Protein AF-D2V2H0-F1 (afdb_monomer)

Radius of gyration: 68.88 Å; Cα contacts (8 Å, |Δi|>4): 56; chains: 1; bounding box: 144×102×187 Å

Sequence (396 aa):
MQLMLTNYRYDPNVDIVEGTDTVEERLTFLKSICEVVYYKARVKLNIKRLYQADGYAVKELLKLAKLLNDATILAKSVEESDDYETASLQQLNSSKFQLNVKQIRSIATELTELGAELHELLGKELELKQERLEAISFPHNIETIKEHIEKKNIEAIDMISELQKSINDLKKDEDSLKDKKKRKETELERAKKRLSRVSNFRPAFMDEYEQKETDLQELYRKYVEKYRNIEYLEHELEKHRKAEAEIIEENKRRLKLLRKKLRADEIKYLSGENQATYGDGEDDDDDDDDDEDDEEGDGEDDDDESSEEEQDEREVKSSARPRAASGRRPEGRTTTTATASKPNLNVAPSNQKPQIASRETPDGYDSDEYGESEEESSNEDNEEEMVMDSENDDSF

Secondary structure (DSSP, 8-state):
---------S-TT-------SSHHHHHHHHHHHHHHHHHHH-----HHHHHH-SHHHHHHHHHHHHHHHHHHHHHHHHHH-S-HHHHHHHHHT-HHHHHHHHHHHHHHHHHHHHHHHHHHHHHHHHHHHHHHHHHHHS---HHHHHHHHHHHHHHHHHHHHHHHHHHHHHHHHHHHHHHHHHHHHHHHHHHHHHHHHHHT---THHHHHHHHHHHHHHHHHHHHHHHHHHHHHHHHHHHHHHHHHHHHHHHHHHHHHHHHHHHHHHHHHHT--------------------------------------------------------------------------------------------------PPP------------------------

Structure (mmCIF, N/CA/C/O backbone):
data_AF-D2V2H0-F1
#
_entry.id   AF-D2V2H0-F1
#
loop_
_atom_site.group_PDB
_atom_site.id
_atom_site.type_symbol
_atom_site.label_atom_id
_atom_site.label_alt_id
_atom_site.label_comp_id
_atom_site.label_asym_id
_atom_site.label_entity_id
_atom_site.label_seq_id
_atom_site.pdbx_PDB_ins_code
_atom_site.Cartn_x
_atom_site.Cartn_y
_atom_site.Cartn_z
_atom_site.occupancy
_atom_site.B_iso_or_equiv
_atom_site.auth_seq_id
_atom_site.auth_comp_id
_atom_site.auth_asym_id
_atom_site.auth_atom_id
_atom_site.pdbx_PDB_model_num
ATOM 1 N N . MET A 1 1 ? -86.602 45.237 22.053 1.00 43.19 1 MET A N 1
ATOM 2 C CA . MET A 1 1 ? -85.365 44.533 21.660 1.00 43.19 1 MET A CA 1
ATOM 3 C C . MET A 1 1 ? -84.618 44.156 22.921 1.00 43.19 1 MET A C 1
ATOM 5 O O . MET A 1 1 ? -84.111 45.046 23.586 1.00 43.19 1 MET A O 1
ATOM 9 N N . GLN A 1 2 ? -84.566 42.872 23.257 1.00 32.56 2 GLN A N 1
ATOM 10 C CA . GLN A 1 2 ? -83.599 42.363 24.224 1.00 32.56 2 GLN A CA 1
ATOM 11 C C . GLN A 1 2 ? -83.168 40.997 23.701 1.00 32.56 2 GLN A C 1
ATOM 13 O O . GLN A 1 2 ? -83.937 40.041 23.731 1.00 32.56 2 GLN A O 1
ATOM 18 N N . LEU A 1 3 ? -81.996 40.975 23.064 1.00 36.59 3 LEU A N 1
ATOM 19 C CA . LEU A 1 3 ? -81.363 39.769 22.546 1.00 36.59 3 LEU A CA 1
ATOM 20 C C . LEU A 1 3 ? -81.159 38.807 23.721 1.00 36.59 3 LEU A C 1
ATOM 22 O O . LEU A 1 3 ? -80.315 39.043 24.583 1.00 36.59 3 LEU A O 1
ATOM 26 N N . MET A 1 4 ? -81.964 37.747 23.763 1.00 37.62 4 MET A N 1
ATOM 27 C CA . MET A 1 4 ? -81.683 36.548 24.545 1.00 37.62 4 MET A CA 1
ATOM 28 C C . MET A 1 4 ? -80.379 35.955 23.997 1.00 37.62 4 MET A C 1
ATOM 30 O O . MET A 1 4 ? -80.393 35.253 22.990 1.00 37.62 4 MET A O 1
ATOM 34 N N . LEU A 1 5 ? -79.241 36.281 24.616 1.00 41.91 5 LEU A N 1
ATOM 35 C CA . LEU A 1 5 ? -77.993 35.547 24.415 1.00 41.91 5 LEU A CA 1
ATOM 36 C C . LEU A 1 5 ? -78.211 34.123 24.936 1.00 41.91 5 LEU A C 1
ATOM 38 O O . LEU A 1 5 ? -78.090 33.853 26.129 1.00 41.91 5 LEU A O 1
ATOM 42 N N . THR A 1 6 ? -78.568 33.205 24.043 1.00 49.12 6 THR A N 1
ATOM 43 C CA . THR A 1 6 ? -78.495 31.771 24.315 1.00 49.12 6 THR A CA 1
ATOM 44 C C . THR A 1 6 ? -77.019 31.416 24.495 1.00 49.12 6 THR A C 1
ATOM 46 O O . THR A 1 6 ? -76.274 31.334 23.519 1.00 49.12 6 THR A O 1
ATOM 49 N N . ASN A 1 7 ? -76.576 31.277 25.746 1.00 55.44 7 ASN A N 1
ATOM 50 C CA . ASN A 1 7 ? -75.225 30.838 26.094 1.00 55.44 7 ASN A CA 1
ATOM 51 C C . ASN A 1 7 ? -75.034 29.375 25.665 1.00 55.44 7 ASN A C 1
ATOM 53 O O . ASN A 1 7 ? -75.321 28.453 26.427 1.00 55.44 7 ASN A O 1
ATOM 57 N N . TYR A 1 8 ? -74.547 29.156 24.445 1.00 64.56 8 TYR A N 1
ATOM 58 C CA . TYR A 1 8 ? -74.026 27.853 24.044 1.00 64.56 8 TYR A CA 1
ATOM 59 C C . TYR A 1 8 ? -72.707 27.615 24.784 1.00 64.56 8 TYR A C 1
ATOM 61 O O . TYR A 1 8 ? -71.737 28.352 24.609 1.00 64.56 8 TYR A O 1
ATOM 69 N N . ARG A 1 9 ? -72.682 26.606 25.660 1.00 68.50 9 ARG A N 1
ATOM 70 C CA . ARG A 1 9 ? -71.453 26.168 26.332 1.00 68.50 9 ARG A CA 1
ATOM 71 C C . ARG A 1 9 ? -70.539 25.484 25.312 1.00 68.50 9 ARG A C 1
ATOM 73 O O . ARG A 1 9 ? -71.023 24.728 24.476 1.00 68.50 9 ARG A O 1
ATOM 80 N N . TYR A 1 10 ? -69.228 25.714 25.419 1.00 71.81 10 TYR A N 1
ATOM 81 C CA . TYR A 1 10 ? -68.221 25.039 24.586 1.00 71.81 10 TYR A CA 1
ATOM 82 C C . TYR A 1 10 ? -68.295 23.506 24.711 1.00 71.81 10 TYR A C 1
ATOM 84 O O . TYR A 1 10 ? -68.146 22.798 23.722 1.00 71.81 10 TYR A O 1
ATOM 92 N N . ASP A 1 11 ? -68.568 23.000 25.917 1.00 75.31 11 ASP A N 1
ATOM 93 C CA . ASP A 1 11 ? -68.889 21.594 26.169 1.00 75.31 11 ASP A CA 1
ATOM 94 C C . ASP A 1 11 ? -70.084 21.525 27.143 1.00 75.31 11 ASP A C 1
ATOM 96 O O . ASP A 1 11 ? -69.975 22.022 28.269 1.00 75.31 11 ASP A O 1
ATOM 100 N N . PRO A 1 12 ? -71.233 20.954 26.735 1.00 76.25 12 PRO A N 1
ATOM 101 C CA . PRO A 1 12 ? -72.411 20.819 27.593 1.00 76.25 12 PRO A CA 1
ATOM 102 C C . PRO A 1 12 ? -72.203 19.920 28.818 1.00 76.25 12 PRO A C 1
ATOM 104 O O . PRO A 1 12 ? -72.950 20.049 29.784 1.00 76.25 12 PRO A O 1
ATOM 107 N N . ASN A 1 13 ? -71.214 19.020 28.784 1.00 76.00 13 ASN A N 1
ATOM 108 C CA . ASN A 1 13 ? -71.016 17.984 29.803 1.00 76.00 13 ASN A CA 1
ATOM 109 C C . ASN A 1 13 ? -69.964 18.347 30.857 1.00 76.00 13 ASN A C 1
ATOM 111 O O . ASN A 1 13 ? -69.702 17.553 31.759 1.00 76.00 13 ASN A O 1
ATOM 115 N N . VAL A 1 14 ? -69.316 19.504 30.726 1.00 79.88 14 VAL A N 1
ATOM 116 C CA . VAL A 1 14 ? -68.307 19.937 31.692 1.00 79.88 14 VAL A CA 1
ATOM 117 C C . VAL A 1 14 ? -68.995 20.663 32.839 1.00 79.88 14 VAL A C 1
ATOM 119 O O . VAL A 1 14 ? -69.655 21.684 32.635 1.00 79.88 14 VAL A O 1
ATOM 122 N N . ASP A 1 15 ? -68.787 20.139 34.042 1.00 76.31 15 ASP A N 1
ATOM 123 C CA . ASP A 1 15 ? -69.165 20.787 35.290 1.00 76.31 15 ASP A CA 1
ATOM 124 C C . ASP A 1 15 ? -67.935 21.467 35.901 1.00 76.31 15 ASP A C 1
ATOM 126 O O . ASP A 1 15 ? -66.883 20.844 36.070 1.00 76.31 15 ASP A O 1
ATOM 130 N N . ILE A 1 16 ? -68.039 22.768 36.162 1.00 78.94 16 ILE A N 1
ATOM 131 C CA . ILE A 1 16 ? -66.941 23.595 36.668 1.00 78.94 16 ILE A CA 1
ATOM 132 C C . ILE A 1 16 ? -67.369 24.108 38.035 1.00 78.94 16 ILE A C 1
ATOM 134 O O . ILE A 1 16 ? -68.416 24.729 38.162 1.00 78.94 16 ILE A O 1
ATOM 138 N N . VAL A 1 17 ? -66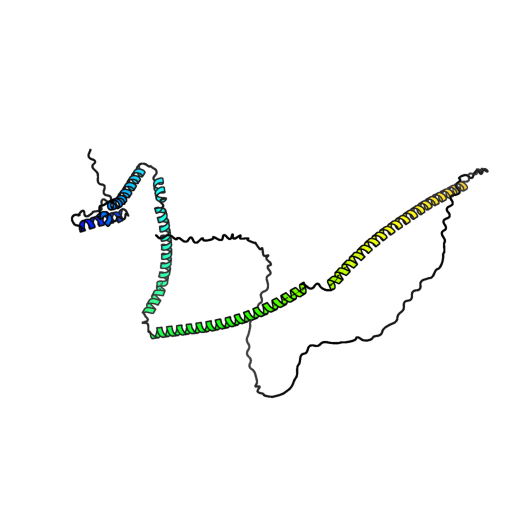.550 23.871 39.058 1.00 75.56 17 VAL A N 1
ATOM 139 C CA . VAL A 1 17 ? -66.833 24.331 40.424 1.00 75.56 17 VAL A CA 1
ATOM 140 C C . VAL A 1 17 ? -66.723 25.858 40.481 1.00 75.56 17 VAL A C 1
ATOM 142 O O . VAL A 1 17 ? -65.622 26.393 40.419 1.00 75.56 17 VAL A O 1
ATOM 145 N N . GLU A 1 18 ? -67.850 26.561 40.605 1.00 71.75 18 GLU A N 1
ATOM 146 C CA . GLU A 1 18 ? -67.947 28.031 40.472 1.00 71.75 18 GLU A CA 1
ATOM 147 C C . GLU A 1 18 ? -67.528 28.835 41.726 1.00 71.75 18 GLU A C 1
ATOM 149 O O . GLU A 1 18 ? -67.666 30.057 41.750 1.00 71.75 18 GLU A O 1
ATOM 154 N N . GLY A 1 19 ? -67.011 28.190 42.777 1.00 73.06 19 GLY A N 1
ATOM 155 C CA . GLY A 1 19 ? -66.587 28.875 44.007 1.00 73.06 19 GLY A CA 1
ATOM 156 C C . GLY A 1 19 ? -65.385 29.802 43.778 1.00 73.06 19 GLY A C 1
ATOM 157 O O . GLY A 1 19 ? -64.368 29.378 43.226 1.00 73.06 19 GLY A O 1
ATOM 158 N N . THR A 1 20 ? -65.479 31.068 44.208 1.00 77.19 20 THR A N 1
ATOM 159 C CA . THR A 1 20 ? -64.398 32.070 44.058 1.00 77.19 20 THR A CA 1
ATOM 160 C C . THR A 1 20 ? -64.097 32.878 45.323 1.00 77.19 20 THR A C 1
ATOM 162 O O . THR A 1 20 ? -63.335 33.852 45.265 1.00 77.19 20 THR A O 1
ATOM 165 N N . ASP A 1 21 ? -64.668 32.502 46.464 1.00 83.94 21 ASP A N 1
ATOM 166 C CA . ASP A 1 21 ? -64.614 33.324 47.674 1.00 83.94 21 ASP A CA 1
ATOM 167 C C . ASP A 1 21 ? -63.234 33.218 48.332 1.00 83.94 21 ASP A C 1
ATOM 169 O O . ASP A 1 21 ? -62.592 34.231 48.647 1.00 83.94 21 ASP A O 1
ATOM 173 N N . THR A 1 22 ? -62.696 32.001 48.434 1.00 89.56 22 THR A N 1
ATOM 174 C CA . THR A 1 22 ? -61.342 31.777 48.957 1.00 89.56 22 THR A CA 1
ATOM 175 C C . THR A 1 22 ? -60.270 31.818 47.861 1.00 89.56 22 THR A C 1
ATOM 177 O O . THR A 1 22 ? -60.521 31.627 46.669 1.00 89.56 22 THR A O 1
ATOM 180 N N . VAL A 1 23 ? -59.019 32.096 48.254 1.00 84.69 23 VAL A N 1
ATOM 181 C CA . VAL A 1 23 ? -57.866 32.078 47.329 1.00 84.69 23 VAL A CA 1
ATOM 182 C C . VAL A 1 23 ? -57.688 30.687 46.706 1.00 84.69 23 VAL A C 1
ATOM 184 O O . VAL A 1 23 ? -57.376 30.572 45.520 1.00 84.69 23 VAL A O 1
ATOM 187 N N . GLU A 1 24 ? -57.905 29.639 47.500 1.00 86.38 24 GLU A N 1
ATOM 188 C CA . GLU A 1 24 ? -57.777 28.241 47.083 1.00 86.38 24 GLU A CA 1
ATOM 189 C C . GLU A 1 24 ? -58.872 27.840 46.090 1.00 86.38 24 GLU A C 1
ATOM 191 O O . GLU A 1 24 ? -58.579 27.205 45.073 1.00 86.38 24 GLU A O 1
ATOM 196 N N . GLU A 1 25 ? -60.109 28.282 46.322 1.00 87.88 25 GLU A N 1
ATOM 197 C CA . GLU A 1 25 ? -61.233 28.088 45.404 1.00 87.88 25 GLU A CA 1
ATOM 198 C C . GLU A 1 25 ? -60.978 28.747 44.046 1.00 87.88 25 GLU A C 1
ATOM 200 O O . GLU A 1 25 ? -61.058 28.073 43.019 1.00 87.88 25 GLU A O 1
ATOM 205 N N . ARG A 1 26 ? -60.532 30.013 44.014 1.00 88.38 26 ARG A N 1
ATOM 206 C CA . ARG A 1 26 ? -60.195 30.698 42.748 1.00 88.38 26 ARG A CA 1
ATOM 207 C C . ARG A 1 26 ? -59.108 29.979 41.956 1.00 88.38 26 ARG A C 1
ATOM 209 O O . ARG A 1 26 ? -59.166 29.900 40.728 1.00 88.38 26 ARG A O 1
ATOM 216 N N . LEU A 1 27 ? -58.092 29.471 42.647 1.00 88.06 27 LEU A N 1
ATOM 217 C CA . LEU A 1 27 ? -56.995 28.750 42.009 1.00 88.06 27 LEU A CA 1
ATOM 218 C C . LEU A 1 27 ? -57.453 27.384 41.474 1.00 88.06 27 LEU A C 1
ATOM 220 O O . LEU A 1 27 ? -57.006 26.967 40.404 1.00 88.06 27 LEU A O 1
ATOM 224 N N . THR A 1 28 ? -58.360 26.714 42.183 1.00 88.19 28 THR A N 1
ATOM 225 C CA . THR A 1 28 ? -58.982 25.450 41.759 1.00 88.19 28 THR A CA 1
ATOM 226 C C . THR A 1 28 ? -59.885 25.659 40.545 1.00 88.19 28 THR A C 1
ATOM 228 O O . THR A 1 28 ? -59.757 24.933 39.558 1.00 88.19 28 THR A O 1
ATOM 231 N N . PHE A 1 29 ? -60.697 26.717 40.551 1.00 89.56 29 PHE A N 1
ATOM 232 C CA . PHE A 1 29 ? -61.513 27.139 39.416 1.00 89.56 29 PHE A CA 1
ATOM 233 C C . PHE A 1 29 ? -60.664 27.365 38.157 1.00 89.56 29 PHE A C 1
ATOM 235 O O . PHE A 1 29 ? -60.886 26.724 37.129 1.00 89.56 29 PHE A O 1
ATOM 242 N N . LEU A 1 30 ? -59.611 28.188 38.234 1.00 90.94 30 LEU A N 1
ATOM 243 C CA . LEU A 1 30 ? -58.748 28.447 37.075 1.00 90.94 30 LEU A CA 1
ATOM 244 C C . LEU A 1 30 ? -57.999 27.205 36.581 1.00 90.94 30 LEU A C 1
ATOM 246 O O . LEU A 1 30 ? -57.807 27.051 35.373 1.00 90.94 30 LEU A O 1
ATOM 250 N N . LYS A 1 31 ? -57.569 26.323 37.492 1.00 90.12 31 LYS A N 1
ATOM 251 C CA . LYS A 1 31 ? -56.958 25.039 37.127 1.00 90.12 31 LYS A CA 1
ATOM 252 C C . LYS A 1 31 ? -57.934 24.173 36.342 1.00 90.12 31 LYS A C 1
ATOM 254 O O . LYS A 1 31 ? -57.568 23.721 35.262 1.00 90.12 31 LYS A O 1
ATOM 259 N N . SER A 1 32 ? -59.159 24.021 36.843 1.00 88.94 32 SER A N 1
ATOM 260 C CA . SER A 1 32 ? -60.195 23.215 36.192 1.00 88.94 32 SER A CA 1
ATOM 261 C C . SER A 1 32 ? -60.508 23.725 34.779 1.00 88.94 32 SER A C 1
ATOM 263 O O . SER A 1 32 ? -60.528 22.944 33.831 1.00 88.94 32 SER A O 1
ATOM 265 N N . ILE A 1 33 ? -60.612 25.047 34.590 1.00 88.50 33 ILE A N 1
ATOM 266 C CA . ILE A 1 33 ? -60.815 25.651 33.266 1.00 88.50 33 ILE A CA 1
ATOM 267 C C . ILE A 1 33 ? -59.630 25.372 32.344 1.00 88.50 33 ILE A C 1
ATOM 269 O O . ILE A 1 33 ? -59.820 24.955 31.202 1.00 88.50 33 ILE A O 1
ATOM 273 N N . CYS A 1 34 ? -58.400 25.604 32.811 1.00 90.31 34 CYS A N 1
ATOM 274 C CA . CYS A 1 34 ? -57.215 25.388 31.980 1.00 90.31 34 CYS A CA 1
ATOM 275 C C . CYS A 1 34 ? -57.061 23.917 31.583 1.00 90.31 34 CYS A C 1
ATOM 277 O O . CYS A 1 34 ? -56.634 23.633 30.468 1.00 90.31 34 CYS A O 1
ATOM 279 N N . GLU A 1 35 ? -57.425 22.997 32.472 1.00 88.81 35 GLU A N 1
ATOM 280 C CA . GLU A 1 35 ? -57.415 21.561 32.225 1.00 88.81 35 GLU A CA 1
ATOM 281 C C . GLU A 1 35 ? -58.453 21.164 31.169 1.00 88.81 35 GLU A C 1
ATOM 283 O O . GLU A 1 35 ? -58.107 20.525 30.175 1.00 88.81 35 GLU A O 1
ATOM 288 N N . VAL A 1 36 ? -59.698 21.627 31.310 1.00 87.88 36 VAL A N 1
ATOM 289 C CA . VAL A 1 36 ? -60.763 21.391 30.323 1.00 87.88 36 VAL A CA 1
ATOM 290 C C . VAL A 1 36 ? -60.365 21.936 28.953 1.00 87.88 36 VAL A C 1
ATOM 292 O O . VAL A 1 36 ? -60.450 21.223 27.952 1.00 87.88 36 VAL A O 1
ATOM 295 N N . VAL A 1 37 ? -59.889 23.182 28.893 1.00 87.88 37 VAL A N 1
ATOM 296 C CA . VAL A 1 37 ? -59.461 23.820 27.640 1.00 87.88 37 VAL A CA 1
ATOM 297 C C . VAL A 1 37 ? -58.269 23.078 27.026 1.00 87.88 37 VAL A C 1
ATOM 299 O O . VAL A 1 37 ? -58.214 22.898 25.808 1.00 87.88 37 VAL A O 1
ATOM 302 N N . TYR A 1 38 ? -57.341 22.578 27.840 1.00 88.94 38 TYR A N 1
ATOM 303 C CA . TYR A 1 38 ? -56.216 21.789 27.349 1.00 88.94 38 TYR A CA 1
ATOM 304 C C . TYR A 1 38 ? -56.661 20.441 26.772 1.00 88.94 38 TYR A C 1
ATOM 306 O O . TYR A 1 38 ? -56.272 20.102 25.657 1.00 88.94 38 TYR A O 1
ATOM 314 N N . TYR A 1 39 ? -57.512 19.686 27.468 1.00 86.06 39 TYR A N 1
ATOM 315 C CA . TYR A 1 39 ? -57.955 18.379 26.977 1.00 86.06 39 TYR A CA 1
ATOM 316 C C . TYR A 1 39 ? -58.892 18.479 25.773 1.00 86.06 39 TYR A C 1
ATOM 318 O O . TYR A 1 39 ? -58.777 17.685 24.840 1.00 86.06 39 TYR A O 1
ATOM 326 N N . LYS A 1 40 ? -59.816 19.447 25.780 1.00 83.62 40 LYS A N 1
ATOM 327 C CA . LYS A 1 40 ? -60.895 19.537 24.785 1.00 83.62 40 LYS A CA 1
ATOM 328 C C . LYS A 1 40 ? -60.557 20.432 23.601 1.00 83.62 40 LYS A C 1
ATOM 330 O O . LYS A 1 40 ? -60.947 20.119 22.484 1.00 83.62 40 LYS A O 1
ATOM 335 N N . ALA A 1 41 ? -59.846 21.534 23.824 1.00 82.00 41 ALA A N 1
ATOM 336 C CA . ALA A 1 41 ? -59.466 22.471 22.765 1.00 82.00 41 ALA A CA 1
ATOM 337 C C . ALA A 1 41 ? -57.990 22.345 22.354 1.00 82.00 41 ALA A C 1
ATOM 339 O O . ALA A 1 41 ? -57.574 22.972 21.384 1.00 82.00 41 ALA A O 1
ATOM 340 N N . ARG A 1 42 ? -57.179 21.560 23.085 1.00 85.81 42 ARG A N 1
ATOM 341 C CA . ARG A 1 42 ? -55.716 21.467 22.899 1.00 85.81 42 ARG A CA 1
ATOM 342 C C . ARG A 1 42 ? -55.010 22.823 22.970 1.00 85.81 42 ARG A C 1
ATOM 344 O O . ARG A 1 42 ? -53.941 23.013 22.391 1.00 85.81 42 ARG A O 1
ATOM 351 N N . VAL A 1 43 ? -55.581 23.765 23.724 1.00 87.62 43 VAL A N 1
ATOM 352 C CA . VAL A 1 43 ? -55.000 25.092 23.957 1.00 87.62 43 VAL A CA 1
ATOM 353 C C . VAL A 1 43 ? -54.419 25.154 25.363 1.00 87.62 43 VAL A C 1
ATOM 355 O O . VAL A 1 43 ? -55.112 24.953 26.355 1.00 87.62 43 VAL A O 1
ATOM 358 N N . LYS A 1 44 ? -53.128 25.475 25.465 1.00 91.56 44 LYS A N 1
ATOM 359 C CA . LYS A 1 44 ? -52.452 25.668 26.751 1.00 91.56 44 LYS A CA 1
ATOM 360 C C . LYS A 1 44 ? -52.588 27.121 27.215 1.00 91.56 44 LYS A C 1
ATOM 362 O O . LYS A 1 44 ? -51.983 28.024 26.629 1.00 91.56 44 LYS A O 1
ATOM 367 N N . LEU A 1 45 ? -53.355 27.328 28.283 1.00 91.19 45 LEU A N 1
ATOM 368 C CA . LEU A 1 45 ? -53.519 28.623 28.949 1.00 91.19 45 LEU A CA 1
ATOM 369 C C . LEU A 1 45 ? -52.579 28.751 30.153 1.00 91.19 45 LEU A C 1
ATOM 371 O O . LEU A 1 45 ? -52.295 27.777 30.852 1.00 91.19 45 LEU A O 1
ATOM 375 N N . ASN A 1 46 ? -52.078 29.961 30.402 1.00 91.81 46 ASN A N 1
ATOM 376 C CA . ASN A 1 46 ? -51.245 30.234 31.571 1.00 91.81 46 ASN A CA 1
ATOM 377 C C . ASN A 1 46 ? -52.095 30.673 32.776 1.00 91.81 46 ASN A C 1
ATOM 379 O O . ASN A 1 46 ? -52.539 31.819 32.843 1.00 91.81 46 ASN A O 1
ATOM 383 N N . ILE A 1 47 ? -52.235 29.780 33.761 1.00 91.44 47 ILE A N 1
ATOM 384 C CA . ILE A 1 47 ? -53.008 30.010 34.995 1.00 91.44 47 ILE A CA 1
ATOM 385 C C . ILE A 1 47 ? -52.521 31.251 35.757 1.00 91.44 47 ILE A C 1
ATOM 387 O O . ILE A 1 47 ? -53.340 32.017 36.253 1.00 91.44 47 ILE A O 1
ATOM 391 N N . LYS A 1 48 ? -51.202 31.494 35.832 1.00 91.31 48 LYS A N 1
ATOM 392 C CA . LYS A 1 48 ? -50.653 32.647 36.570 1.00 91.31 48 LYS A CA 1
ATOM 393 C C . LYS A 1 48 ? -51.074 33.968 35.932 1.00 91.31 48 LYS A C 1
ATOM 395 O O . LYS A 1 48 ? -51.471 34.883 36.641 1.00 91.31 48 LYS A O 1
ATOM 400 N N . ARG A 1 49 ? -51.020 34.048 34.599 1.00 92.00 49 ARG A N 1
ATOM 401 C CA . ARG A 1 49 ? -51.456 35.235 33.846 1.00 92.00 49 ARG A CA 1
ATOM 402 C C . ARG A 1 49 ? -52.963 35.431 33.924 1.00 92.00 49 ARG A C 1
ATOM 404 O O . ARG A 1 49 ? -53.418 36.559 34.018 1.00 92.00 49 ARG A O 1
ATOM 411 N N . LEU A 1 50 ? -53.724 34.339 33.923 1.00 90.75 50 LEU A N 1
ATOM 412 C CA . LEU A 1 50 ? -55.174 34.396 34.066 1.00 90.75 50 LEU A CA 1
ATOM 413 C C . LEU A 1 50 ? -55.585 34.876 35.470 1.00 90.75 50 LEU A C 1
ATOM 415 O O . LEU A 1 50 ? -56.498 35.683 35.591 1.00 90.75 50 LEU A O 1
ATOM 419 N N . TYR A 1 51 ? -54.854 34.461 36.512 1.00 92.44 51 TYR A N 1
ATOM 420 C CA . TYR A 1 51 ? -55.073 34.903 37.895 1.00 92.44 51 TYR A CA 1
ATOM 421 C C . TYR A 1 51 ? -54.667 36.367 38.145 1.00 92.44 51 TYR A C 1
ATOM 423 O O . TYR A 1 51 ? -55.247 37.016 39.009 1.00 92.44 51 TYR A O 1
ATOM 431 N N . GLN A 1 52 ? -53.698 36.906 37.391 1.00 90.19 52 GLN A N 1
ATOM 432 C CA . GLN A 1 52 ? -53.282 38.318 37.480 1.00 90.19 52 GLN A CA 1
ATOM 433 C C . GLN A 1 52 ? -54.374 39.304 37.033 1.00 90.19 52 GLN A C 1
ATOM 435 O O . GLN A 1 52 ? -54.335 40.458 37.449 1.00 90.19 52 GLN A O 1
ATOM 440 N N . ALA A 1 53 ? -55.341 38.851 36.222 1.00 87.06 53 ALA A N 1
ATOM 441 C CA . ALA A 1 53 ? -56.508 39.620 35.774 1.00 87.06 53 ALA A CA 1
ATOM 442 C C . ALA A 1 53 ? -56.192 40.985 35.116 1.00 87.06 53 ALA A C 1
ATOM 444 O O . ALA A 1 53 ? -57.021 41.892 35.118 1.00 87.06 53 ALA A O 1
ATOM 445 N N . ASP A 1 54 ? -55.006 41.130 34.523 1.00 89.44 54 ASP A N 1
ATOM 446 C CA . ASP A 1 54 ? -54.547 42.343 33.845 1.00 89.44 54 ASP A CA 1
ATOM 447 C C . ASP A 1 54 ? -54.461 42.144 32.314 1.00 89.44 54 ASP A C 1
ATOM 449 O O . ASP A 1 54 ? -55.021 41.203 31.741 1.00 89.44 54 ASP A O 1
ATOM 453 N N . GLY A 1 55 ? -53.729 43.016 31.612 1.00 90.31 55 GLY A N 1
ATOM 454 C CA . GLY A 1 55 ? -53.512 42.888 30.168 1.00 90.31 55 GLY A CA 1
ATOM 455 C C . GLY A 1 55 ? -52.873 41.557 29.732 1.00 90.31 55 GLY A C 1
ATOM 456 O O . GLY A 1 55 ? -53.038 41.152 28.577 1.00 90.31 55 GLY A O 1
ATOM 457 N N . TYR A 1 56 ? -52.178 40.834 30.619 1.00 89.19 56 TYR A N 1
ATOM 458 C CA . TYR A 1 56 ? -51.661 39.496 30.324 1.00 89.19 56 TYR A CA 1
ATOM 459 C C . TYR A 1 56 ? -52.759 38.429 30.351 1.00 89.19 56 TYR A C 1
ATOM 461 O O . TYR A 1 56 ? -52.691 37.501 29.542 1.00 89.19 56 TYR A O 1
ATOM 469 N N . ALA A 1 57 ? -53.788 38.570 31.193 1.00 93.06 57 ALA A N 1
ATOM 470 C CA . ALA A 1 57 ? -54.957 37.687 31.177 1.00 93.06 57 ALA A CA 1
ATOM 471 C C . ALA A 1 57 ? -55.700 37.785 29.835 1.00 93.06 57 ALA A C 1
ATOM 473 O O . ALA A 1 57 ? -56.054 36.768 29.237 1.00 93.06 57 ALA A O 1
ATOM 474 N N . VAL A 1 58 ? -55.838 39.004 29.300 1.00 91.81 58 VAL A N 1
ATOM 475 C CA . VAL A 1 58 ? -56.466 39.254 27.991 1.00 91.81 58 VAL A CA 1
ATOM 476 C C . VAL A 1 58 ? -55.728 38.523 26.868 1.00 91.81 58 VAL A C 1
ATOM 478 O O . VAL A 1 58 ? -56.365 37.921 26.008 1.00 91.81 58 VAL A O 1
ATOM 481 N N . LYS A 1 59 ? -54.387 38.501 26.885 1.00 90.94 59 LYS A N 1
ATOM 482 C CA . LYS A 1 59 ? -53.588 37.763 25.886 1.00 90.94 59 LYS A CA 1
ATOM 483 C C . LYS A 1 59 ? -53.842 36.257 25.923 1.00 90.94 59 LYS A C 1
ATOM 485 O O . LYS A 1 59 ? -53.803 35.613 24.877 1.00 90.94 59 LYS A O 1
ATOM 490 N N . GLU A 1 60 ? -54.077 35.690 27.104 1.00 92.06 60 GLU A N 1
ATOM 491 C CA . GLU A 1 60 ? -54.395 34.268 27.251 1.00 92.06 60 GLU A CA 1
ATOM 492 C C . GLU A 1 60 ? -55.830 33.970 26.791 1.00 92.06 60 GLU A C 1
ATOM 494 O O . GLU A 1 60 ? -56.029 33.046 26.006 1.00 92.06 60 GLU A O 1
ATOM 499 N N . LEU A 1 61 ? -56.808 34.799 27.173 1.00 90.12 61 LEU A N 1
ATOM 500 C CA . LEU A 1 61 ? -58.198 34.673 26.715 1.00 90.12 61 LEU A CA 1
ATOM 501 C C . LEU A 1 61 ? -58.337 34.869 25.198 1.00 90.12 61 LEU A C 1
ATOM 503 O O . LEU A 1 61 ? -59.123 34.177 24.553 1.00 90.12 61 LEU A O 1
ATOM 507 N N . LEU A 1 62 ? -57.517 35.740 24.599 1.00 90.56 62 LEU A N 1
ATOM 508 C CA . LEU A 1 62 ? -57.492 35.968 23.154 1.00 90.56 62 LEU A CA 1
ATOM 509 C C . LEU A 1 62 ? -57.133 34.700 22.366 1.00 90.56 62 LEU A C 1
ATOM 511 O O . LEU A 1 62 ? -57.579 34.556 21.233 1.00 90.56 62 LEU A O 1
ATOM 515 N N . LYS A 1 63 ? -56.363 33.764 22.938 1.00 89.12 63 LYS A N 1
ATOM 516 C CA . LYS A 1 63 ? -56.066 32.476 22.284 1.00 89.12 63 LYS A CA 1
ATOM 517 C C . LYS A 1 63 ? -57.339 31.660 22.067 1.00 89.12 63 LYS A C 1
ATOM 519 O O . LYS A 1 63 ? -57.541 31.126 20.982 1.00 89.12 63 LYS A O 1
ATOM 524 N N . LEU A 1 64 ? -58.190 31.598 23.092 1.00 87.19 64 LEU A N 1
ATOM 525 C CA . LEU A 1 64 ? -59.470 30.898 23.033 1.00 87.19 64 LEU A CA 1
ATOM 526 C C . LEU A 1 64 ? -60.449 31.640 22.117 1.00 87.19 64 LEU A C 1
ATOM 528 O O . LEU A 1 64 ? -61.077 31.026 21.265 1.00 87.19 64 LEU A O 1
ATOM 532 N N . ALA A 1 65 ? -60.522 32.968 22.242 1.00 87.56 65 ALA A N 1
ATOM 533 C CA . ALA A 1 65 ? -61.395 33.793 21.414 1.00 87.56 65 ALA A CA 1
ATOM 534 C C . ALA A 1 65 ? -61.039 33.700 19.922 1.00 87.56 65 ALA A C 1
ATOM 536 O O . ALA A 1 65 ? -61.939 33.586 19.101 1.00 87.56 65 ALA A O 1
ATOM 537 N N . LYS A 1 66 ? -59.745 33.701 19.565 1.00 86.38 66 LYS A N 1
ATOM 538 C CA . LYS A 1 66 ? -59.297 33.487 18.180 1.00 86.38 66 LYS A CA 1
ATOM 539 C C . LYS A 1 66 ? -59.693 32.110 17.671 1.00 86.38 66 LYS A C 1
ATOM 541 O O . LYS A 1 66 ? -60.302 32.039 16.621 1.00 86.38 66 LYS A O 1
ATOM 546 N N . LEU A 1 67 ? -59.434 31.050 18.440 1.00 85.19 67 LEU A N 1
ATOM 547 C CA . LEU A 1 67 ? -59.822 29.689 18.057 1.00 85.19 67 LEU A CA 1
ATOM 548 C C . LEU A 1 67 ? -61.328 29.581 17.776 1.00 85.19 67 LEU A C 1
ATOM 550 O O . LEU A 1 67 ? -61.727 29.007 16.768 1.00 85.19 67 LEU A O 1
ATOM 554 N N . LEU A 1 68 ? -62.156 30.136 18.664 1.00 83.50 68 LEU A N 1
ATOM 555 C CA . LEU A 1 68 ? -63.608 30.125 18.498 1.00 83.50 68 LEU A CA 1
ATOM 556 C C . LEU A 1 68 ? -64.044 30.995 17.320 1.00 83.50 68 LEU A C 1
ATOM 558 O O . LEU A 1 68 ? -64.895 30.568 16.551 1.00 83.50 68 LEU A O 1
ATOM 562 N N . ASN A 1 69 ? -63.442 32.173 17.143 1.00 84.12 69 ASN A N 1
ATOM 563 C CA . ASN A 1 69 ? -63.734 33.050 16.015 1.00 84.12 69 ASN A CA 1
ATOM 564 C C . ASN A 1 69 ? -63.370 32.382 14.682 1.00 84.12 69 ASN A C 1
ATOM 566 O O . ASN A 1 69 ? -64.200 32.320 13.784 1.00 84.12 69 ASN A O 1
ATOM 570 N N . ASP A 1 70 ? -62.176 31.802 14.582 1.00 81.56 70 ASP A N 1
ATOM 571 C CA . ASP A 1 70 ? -61.720 31.062 13.407 1.00 81.56 70 ASP A CA 1
ATOM 572 C C . ASP A 1 70 ? -62.665 29.888 13.110 1.00 81.56 70 ASP A C 1
ATOM 574 O O . ASP A 1 70 ? -63.060 29.696 11.964 1.00 81.56 70 ASP A O 1
ATOM 578 N N . ALA A 1 71 ? -63.107 29.153 14.138 1.00 78.44 71 ALA A N 1
ATOM 579 C CA . ALA A 1 71 ? -64.097 28.087 13.987 1.00 78.44 71 ALA A CA 1
ATOM 580 C C . ALA A 1 71 ? -65.467 28.612 13.524 1.00 78.44 71 ALA A C 1
ATOM 582 O O . ALA A 1 71 ? -66.104 27.979 12.688 1.00 78.44 71 ALA A O 1
ATOM 583 N N . THR A 1 72 ? -65.920 29.767 14.021 1.00 79.56 72 THR A N 1
ATOM 584 C CA . THR A 1 72 ? -67.184 30.381 13.579 1.00 79.56 72 THR A CA 1
ATOM 585 C C . THR A 1 72 ? -67.102 30.934 12.159 1.00 79.56 72 THR A C 1
ATOM 587 O O . THR A 1 72 ? -68.051 30.779 11.398 1.00 79.56 72 THR A O 1
ATOM 590 N N . ILE A 1 73 ? -65.967 31.527 11.772 1.00 79.44 73 ILE A N 1
ATOM 591 C CA . ILE A 1 73 ? -65.703 31.978 10.401 1.00 79.44 73 ILE A CA 1
ATOM 592 C C . ILE A 1 73 ? -65.667 30.765 9.472 1.00 79.44 73 ILE A C 1
ATOM 594 O O . ILE A 1 73 ? -66.293 30.799 8.418 1.00 79.44 73 ILE A O 1
ATOM 598 N N . LEU A 1 74 ? -65.001 29.680 9.881 1.00 74.06 74 LEU A N 1
ATOM 599 C CA . LEU A 1 74 ? -64.963 28.430 9.130 1.00 74.06 74 LEU A CA 1
ATOM 600 C C . LEU A 1 74 ? -66.371 27.844 8.966 1.00 74.06 74 LEU A C 1
ATOM 602 O O . LEU A 1 74 ? -66.784 27.576 7.846 1.00 74.06 74 LEU A O 1
ATOM 606 N N . ALA A 1 75 ? -67.136 27.715 10.050 1.00 71.81 75 ALA A N 1
ATOM 607 C CA . ALA A 1 75 ? -68.512 27.225 9.998 1.00 71.81 75 ALA A CA 1
ATOM 608 C C . ALA A 1 75 ? -69.389 28.071 9.059 1.00 71.81 75 ALA A C 1
ATOM 610 O O . ALA A 1 75 ? -70.133 27.519 8.257 1.00 71.81 75 ALA A O 1
ATOM 611 N N . LYS A 1 76 ? -69.241 29.401 9.095 1.00 72.38 76 LYS A N 1
ATOM 612 C CA . LYS A 1 76 ? -69.968 30.306 8.201 1.00 72.38 76 LYS A CA 1
ATOM 613 C C . LYS A 1 76 ? -69.508 30.200 6.742 1.00 72.38 76 LYS A C 1
ATOM 615 O O . LYS A 1 76 ? -70.337 30.224 5.842 1.00 72.38 76 LYS A O 1
ATOM 620 N N . SER A 1 77 ? -68.207 30.035 6.497 1.00 62.81 77 SER A N 1
ATOM 621 C CA . SER A 1 77 ? -67.683 29.796 5.145 1.00 62.81 77 SER A CA 1
ATOM 622 C C . SER A 1 77 ? -68.186 28.478 4.555 1.00 62.81 77 SER A C 1
ATOM 624 O O . SER A 1 77 ? -68.470 28.426 3.366 1.00 62.81 77 SER A O 1
ATOM 626 N N . VAL A 1 78 ? -68.376 27.446 5.384 1.00 60.66 78 VAL A N 1
ATOM 627 C CA . VAL A 1 78 ? -68.963 26.158 4.983 1.00 60.66 78 VAL A CA 1
ATOM 628 C C . VAL A 1 78 ? -70.459 26.289 4.658 1.00 60.66 78 VAL A C 1
ATOM 630 O O . VAL A 1 78 ? -70.954 25.544 3.824 1.00 60.66 78 VAL A O 1
ATOM 633 N N . GLU A 1 79 ? -71.180 27.238 5.265 1.00 62.84 79 GLU A N 1
ATOM 634 C CA . GLU A 1 79 ? -72.573 27.549 4.894 1.00 62.84 79 GLU A CA 1
ATOM 635 C C . GLU A 1 79 ? -72.690 28.409 3.618 1.00 62.84 79 GLU A C 1
ATOM 637 O O . GLU A 1 79 ? -73.692 28.309 2.915 1.00 62.84 79 GLU A O 1
ATOM 642 N N . GLU A 1 80 ? -71.701 29.260 3.313 1.00 58.41 80 GLU A N 1
ATOM 643 C CA . GLU A 1 80 ? -71.715 30.173 2.151 1.00 58.41 80 GLU A CA 1
ATOM 644 C C . GLU A 1 80 ? -71.024 29.610 0.891 1.00 58.41 80 GLU A C 1
ATOM 646 O O . GLU A 1 80 ? -71.180 30.179 -0.190 1.00 58.41 80 GLU A O 1
ATOM 651 N N . SER A 1 81 ? -70.272 28.508 0.994 1.00 51.75 81 SER A N 1
ATOM 652 C CA . SER A 1 81 ? -69.589 27.878 -0.143 1.00 51.75 81 SER A CA 1
ATOM 653 C C . SER A 1 81 ? -69.999 26.413 -0.309 1.00 51.75 81 SER A C 1
ATOM 655 O O . SER A 1 81 ? -69.677 25.568 0.518 1.00 51.75 81 SER A O 1
ATOM 657 N N . ASP A 1 82 ? -70.660 26.097 -1.425 1.00 55.00 82 ASP A N 1
ATOM 658 C CA . ASP A 1 82 ? -71.059 24.732 -1.818 1.00 55.00 82 ASP A CA 1
ATOM 659 C C . ASP A 1 82 ? -69.863 23.816 -2.184 1.00 55.00 82 ASP A C 1
ATOM 661 O O . ASP A 1 82 ? -70.056 22.727 -2.722 1.00 55.00 82 ASP A O 1
ATOM 665 N N . ASP A 1 83 ? -68.619 24.226 -1.907 1.00 56.59 83 ASP A N 1
ATOM 666 C CA . ASP A 1 83 ? -67.412 23.560 -2.405 1.00 56.59 83 ASP A CA 1
ATOM 667 C C . ASP A 1 83 ? -66.463 23.128 -1.271 1.00 56.59 83 ASP A C 1
ATOM 669 O O . ASP A 1 83 ? -65.364 23.658 -1.075 1.00 56.59 83 ASP A O 1
ATOM 673 N N . TYR A 1 84 ? -66.912 22.123 -0.508 1.00 58.06 84 TYR A N 1
ATOM 674 C CA . TYR A 1 84 ? -66.203 21.460 0.604 1.00 58.06 84 TYR A CA 1
ATOM 675 C C . TYR A 1 84 ? -64.767 21.001 0.271 1.00 58.06 84 TYR A C 1
ATOM 677 O O . TYR A 1 84 ? -63.936 20.809 1.171 1.00 58.06 84 TYR A O 1
ATOM 685 N N . GLU A 1 85 ? -64.469 20.805 -1.013 1.00 58.12 85 GLU A N 1
ATOM 686 C CA . GLU A 1 85 ? -63.193 20.292 -1.504 1.00 58.12 85 GLU A CA 1
ATOM 687 C C . GLU A 1 85 ? -62.072 21.337 -1.391 1.00 58.12 85 GLU A C 1
ATOM 689 O O . GLU A 1 85 ? -60.949 21.017 -0.990 1.00 58.12 85 GLU A O 1
ATOM 694 N N . THR A 1 86 ? -62.382 22.617 -1.613 1.00 57.25 86 THR A N 1
ATOM 695 C CA . THR A 1 86 ? -61.387 23.702 -1.558 1.00 57.25 86 THR A CA 1
ATOM 696 C C . THR A 1 86 ? -60.939 24.033 -0.129 1.00 57.25 86 THR A C 1
ATOM 698 O O . THR A 1 86 ? -59.739 24.205 0.116 1.00 57.25 86 THR A O 1
ATOM 701 N N . ALA A 1 87 ? -61.860 24.025 0.840 1.00 57.34 87 ALA A N 1
ATOM 702 C CA . ALA A 1 87 ? -61.545 24.228 2.257 1.00 57.34 87 ALA A CA 1
ATOM 703 C C . ALA A 1 87 ? -60.706 23.071 2.838 1.00 57.34 87 ALA A C 1
ATOM 705 O O . ALA A 1 87 ? -59.730 23.299 3.561 1.00 57.34 87 ALA A O 1
ATOM 706 N N . SER A 1 88 ? -61.023 21.827 2.458 1.00 60.53 88 SER A N 1
ATOM 707 C CA . SER A 1 88 ? -60.250 20.643 2.859 1.00 60.53 88 SER A CA 1
ATOM 708 C C . SER A 1 88 ? -58.840 20.655 2.263 1.00 60.53 88 SER A C 1
ATOM 710 O O . SER A 1 88 ? -57.867 20.388 2.971 1.00 60.53 88 SER A O 1
ATOM 712 N N . LEU A 1 89 ? -58.690 21.042 0.992 1.00 59.16 89 LEU A N 1
ATOM 713 C CA . LEU A 1 89 ? -57.382 21.172 0.342 1.00 59.16 89 LEU A CA 1
ATOM 714 C C . LEU A 1 89 ? -56.511 22.265 0.979 1.00 59.16 89 LEU A C 1
ATOM 716 O O . LEU A 1 89 ? -55.305 22.070 1.130 1.00 59.16 89 LEU A O 1
ATOM 720 N N . GLN A 1 90 ? -57.086 23.387 1.422 1.00 62.97 90 GLN A N 1
ATOM 721 C CA . GLN A 1 90 ? -56.341 24.408 2.172 1.00 62.97 90 GLN A CA 1
ATOM 722 C C . GLN A 1 90 ? -55.884 23.917 3.553 1.00 62.97 90 GLN A C 1
ATOM 724 O O . GLN A 1 90 ? -54.772 24.236 3.981 1.00 62.97 90 GLN A O 1
ATOM 729 N N . GLN A 1 91 ? -56.691 23.104 4.237 1.00 62.16 91 GLN A N 1
ATOM 730 C CA . GLN A 1 91 ? -56.331 22.530 5.536 1.00 62.16 91 GLN A CA 1
ATOM 731 C C . GLN A 1 91 ? -55.233 21.458 5.416 1.00 62.16 91 GLN A C 1
ATOM 733 O O . GLN A 1 91 ? -54.323 21.415 6.248 1.00 62.16 91 GLN A O 1
ATOM 738 N N . LEU A 1 92 ? -55.261 20.653 4.347 1.00 58.97 92 LEU A N 1
ATOM 739 C CA . LEU A 1 92 ? -54.224 19.668 4.009 1.00 58.97 92 LEU A CA 1
ATOM 740 C C . LEU A 1 92 ? -52.913 20.326 3.544 1.00 58.97 92 LEU A C 1
ATOM 742 O O . LEU A 1 92 ? -51.825 19.825 3.832 1.00 58.97 92 LEU A O 1
ATOM 746 N N . ASN A 1 93 ? -53.000 21.484 2.885 1.00 60.38 93 ASN A N 1
ATOM 747 C CA . ASN A 1 93 ? -51.844 22.296 2.494 1.00 60.38 93 ASN A CA 1
ATOM 748 C C . ASN A 1 93 ? -51.309 23.189 3.623 1.00 60.38 93 ASN A C 1
ATOM 750 O O . ASN A 1 93 ? -50.322 23.903 3.434 1.00 60.38 93 ASN A O 1
ATOM 754 N N . SER A 1 94 ? -51.912 23.144 4.816 1.00 67.69 94 SER A N 1
ATOM 755 C CA . SER A 1 94 ? -51.373 23.842 5.976 1.00 67.69 94 SER A CA 1
ATOM 756 C C . SER A 1 94 ? -49.981 23.304 6.306 1.00 67.69 94 SER A C 1
ATOM 758 O O . SER A 1 94 ? -49.785 22.105 6.519 1.00 67.69 94 SER A O 1
ATOM 760 N N . SER A 1 95 ? -49.010 24.208 6.430 1.00 61.59 95 SER A N 1
ATOM 761 C CA . SER A 1 95 ? -47.628 23.885 6.803 1.00 61.59 95 SER A CA 1
ATOM 762 C C . SER A 1 95 ? -47.540 23.055 8.090 1.00 61.59 95 SER A C 1
ATOM 764 O O . SER A 1 95 ? -46.695 22.171 8.203 1.00 61.59 95 SER A O 1
ATOM 766 N N . LYS A 1 96 ? -48.465 23.259 9.039 1.00 67.00 96 LYS A N 1
ATOM 767 C CA . LYS A 1 96 ? -48.561 22.461 10.272 1.00 67.00 96 LYS A CA 1
ATOM 768 C C . LYS A 1 96 ? -48.968 21.010 10.007 1.00 67.00 96 LYS A C 1
ATOM 770 O O . LYS A 1 96 ? -48.419 20.109 10.632 1.00 67.00 96 LYS A O 1
ATOM 775 N N . PHE A 1 97 ? -49.896 20.773 9.079 1.00 70.31 97 PHE A N 1
ATOM 776 C CA . PHE A 1 97 ? -50.307 19.420 8.703 1.00 70.31 97 PHE A CA 1
ATOM 777 C C . PHE A 1 97 ? -49.170 18.684 7.986 1.00 70.31 97 PHE A C 1
ATOM 779 O O . PHE A 1 97 ? -48.843 17.557 8.347 1.00 70.31 97 PHE A O 1
ATOM 786 N N . GLN A 1 98 ? -48.484 19.347 7.052 1.00 69.31 98 GLN A N 1
ATOM 787 C CA . GLN A 1 98 ? -47.341 18.759 6.345 1.00 69.31 98 GLN A CA 1
ATOM 788 C C . GLN A 1 98 ? -46.165 18.420 7.279 1.00 69.31 98 GLN A C 1
ATOM 790 O O . GLN A 1 98 ? -45.533 17.373 7.113 1.00 69.31 98 GLN A O 1
ATOM 795 N N . LEU A 1 99 ? -45.886 19.261 8.283 1.00 70.81 99 LEU A N 1
ATOM 796 C CA . LEU A 1 99 ? -44.889 18.968 9.321 1.00 70.81 99 LEU A CA 1
ATOM 797 C C . LEU A 1 99 ? -45.288 17.743 10.156 1.00 70.81 99 LEU A C 1
ATOM 799 O O . LEU A 1 99 ? -44.461 16.855 10.356 1.00 70.81 99 LEU A O 1
ATOM 803 N N . ASN A 1 100 ? -46.561 17.636 10.549 1.00 78.00 100 ASN A N 1
ATOM 804 C CA . ASN A 1 100 ? -47.069 16.465 11.265 1.00 78.00 100 ASN A CA 1
ATOM 805 C C . ASN A 1 100 ? -46.965 15.188 10.418 1.00 78.00 100 ASN A C 1
ATOM 807 O O . ASN A 1 100 ? -46.576 14.149 10.933 1.00 78.00 100 ASN A O 1
ATOM 811 N N . VAL A 1 101 ? -47.236 15.243 9.110 1.00 82.75 101 VAL A N 1
ATOM 812 C CA . VAL A 1 101 ? -47.111 14.074 8.215 1.00 82.75 101 VAL A CA 1
ATOM 813 C C . VAL A 1 101 ? -45.656 13.614 8.072 1.00 82.75 101 VAL A C 1
ATOM 815 O O . VAL A 1 101 ? -45.392 12.415 7.973 1.00 82.75 101 VAL A O 1
ATOM 818 N N . LYS A 1 102 ? -44.687 14.539 8.065 1.00 83.44 102 LYS A N 1
ATOM 819 C CA . LYS A 1 102 ? -43.259 14.180 8.088 1.00 83.44 102 LYS A CA 1
ATOM 820 C C . LYS A 1 102 ? -42.873 13.513 9.411 1.00 83.44 102 LYS A C 1
ATOM 822 O O . LYS A 1 102 ? -42.229 12.471 9.386 1.00 83.44 102 LYS A O 1
ATOM 827 N N . GLN A 1 103 ? -43.327 14.060 10.538 1.00 87.00 103 GLN A N 1
ATOM 828 C CA . GLN A 1 103 ? -43.101 13.469 11.862 1.00 87.00 103 GLN A CA 1
ATOM 829 C C . GLN A 1 103 ? -43.745 12.085 11.994 1.00 87.00 103 GLN A C 1
ATOM 831 O O . GLN A 1 103 ? -43.099 11.160 12.466 1.00 87.00 103 GLN A O 1
ATOM 836 N N . ILE A 1 104 ? -44.978 11.906 11.513 1.00 88.25 104 ILE A N 1
ATOM 837 C CA . ILE A 1 104 ? -45.672 10.610 11.518 1.00 88.25 104 ILE A CA 1
ATOM 838 C C . ILE A 1 104 ? -44.901 9.574 10.694 1.00 88.25 104 ILE A C 1
ATOM 840 O O . ILE A 1 104 ? -44.789 8.430 11.122 1.00 88.25 104 ILE A O 1
ATOM 844 N N . ARG A 1 105 ? -44.332 9.961 9.543 1.00 90.31 105 ARG A N 1
ATOM 845 C CA . ARG A 1 105 ? -43.481 9.061 8.751 1.00 90.31 105 ARG A CA 1
ATOM 846 C C . ARG A 1 105 ? -42.193 8.676 9.481 1.00 90.31 105 ARG A C 1
ATOM 848 O O . ARG A 1 105 ? -41.871 7.498 9.470 1.00 90.31 105 ARG A O 1
ATOM 855 N N . SER A 1 106 ? -41.525 9.622 10.148 1.00 91.81 106 SER A N 1
ATOM 856 C CA . SER A 1 106 ? -40.343 9.342 10.989 1.00 91.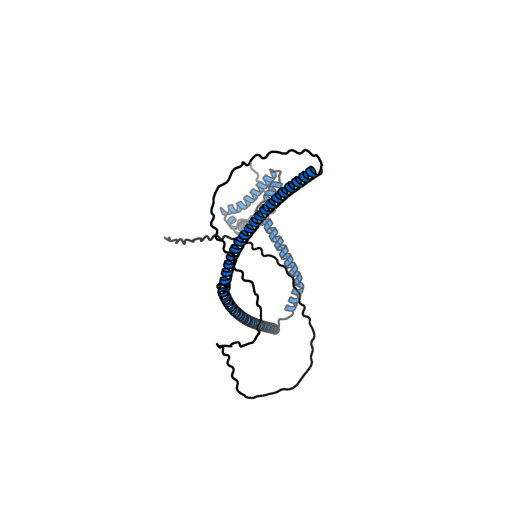81 106 SER A CA 1
ATOM 857 C C . SER A 1 106 ? -40.671 8.369 12.121 1.00 91.81 106 SER A C 1
ATOM 859 O O . SER A 1 106 ? -39.995 7.367 12.316 1.00 91.81 106 SER A O 1
ATOM 861 N N . ILE A 1 107 ? -41.773 8.611 12.831 1.00 92.50 107 ILE A N 1
ATOM 862 C CA . ILE A 1 107 ? -42.197 7.743 13.933 1.00 92.50 107 ILE A CA 1
ATOM 863 C C . ILE A 1 107 ? -42.573 6.351 13.409 1.00 92.50 107 ILE A C 1
ATOM 865 O O . ILE A 1 107 ? -42.305 5.355 14.069 1.00 92.50 107 ILE A O 1
ATOM 869 N N . ALA A 1 108 ? -43.176 6.248 12.222 1.00 95.12 108 ALA A N 1
ATOM 870 C CA . ALA A 1 108 ? -43.498 4.957 11.617 1.00 95.12 108 ALA A CA 1
ATOM 871 C C . ALA A 1 108 ? -42.243 4.164 11.209 1.00 95.12 108 ALA A C 1
ATOM 873 O O . ALA A 1 108 ? -42.224 2.941 11.369 1.00 95.12 108 ALA A O 1
ATOM 874 N N . THR A 1 109 ? -41.195 4.834 10.714 1.00 94.88 109 THR A N 1
ATOM 875 C CA . THR A 1 109 ? -39.907 4.181 10.428 1.00 94.88 109 THR A CA 1
ATOM 876 C C . THR A 1 109 ? -39.224 3.736 11.716 1.00 94.88 109 THR A C 1
ATOM 878 O O . THR A 1 109 ? -38.885 2.562 11.827 1.00 94.88 109 THR A O 1
ATOM 881 N N . GLU A 1 110 ? -39.156 4.604 12.729 1.00 95.75 110 GLU A N 1
ATOM 882 C CA . GLU A 1 110 ? -38.603 4.271 14.051 1.00 95.75 110 GLU A CA 1
ATOM 883 C C . GLU A 1 110 ? -39.359 3.107 14.706 1.00 95.75 110 GLU A C 1
ATOM 885 O O . GLU A 1 110 ? -38.750 2.196 15.253 1.00 95.75 110 GLU A O 1
ATOM 890 N N . LEU A 1 111 ? -40.692 3.081 14.613 1.00 96.00 111 LEU A N 1
ATOM 891 C CA . LEU A 1 111 ? -41.508 1.984 15.138 1.00 96.00 111 LEU A CA 1
ATOM 892 C C . LEU A 1 111 ? -41.198 0.654 14.441 1.00 96.00 111 LEU A C 1
ATOM 894 O O . LEU A 1 111 ? -41.226 -0.398 15.077 1.00 96.00 111 LEU A O 1
ATOM 898 N N . THR A 1 112 ? -40.916 0.697 13.139 1.00 95.94 112 THR A N 1
ATOM 899 C CA . THR A 1 112 ? -40.550 -0.497 12.369 1.00 95.94 112 THR A CA 1
ATOM 900 C C . THR A 1 112 ? -39.157 -0.988 12.763 1.00 95.94 112 THR A C 1
ATOM 902 O O . THR A 1 112 ? -38.971 -2.188 12.952 1.00 95.94 112 THR A O 1
ATOM 905 N N . GLU A 1 113 ? -38.205 -0.073 12.958 1.00 95.94 113 GLU A N 1
ATOM 906 C CA . GLU A 1 113 ? -36.853 -0.376 13.445 1.00 95.94 113 GLU A CA 1
ATOM 907 C C . GLU A 1 113 ? -36.880 -0.964 14.862 1.00 95.94 113 GLU A C 1
ATOM 909 O O . GLU A 1 113 ? -36.361 -2.055 15.078 1.00 95.94 113 GLU A O 1
ATOM 914 N N . LEU A 1 114 ? -37.584 -0.319 15.799 1.00 96.12 114 LEU A N 1
ATOM 915 C CA . LEU A 1 114 ? -37.799 -0.818 17.163 1.00 96.12 114 LEU A CA 1
ATOM 916 C C . LEU A 1 114 ? -38.506 -2.176 17.174 1.00 96.12 114 LEU A C 1
ATOM 918 O O . LEU A 1 114 ? -38.197 -3.031 18.000 1.00 96.12 114 LEU A O 1
ATOM 922 N N . GLY A 1 115 ? -39.458 -2.394 16.264 1.00 96.31 115 GLY A N 1
ATOM 923 C CA . GLY A 1 115 ? -40.128 -3.682 16.106 1.00 96.31 115 GLY A CA 1
ATOM 924 C C . GLY A 1 115 ? -39.175 -4.787 15.645 1.00 96.31 115 GLY A C 1
ATOM 925 O O . GLY A 1 115 ? -39.236 -5.901 16.168 1.00 96.31 115 GLY A O 1
ATOM 926 N N . ALA A 1 116 ? -38.279 -4.481 14.703 1.00 95.81 116 ALA A N 1
ATOM 927 C CA . ALA A 1 116 ? -37.258 -5.411 14.228 1.00 95.81 116 ALA A CA 1
ATOM 928 C C . ALA A 1 116 ? -36.216 -5.717 15.315 1.00 95.81 116 ALA A C 1
ATOM 930 O O . ALA A 1 116 ? -35.921 -6.887 15.564 1.00 95.81 116 ALA A O 1
ATOM 931 N N . GLU A 1 117 ? -35.730 -4.689 16.012 1.00 95.62 117 GLU A N 1
ATOM 932 C CA . GLU A 1 117 ? -34.791 -4.828 17.128 1.00 95.62 117 GLU A CA 1
ATOM 933 C C . GLU A 1 117 ? -35.403 -5.658 18.264 1.00 95.62 117 GLU A C 1
ATOM 935 O O . GLU A 1 117 ? -34.794 -6.613 18.745 1.00 95.62 117 GLU A O 1
ATOM 940 N N . LEU A 1 118 ? -36.653 -5.374 18.646 1.00 95.06 118 LEU A N 1
ATOM 941 C CA . LEU A 1 118 ? -37.367 -6.144 19.661 1.00 95.06 118 LEU A CA 1
ATOM 942 C C . LEU A 1 118 ? -37.548 -7.609 19.246 1.00 95.06 118 LEU A C 1
ATOM 944 O O . LEU A 1 118 ? -37.392 -8.498 20.081 1.00 95.06 118 LEU A O 1
ATOM 948 N N . HIS A 1 119 ? -37.876 -7.875 17.981 1.00 94.88 119 HIS A N 1
ATOM 949 C CA . HIS A 1 119 ? -38.007 -9.239 17.474 1.00 94.88 119 HIS A CA 1
ATOM 950 C C . HIS A 1 119 ? -36.675 -10.000 17.551 1.00 94.88 119 HIS A C 1
ATOM 952 O O . HIS A 1 119 ? -36.651 -11.151 17.988 1.00 94.88 119 HIS A O 1
ATOM 958 N N . GLU A 1 120 ? -35.564 -9.365 17.175 1.00 93.62 120 GLU A N 1
ATOM 959 C CA . GLU A 1 120 ? -34.232 -9.964 17.285 1.00 93.62 120 GLU A CA 1
ATOM 960 C C . GLU A 1 120 ? -33.845 -10.232 18.750 1.00 93.62 120 GLU A C 1
ATOM 962 O O . GLU A 1 120 ? -33.388 -11.329 19.080 1.00 93.62 120 GLU A O 1
ATOM 967 N N . LEU A 1 121 ? -34.081 -9.266 19.644 1.00 92.06 121 LEU A N 1
ATOM 968 C CA . LEU A 1 121 ? -33.808 -9.403 21.077 1.00 92.06 121 LEU A CA 1
ATOM 969 C C . LEU A 1 121 ? -34.662 -10.500 21.726 1.00 92.06 121 LEU A C 1
ATOM 971 O O . LEU A 1 121 ? -34.140 -11.319 22.480 1.00 92.06 121 LEU A O 1
ATOM 975 N N . LEU A 1 122 ? -35.957 -10.571 21.402 1.00 92.62 122 LEU A N 1
ATOM 976 C CA . LEU A 1 122 ? -36.847 -11.636 21.876 1.00 92.62 122 LEU A CA 1
ATOM 977 C C . LEU A 1 122 ? -36.443 -13.009 21.329 1.00 92.62 122 LEU A C 1
ATOM 979 O O . LEU A 1 122 ? -36.567 -14.001 22.045 1.00 92.62 122 LEU A O 1
ATOM 983 N N . GLY A 1 123 ? -35.930 -13.076 20.097 1.00 91.56 123 GLY A N 1
ATOM 984 C CA . GLY A 1 123 ? -35.373 -14.305 19.529 1.00 91.56 123 GLY A CA 1
ATOM 985 C C . GLY A 1 123 ? -34.186 -14.838 20.337 1.00 91.56 123 GLY A C 1
ATOM 986 O O . GLY A 1 123 ? -34.092 -16.042 20.566 1.00 91.56 123 GLY A O 1
ATOM 987 N N . LYS A 1 124 ? -33.331 -13.937 20.837 1.00 92.81 124 LYS A N 1
ATOM 988 C CA . LYS A 1 124 ? -32.164 -14.266 21.675 1.00 92.81 124 LYS A CA 1
ATOM 989 C C . LYS A 1 124 ? -32.509 -14.509 23.150 1.00 92.81 124 LYS A C 1
ATOM 991 O O . LYS A 1 124 ? -31.694 -15.068 23.878 1.00 92.81 124 LYS A O 1
ATOM 996 N N . GLU A 1 125 ? -33.702 -14.133 23.617 1.00 91.00 125 GLU A N 1
ATOM 997 C CA . GLU A 1 125 ? -34.066 -14.218 25.043 1.00 91.00 125 GLU A CA 1
ATOM 998 C C . GLU A 1 125 ? -34.029 -15.652 25.588 1.00 91.00 125 GLU A C 1
ATOM 1000 O O . GLU A 1 125 ? -33.715 -15.837 26.758 1.00 91.00 125 GLU A O 1
ATOM 1005 N N . LEU A 1 126 ? -34.321 -16.684 24.787 1.00 86.25 126 LEU A N 1
ATOM 1006 C CA . LEU A 1 126 ? -34.239 -18.074 25.261 1.00 86.25 126 LEU A CA 1
ATOM 1007 C C . LEU A 1 126 ? -32.800 -18.480 25.613 1.00 86.25 126 LEU A C 1
ATOM 1009 O O . LEU A 1 126 ? -32.583 -19.067 26.674 1.00 86.25 126 LEU A O 1
ATOM 1013 N N . GLU A 1 127 ? -31.837 -18.117 24.764 1.00 88.56 127 GLU A N 1
ATOM 1014 C CA . GLU A 1 127 ? -30.406 -18.364 24.976 1.00 88.56 127 GLU A CA 1
ATOM 1015 C C . GLU A 1 127 ? -29.882 -17.506 26.132 1.00 88.56 127 GLU A C 1
ATOM 1017 O O . GLU A 1 127 ? -29.354 -18.030 27.112 1.00 88.56 127 GLU A O 1
ATOM 1022 N N . LEU A 1 128 ? -30.155 -16.198 26.099 1.00 89.56 128 LEU A N 1
ATOM 1023 C CA . LEU A 1 128 ? -29.750 -15.257 27.146 1.00 89.56 128 LEU A CA 1
ATOM 1024 C C . LEU A 1 128 ? -30.353 -15.606 28.508 1.00 89.56 128 LEU A C 1
ATOM 1026 O O . LEU A 1 128 ? -29.717 -15.426 29.545 1.00 89.56 128 LEU A O 1
ATOM 1030 N N . LYS A 1 129 ? -31.585 -16.120 28.549 1.00 90.00 129 LYS A N 1
ATOM 1031 C CA . LYS A 1 129 ? -32.212 -16.585 29.788 1.00 90.00 129 LYS A CA 1
ATOM 1032 C C . LYS A 1 129 ? -31.512 -17.818 30.333 1.00 90.00 129 LYS A C 1
ATOM 1034 O O . LYS A 1 129 ? -31.374 -17.906 31.553 1.00 90.00 129 LYS A O 1
ATOM 1039 N N . GLN A 1 130 ? -31.112 -18.751 29.473 1.00 88.38 130 GLN A N 1
ATOM 1040 C CA . GLN A 1 130 ? -30.361 -19.928 29.886 1.00 88.38 130 GLN A CA 1
ATOM 1041 C C . GLN A 1 130 ? -28.995 -19.520 30.443 1.00 88.38 130 GLN A C 1
ATOM 1043 O O . GLN A 1 130 ? -28.704 -19.870 31.583 1.00 88.38 130 GLN A O 1
ATOM 1048 N N . GLU A 1 131 ? -28.236 -18.690 29.726 1.00 87.06 131 GLU A N 1
ATOM 1049 C CA . GLU A 1 131 ? -26.945 -18.159 30.188 1.00 87.06 131 GLU A CA 1
ATOM 1050 C C . GLU A 1 131 ? -27.079 -17.349 31.482 1.00 87.06 131 GLU A C 1
ATOM 1052 O O . GLU A 1 131 ? -26.291 -17.506 32.410 1.00 87.06 131 GLU A O 1
ATOM 1057 N N . ARG A 1 132 ? -28.115 -16.510 31.599 1.00 88.38 132 ARG A N 1
ATOM 1058 C CA . ARG A 1 132 ? -28.396 -15.736 32.816 1.00 88.38 132 ARG A CA 1
ATOM 1059 C C . ARG A 1 132 ? -28.713 -16.647 33.995 1.00 88.38 132 ARG A C 1
ATOM 1061 O O . ARG A 1 132 ? -28.228 -16.403 35.095 1.00 88.38 132 ARG A O 1
ATOM 1068 N N . LEU A 1 133 ? -29.545 -17.671 33.802 1.00 87.31 133 LEU A N 1
ATOM 1069 C CA . LEU A 1 133 ? -29.853 -18.633 34.860 1.00 87.31 133 LEU A CA 1
ATOM 1070 C C . LEU A 1 133 ? -28.628 -19.465 35.223 1.00 87.31 133 LEU A C 1
ATOM 1072 O O . LEU A 1 133 ? -28.427 -19.717 36.402 1.00 87.31 133 LEU A O 1
ATOM 1076 N N . GLU A 1 134 ? -27.798 -19.836 34.254 1.00 83.69 134 GLU A N 1
ATOM 1077 C CA . GLU A 1 134 ? -26.537 -20.538 34.477 1.00 83.69 134 GLU A CA 1
ATOM 1078 C C . GLU A 1 134 ? -25.558 -19.672 35.286 1.00 83.69 134 GLU A C 1
ATOM 1080 O O . GLU A 1 134 ? -25.095 -20.097 36.346 1.00 83.69 134 GLU A O 1
ATOM 1085 N N . ALA A 1 135 ? -25.355 -18.415 34.884 1.00 78.19 135 ALA A N 1
ATOM 1086 C CA . ALA A 1 135 ? -24.524 -17.441 35.589 1.00 78.19 135 ALA A CA 1
ATOM 1087 C C . ALA A 1 135 ? -25.027 -17.140 37.012 1.00 78.19 135 ALA A C 1
ATOM 1089 O O . ALA A 1 135 ? -24.224 -16.979 37.927 1.00 78.19 135 ALA A O 1
ATOM 1090 N N . ILE A 1 136 ? -26.348 -17.087 37.227 1.00 79.81 136 ILE A N 1
ATOM 1091 C CA . ILE A 1 136 ? -26.945 -16.910 38.563 1.00 79.81 136 ILE A CA 1
ATOM 1092 C C . ILE A 1 136 ? -26.871 -18.208 39.382 1.00 79.81 136 ILE A C 1
ATOM 1094 O O . ILE A 1 136 ? -26.701 -18.156 40.600 1.00 79.81 136 ILE A O 1
ATOM 1098 N N . SER A 1 137 ? -27.008 -19.371 38.737 1.00 79.94 137 SER A N 1
ATOM 1099 C CA . SER A 1 137 ? -26.969 -20.679 39.404 1.00 79.94 137 SER A CA 1
ATOM 1100 C C . SER A 1 137 ? -25.594 -20.996 39.976 1.00 79.94 137 SER A C 1
ATOM 1102 O O . SER A 1 137 ? -25.501 -21.741 40.951 1.00 79.94 137 SER A O 1
ATOM 1104 N N . PHE A 1 138 ? -24.544 -20.404 39.402 1.00 69.81 138 PHE A N 1
ATOM 1105 C CA . PHE A 1 138 ? -23.194 -20.494 39.920 1.00 69.81 138 PHE A CA 1
ATOM 1106 C C . PHE A 1 138 ? -22.953 -19.354 40.928 1.00 69.81 138 PHE A C 1
ATOM 1108 O O . PHE A 1 138 ? -22.723 -18.205 40.530 1.00 69.81 138 PHE A O 1
ATOM 1115 N N . PRO A 1 139 ? -22.987 -19.610 42.252 1.00 67.50 139 PRO A N 1
ATOM 1116 C CA . PRO A 1 139 ? -22.483 -18.637 43.208 1.00 67.50 139 PRO A CA 1
ATOM 1117 C C . PRO A 1 139 ? -21.022 -18.391 42.848 1.00 67.50 139 PRO A C 1
ATOM 1119 O O . PRO A 1 139 ? -20.215 -19.319 42.813 1.00 67.50 139 PRO A O 1
ATOM 1122 N N . HIS A 1 140 ? -20.715 -17.148 42.493 1.00 66.00 140 HIS A N 1
ATOM 1123 C CA . HIS A 1 140 ? -19.432 -16.755 41.938 1.00 66.00 140 HIS A CA 1
ATOM 1124 C C . HIS A 1 140 ? -18.326 -17.092 42.939 1.00 66.00 140 HIS A C 1
ATOM 1126 O O . HIS A 1 140 ? -18.104 -16.366 43.909 1.00 66.00 140 HIS A O 1
ATOM 1132 N N . ASN A 1 141 ? -17.653 -18.224 42.730 1.00 75.75 141 ASN A N 1
ATOM 1133 C CA . ASN A 1 141 ? -16.507 -18.585 43.537 1.00 75.75 141 ASN A CA 1
ATOM 1134 C C . ASN A 1 141 ? -15.383 -17.629 43.139 1.00 75.75 141 ASN A C 1
ATOM 1136 O O . ASN A 1 141 ? -14.887 -17.677 42.011 1.00 75.75 141 ASN A O 1
ATOM 1140 N N . ILE A 1 142 ? -15.020 -16.735 44.054 1.00 80.75 142 ILE A N 1
ATOM 1141 C CA . ILE A 1 142 ? -13.991 -15.712 43.848 1.00 80.75 142 ILE A CA 1
ATOM 1142 C C . ILE A 1 142 ? -12.690 -16.352 43.334 1.00 80.75 142 ILE A C 1
ATOM 1144 O O . ILE A 1 142 ? -12.025 -15.762 42.485 1.00 80.75 142 ILE A O 1
ATOM 1148 N N . GLU A 1 143 ? -12.385 -17.585 43.752 1.00 84.00 143 GLU A N 1
ATOM 1149 C CA . GLU A 1 143 ? -11.252 -18.367 43.248 1.00 84.00 143 GLU A CA 1
ATOM 1150 C C . GLU A 1 143 ? -11.353 -18.627 41.734 1.00 84.00 143 GLU A C 1
ATOM 1152 O O . GLU A 1 143 ? -10.409 -18.357 41.001 1.00 84.00 143 GLU A O 1
ATOM 1157 N N . THR A 1 144 ? -12.515 -19.055 41.230 1.00 84.19 144 THR A N 1
ATOM 1158 C CA . THR A 1 144 ? -12.711 -19.350 39.794 1.00 84.19 144 THR A CA 1
ATOM 1159 C C . THR A 1 144 ? -12.647 -18.103 38.915 1.00 84.19 144 THR A C 1
ATOM 1161 O O . THR A 1 144 ? -12.153 -18.162 37.787 1.00 84.19 144 THR A O 1
ATOM 1164 N N . ILE A 1 145 ? -13.110 -16.958 39.430 1.00 85.50 145 ILE A N 1
ATOM 1165 C CA . ILE A 1 145 ? -12.982 -15.663 38.749 1.00 85.50 145 ILE A CA 1
ATOM 1166 C C . ILE A 1 145 ? -11.516 -15.258 38.699 1.00 85.50 145 ILE A C 1
ATOM 1168 O O . ILE A 1 145 ? -11.028 -14.841 37.652 1.00 85.50 145 ILE A O 1
ATOM 1172 N N . LYS A 1 146 ? -10.806 -15.398 39.821 1.00 88.38 146 LYS A N 1
ATOM 1173 C CA . LYS A 1 146 ? -9.383 -15.088 39.906 1.00 88.38 146 LYS A CA 1
ATOM 1174 C C . LYS A 1 146 ? -8.572 -15.952 38.938 1.00 88.38 146 LYS A C 1
ATOM 1176 O O . LYS A 1 146 ? -7.786 -15.395 38.183 1.00 88.38 146 LYS A O 1
ATOM 1181 N N . GLU A 1 147 ? -8.828 -17.257 38.876 1.00 91.31 147 GLU A N 1
ATOM 1182 C CA . GLU A 1 147 ? -8.202 -18.168 37.907 1.00 91.31 147 GLU A CA 1
ATOM 1183 C C . GLU A 1 147 ? -8.486 -17.757 36.453 1.00 91.31 147 GLU A C 1
ATOM 1185 O O . GLU A 1 147 ? -7.577 -17.743 35.622 1.00 91.31 147 GLU A O 1
ATOM 1190 N N . HIS A 1 148 ? -9.725 -17.367 36.128 1.00 89.25 148 HIS A N 1
ATOM 1191 C CA . HIS A 1 148 ? -10.067 -16.882 34.786 1.00 89.25 148 HIS A CA 1
ATOM 1192 C C . HIS A 1 148 ? -9.360 -15.571 34.440 1.00 89.25 148 HIS A C 1
ATOM 1194 O O . HIS A 1 148 ? -8.866 -15.423 33.322 1.00 89.25 148 HIS A O 1
ATOM 1200 N N . ILE A 1 149 ? -9.292 -14.628 35.382 1.00 93.31 149 ILE A N 1
ATOM 1201 C CA . ILE A 1 149 ? -8.580 -13.361 35.197 1.00 93.31 149 ILE A CA 1
ATOM 1202 C C . ILE A 1 149 ? -7.085 -13.620 35.021 1.00 93.31 149 ILE A C 1
ATOM 1204 O O . ILE A 1 149 ? -6.483 -13.062 34.109 1.00 93.31 149 ILE A O 1
ATOM 1208 N N . GLU A 1 150 ? -6.484 -14.484 35.841 1.00 95.19 150 GLU A N 1
ATOM 1209 C CA . GLU A 1 150 ? -5.074 -14.863 35.721 1.00 95.19 150 GLU A CA 1
ATOM 1210 C C . GLU A 1 150 ? -4.792 -15.508 34.363 1.00 95.19 150 GLU A C 1
ATOM 1212 O O . GLU A 1 150 ? -3.864 -15.090 33.671 1.00 95.19 150 GLU A O 1
ATOM 1217 N N . LYS A 1 151 ? -5.644 -16.439 33.921 1.00 96.06 151 LYS A N 1
ATOM 1218 C CA . LYS A 1 151 ? -5.536 -17.054 32.595 1.00 96.06 151 LYS A CA 1
ATOM 1219 C C . LYS A 1 151 ? -5.625 -16.015 31.477 1.00 96.06 151 LYS A C 1
ATOM 1221 O O . LYS A 1 151 ? -4.788 -16.017 30.579 1.00 96.06 151 LYS A O 1
ATOM 1226 N N . LYS A 1 152 ? -6.598 -15.101 31.536 1.00 95.94 152 LYS A N 1
ATOM 1227 C CA . LYS A 1 152 ? -6.747 -14.033 30.534 1.00 95.94 152 LYS A CA 1
ATOM 1228 C C . LYS A 1 152 ? -5.591 -13.042 30.547 1.00 95.94 152 LYS A C 1
ATOM 1230 O O . LYS A 1 152 ? -5.209 -12.549 29.491 1.00 95.94 152 LYS A O 1
ATOM 1235 N N . ASN A 1 153 ? -5.006 -12.784 31.710 1.00 96.62 153 ASN A N 1
ATOM 1236 C CA . ASN A 1 153 ? -3.827 -11.939 31.828 1.00 96.62 153 ASN A CA 1
ATOM 1237 C C . ASN A 1 153 ? -2.596 -12.613 31.201 1.00 96.62 153 ASN A C 1
ATOM 1239 O O . ASN A 1 153 ? -1.856 -11.966 30.469 1.00 96.62 153 ASN A O 1
ATOM 1243 N N . ILE A 1 154 ? -2.418 -13.923 31.407 1.00 96.88 154 ILE A N 1
ATOM 1244 C CA . ILE A 1 154 ? -1.359 -14.704 30.746 1.00 96.88 154 ILE A CA 1
ATOM 1245 C C . ILE A 1 154 ? -1.553 -14.696 29.225 1.00 96.88 154 ILE A C 1
ATOM 1247 O O . ILE A 1 154 ? -0.623 -14.343 28.507 1.00 96.88 154 ILE A O 1
ATOM 1251 N N . GLU A 1 155 ? -2.767 -14.978 28.733 1.00 96.94 155 GLU A N 1
ATOM 1252 C CA . GLU A 1 155 ? -3.087 -14.909 27.297 1.00 96.94 155 GLU A CA 1
ATOM 1253 C C . GLU A 1 155 ? -2.772 -13.517 26.713 1.00 96.94 155 GLU A C 1
ATOM 1255 O O . GLU A 1 155 ? -2.206 -13.407 25.626 1.00 96.94 155 GLU A O 1
ATOM 1260 N N . ALA A 1 156 ? -3.088 -12.440 27.441 1.00 96.81 156 ALA A N 1
ATOM 1261 C CA . ALA A 1 156 ? -2.766 -11.077 27.024 1.00 96.81 156 ALA A CA 1
ATOM 1262 C C . ALA A 1 156 ? -1.254 -10.804 26.989 1.00 96.81 156 ALA A C 1
ATOM 1264 O O . ALA A 1 156 ? -0.769 -10.174 26.050 1.00 96.81 156 ALA A O 1
ATOM 1265 N N . ILE A 1 157 ? -0.501 -11.288 27.980 1.00 97.44 157 ILE A N 1
ATOM 1266 C CA . ILE A 1 157 ? 0.962 -11.163 28.022 1.00 97.44 157 ILE A CA 1
ATOM 1267 C C . ILE A 1 157 ? 1.605 -11.920 26.855 1.00 97.44 157 ILE A C 1
ATOM 1269 O O . ILE A 1 157 ? 2.507 -11.381 26.208 1.00 97.44 157 ILE A O 1
ATOM 1273 N N . ASP A 1 158 ? 1.124 -13.124 26.548 1.00 97.50 158 ASP A N 1
ATOM 1274 C CA . ASP A 1 158 ? 1.618 -13.924 25.426 1.00 97.50 158 ASP A CA 1
ATOM 1275 C C . ASP A 1 158 ? 1.337 -13.227 24.089 1.00 97.50 158 ASP A C 1
ATOM 1277 O O . ASP A 1 158 ? 2.259 -13.047 23.290 1.00 97.50 158 ASP A O 1
ATOM 1281 N N . MET A 1 159 ? 0.118 -12.708 23.889 1.00 97.31 159 MET A N 1
ATOM 1282 C CA . MET A 1 159 ? -0.223 -11.903 22.707 1.00 97.31 159 MET A CA 1
ATOM 1283 C C . MET A 1 159 ? 0.674 -10.666 22.574 1.00 97.31 159 MET A C 1
ATOM 1285 O O . MET A 1 159 ? 1.165 -10.363 21.487 1.00 97.31 159 MET A O 1
ATOM 1289 N N . ILE A 1 160 ? 0.942 -9.956 23.675 1.00 97.56 160 ILE A N 1
ATOM 1290 C CA . ILE A 1 160 ? 1.863 -8.811 23.672 1.00 97.56 160 ILE A CA 1
ATOM 1291 C C . ILE A 1 160 ? 3.277 -9.260 23.284 1.00 97.56 160 ILE A C 1
ATOM 1293 O O . ILE A 1 160 ? 3.930 -8.585 22.487 1.00 97.56 160 ILE A O 1
ATOM 1297 N N . SER A 1 161 ? 3.755 -10.396 23.799 1.00 97.94 161 SER A N 1
ATOM 1298 C CA . SER A 1 161 ? 5.075 -10.939 23.458 1.00 97.94 161 SER A CA 1
ATOM 1299 C C . SER A 1 161 ? 5.186 -11.300 21.974 1.00 97.94 161 SER A C 1
ATOM 1301 O O . SER A 1 161 ? 6.194 -10.995 21.331 1.00 97.94 161 SER A O 1
ATOM 1303 N N . GLU A 1 162 ? 4.153 -11.917 21.402 1.00 97.44 162 GLU A N 1
ATOM 1304 C CA . GLU A 1 162 ? 4.092 -12.254 19.977 1.00 97.44 162 GLU A CA 1
ATOM 1305 C C . GLU A 1 162 ? 4.074 -11.004 19.094 1.00 97.44 162 GLU A C 1
ATOM 1307 O O . GLU A 1 162 ? 4.864 -10.902 18.150 1.00 97.44 162 GLU A O 1
ATOM 1312 N N . LEU A 1 163 ? 3.256 -10.009 19.442 1.00 97.50 163 LEU A N 1
ATOM 1313 C CA . LEU A 1 163 ? 3.222 -8.726 18.740 1.00 97.50 163 LEU A CA 1
ATOM 1314 C C . LEU A 1 163 ? 4.567 -8.000 18.829 1.00 97.50 163 LEU A C 1
ATOM 1316 O O . LEU A 1 163 ? 5.043 -7.460 17.833 1.00 97.50 163 LEU A O 1
ATOM 1320 N N . GLN A 1 164 ? 5.234 -8.030 19.984 1.00 97.81 164 GLN A N 1
ATOM 1321 C CA . GLN A 1 164 ? 6.577 -7.467 20.138 1.00 97.81 164 GLN A CA 1
ATOM 1322 C C . GLN A 1 164 ? 7.608 -8.165 19.241 1.00 97.81 164 GLN A C 1
ATOM 1324 O O . GLN A 1 164 ? 8.456 -7.491 18.651 1.00 97.81 164 GLN A O 1
ATOM 1329 N N . LYS A 1 165 ? 7.544 -9.497 19.103 1.00 97.56 165 LYS A N 1
ATOM 1330 C CA . LYS A 1 165 ? 8.403 -10.244 18.166 1.00 97.56 165 LYS A CA 1
ATOM 1331 C C . LYS A 1 165 ? 8.130 -9.828 16.722 1.00 97.56 165 LYS A C 1
ATOM 1333 O O . LYS A 1 165 ? 9.073 -9.465 16.024 1.00 97.56 165 LYS A O 1
ATOM 1338 N N . SER A 1 166 ? 6.860 -9.780 16.318 1.00 97.62 166 SER A N 1
ATOM 1339 C CA . SER A 1 166 ? 6.457 -9.349 14.974 1.00 97.62 166 SER A CA 1
ATOM 1340 C C . SER A 1 166 ? 6.919 -7.920 14.663 1.00 97.62 166 SER A C 1
ATOM 1342 O O . SER A 1 166 ? 7.513 -7.684 13.615 1.00 97.62 166 SER A O 1
ATOM 1344 N N . ILE A 1 167 ? 6.771 -6.980 15.605 1.00 97.94 167 ILE A N 1
ATOM 1345 C CA . ILE A 1 167 ? 7.287 -5.608 15.472 1.00 97.94 167 ILE A CA 1
ATOM 1346 C C . ILE A 1 167 ? 8.806 -5.603 15.270 1.00 97.94 167 ILE A C 1
ATOM 1348 O O . ILE A 1 167 ? 9.317 -4.842 14.451 1.00 97.94 167 ILE A O 1
ATOM 1352 N N . ASN A 1 168 ? 9.549 -6.421 16.016 1.00 97.94 168 ASN A N 1
ATOM 1353 C CA . ASN A 1 168 ? 11.003 -6.479 15.882 1.00 97.94 168 ASN A CA 1
ATOM 1354 C C . ASN A 1 168 ? 11.443 -7.072 14.541 1.00 97.94 168 ASN A C 1
ATOM 1356 O O . ASN A 1 168 ? 12.441 -6.618 13.985 1.00 97.94 168 ASN A O 1
ATOM 1360 N N . ASP A 1 169 ? 10.721 -8.056 14.016 1.00 97.50 169 ASP A N 1
ATOM 1361 C CA . ASP A 1 169 ? 11.019 -8.629 12.705 1.00 97.50 169 ASP A CA 1
ATOM 1362 C C . ASP A 1 169 ? 10.666 -7.651 11.578 1.00 97.50 169 ASP A C 1
ATOM 1364 O O . ASP A 1 169 ? 11.505 -7.405 10.712 1.00 97.50 169 ASP A O 1
ATOM 1368 N N . LEU A 1 170 ? 9.525 -6.960 11.671 1.00 97.88 170 LEU A N 1
ATOM 1369 C CA . LEU A 1 170 ? 9.168 -5.879 10.746 1.00 97.88 170 LEU A CA 1
ATOM 1370 C C . LEU A 1 170 ? 10.195 -4.740 10.755 1.00 97.88 170 LEU A C 1
ATOM 1372 O O . LEU A 1 170 ? 10.537 -4.224 9.696 1.00 97.88 170 LEU A O 1
ATOM 1376 N N . LYS A 1 171 ? 10.739 -4.373 11.921 1.00 98.06 171 LYS A N 1
ATOM 1377 C CA . LYS A 1 171 ? 11.822 -3.378 12.012 1.00 98.06 171 LYS A CA 1
ATOM 1378 C C . LYS A 1 171 ? 13.093 -3.835 11.296 1.00 98.06 171 LYS A C 1
ATOM 1380 O O . LYS A 1 171 ? 13.708 -3.045 10.586 1.00 98.06 171 LYS A O 1
ATOM 1385 N N . LYS A 1 172 ? 13.488 -5.106 11.442 1.00 97.88 172 LYS A N 1
ATOM 1386 C CA . LYS A 1 172 ? 14.644 -5.657 10.709 1.00 97.88 172 LYS A CA 1
ATOM 1387 C C . LYS A 1 172 ? 14.405 -5.638 9.200 1.00 97.88 172 LYS A C 1
ATOM 1389 O O . LYS A 1 172 ? 15.322 -5.315 8.444 1.00 97.88 172 LYS A O 1
ATOM 1394 N N . ASP A 1 173 ? 13.191 -5.970 8.766 1.00 97.56 173 ASP A N 1
ATOM 1395 C CA . ASP A 1 173 ? 12.814 -5.928 7.354 1.00 97.56 173 ASP A CA 1
ATOM 1396 C C . ASP A 1 173 ? 12.811 -4.493 6.819 1.00 97.56 173 ASP A C 1
ATOM 1398 O O . ASP A 1 173 ? 13.349 -4.239 5.739 1.00 97.56 173 ASP A O 1
ATOM 1402 N N . GLU A 1 174 ? 12.298 -3.537 7.595 1.00 97.44 174 GLU A N 1
ATOM 1403 C CA . GLU A 1 174 ? 12.335 -2.109 7.279 1.00 97.44 174 GLU A CA 1
ATOM 1404 C C . GLU A 1 174 ? 13.777 -1.618 7.087 1.00 97.44 174 GLU A C 1
ATOM 1406 O O . GLU A 1 174 ? 14.088 -0.982 6.075 1.00 97.44 174 GLU A O 1
ATOM 1411 N N . ASP A 1 175 ? 14.683 -1.954 8.006 1.00 97.88 175 ASP A N 1
ATOM 1412 C CA . ASP A 1 175 ? 16.093 -1.571 7.915 1.00 97.88 175 ASP A CA 1
ATOM 1413 C C . ASP A 1 175 ? 16.790 -2.233 6.713 1.00 97.88 175 ASP A C 1
ATOM 1415 O O . ASP A 1 175 ? 17.515 -1.572 5.963 1.00 97.88 175 ASP A O 1
ATOM 1419 N N . SER A 1 176 ? 16.497 -3.509 6.440 1.00 97.62 176 SER A N 1
ATOM 1420 C CA . SER A 1 176 ? 16.993 -4.216 5.250 1.00 97.62 176 SER A CA 1
ATOM 1421 C C . SER A 1 176 ? 16.516 -3.563 3.949 1.00 97.62 176 SER A C 1
ATOM 1423 O O . SER A 1 176 ? 17.289 -3.399 2.996 1.00 97.62 176 SER A O 1
ATOM 1425 N N . LEU A 1 177 ? 15.245 -3.155 3.890 1.00 97.44 177 LEU A N 1
ATOM 1426 C CA . LEU A 1 177 ? 14.675 -2.456 2.740 1.00 97.44 177 LEU A CA 1
ATOM 1427 C C . LEU A 1 177 ? 15.262 -1.052 2.580 1.00 97.44 177 LEU A C 1
ATOM 1429 O O . LEU A 1 177 ? 15.572 -0.661 1.453 1.00 97.44 177 LEU A O 1
ATOM 1433 N N . LYS A 1 178 ? 15.499 -0.319 3.674 1.00 97.44 178 LYS A N 1
ATOM 1434 C CA . LYS A 1 178 ? 16.198 0.976 3.643 1.00 97.44 178 LYS A CA 1
ATOM 1435 C C . LYS A 1 178 ? 17.608 0.840 3.078 1.00 97.44 178 LYS A C 1
ATOM 1437 O O . LYS A 1 178 ? 18.001 1.638 2.224 1.00 97.44 178 LYS A O 1
ATOM 1442 N N . ASP A 1 179 ? 18.351 -0.184 3.482 1.00 97.88 179 ASP A N 1
ATOM 1443 C CA . ASP A 1 179 ? 19.691 -0.442 2.952 1.00 97.88 179 ASP A CA 1
ATOM 1444 C C . ASP A 1 179 ? 19.662 -0.824 1.468 1.00 97.88 179 ASP A C 1
ATOM 1446 O O . ASP A 1 179 ? 20.471 -0.323 0.680 1.00 97.88 179 ASP A O 1
ATOM 1450 N N . LYS A 1 180 ? 18.707 -1.666 1.049 1.00 98.06 180 LYS A N 1
ATOM 1451 C CA . LYS A 1 180 ? 18.498 -1.995 -0.372 1.00 98.06 180 LYS A CA 1
ATOM 1452 C C . LYS A 1 180 ? 18.143 -0.753 -1.186 1.00 98.06 180 LYS A C 1
ATOM 1454 O O . LYS A 1 180 ? 18.711 -0.567 -2.263 1.00 98.06 180 LYS A O 1
ATOM 1459 N N . LYS A 1 181 ? 17.266 0.110 -0.668 1.00 97.94 181 LYS A N 1
ATOM 1460 C CA . LYS A 1 181 ? 16.881 1.374 -1.303 1.00 97.94 181 LYS A CA 1
ATOM 1461 C C . LYS A 1 181 ? 18.094 2.283 -1.492 1.00 97.94 181 LYS A C 1
ATOM 1463 O O . LYS A 1 181 ? 18.369 2.668 -2.622 1.00 97.94 181 LYS A O 1
ATOM 1468 N N . LYS A 1 182 ? 18.889 2.521 -0.442 1.00 98.06 182 LYS A N 1
ATOM 1469 C CA . LYS A 1 182 ? 20.125 3.321 -0.532 1.00 98.06 182 LYS A CA 1
ATOM 1470 C C . LYS A 1 182 ? 21.108 2.755 -1.558 1.00 98.06 182 LYS A C 1
ATOM 1472 O O . LYS A 1 182 ? 21.655 3.494 -2.373 1.00 98.06 182 LYS A O 1
ATOM 1477 N N . ARG A 1 183 ? 21.322 1.432 -1.569 1.00 97.44 183 ARG A N 1
ATOM 1478 C CA . ARG A 1 183 ? 22.182 0.784 -2.578 1.00 97.44 183 ARG A CA 1
ATOM 1479 C C . ARG A 1 183 ? 21.660 1.045 -3.990 1.00 97.44 183 ARG A C 1
ATOM 1481 O O . ARG A 1 183 ? 22.431 1.484 -4.841 1.00 97.44 183 ARG A O 1
ATOM 1488 N N . LYS A 1 184 ? 20.358 0.856 -4.220 1.00 97.44 184 LYS A N 1
ATOM 1489 C CA . LYS A 1 184 ? 19.722 1.095 -5.521 1.00 97.44 184 LYS A CA 1
ATOM 1490 C C . LYS A 1 184 ? 19.774 2.556 -5.950 1.00 97.44 184 LYS A C 1
ATOM 1492 O O . LYS A 1 184 ? 20.064 2.813 -7.112 1.00 97.44 184 LYS A O 1
ATOM 1497 N N . GLU A 1 185 ? 19.589 3.501 -5.036 1.00 97.75 185 GLU A N 1
ATOM 1498 C CA . GLU A 1 185 ? 19.755 4.933 -5.307 1.00 97.75 185 GLU A CA 1
ATOM 1499 C C . GLU A 1 185 ? 21.179 5.248 -5.778 1.00 97.75 185 GLU A C 1
ATOM 1501 O O . GLU A 1 185 ? 21.354 5.890 -6.813 1.00 97.75 185 GLU A O 1
ATOM 1506 N N . THR A 1 186 ? 22.205 4.722 -5.098 1.00 97.38 186 THR A N 1
ATOM 1507 C CA . THR A 1 186 ? 23.603 4.937 -5.518 1.00 97.38 186 THR A CA 1
ATOM 1508 C C . THR A 1 186 ? 23.942 4.252 -6.848 1.00 97.38 186 THR A C 1
ATOM 1510 O O . THR A 1 186 ? 24.697 4.804 -7.651 1.00 97.38 186 THR A O 1
ATOM 1513 N N . GLU A 1 187 ? 23.391 3.064 -7.121 1.00 97.31 187 GLU A N 1
ATOM 1514 C CA . GLU A 1 187 ? 23.534 2.374 -8.412 1.00 97.31 187 GLU A CA 1
ATOM 1515 C C . GLU A 1 187 ? 22.876 3.170 -9.540 1.00 97.31 187 GLU A C 1
ATOM 1517 O O . GLU A 1 187 ? 23.481 3.368 -10.594 1.00 97.31 187 GLU A O 1
ATOM 1522 N N . LEU A 1 188 ? 21.666 3.671 -9.297 1.00 97.06 188 LEU A N 1
ATOM 1523 C CA . LEU A 1 188 ? 20.904 4.487 -10.230 1.00 97.06 188 LEU A CA 1
ATOM 1524 C C . LEU A 1 188 ? 21.620 5.810 -10.510 1.00 97.06 188 LEU A C 1
ATOM 1526 O O . LEU A 1 188 ? 21.722 6.209 -11.666 1.00 97.06 188 LEU A O 1
ATOM 1530 N N . GLU A 1 189 ? 22.187 6.465 -9.497 1.00 97.25 189 GLU A N 1
ATOM 1531 C CA . GLU A 1 189 ? 22.974 7.685 -9.685 1.00 97.25 189 GLU A CA 1
ATOM 1532 C C . GLU A 1 189 ? 24.228 7.423 -10.539 1.00 97.25 189 GLU A C 1
ATOM 1534 O O . GLU A 1 189 ? 24.536 8.184 -11.460 1.00 97.25 189 GLU A O 1
ATOM 1539 N N . ARG A 1 190 ? 24.935 6.310 -10.298 1.00 96.25 190 ARG A N 1
ATOM 1540 C CA . ARG A 1 190 ? 26.080 5.895 -11.129 1.00 96.25 190 ARG A CA 1
ATOM 1541 C C . ARG A 1 190 ? 25.658 5.579 -12.561 1.00 96.25 190 ARG A C 1
ATOM 1543 O O . ARG A 1 190 ? 26.351 5.990 -13.491 1.00 96.25 190 ARG A O 1
ATOM 1550 N N . ALA A 1 191 ? 24.542 4.877 -12.745 1.00 94.88 191 ALA A N 1
ATOM 1551 C CA . ALA A 1 191 ? 23.998 4.553 -14.058 1.00 94.88 191 ALA A CA 1
ATOM 1552 C C . ALA A 1 191 ? 23.580 5.820 -14.814 1.00 94.88 191 ALA A C 1
ATOM 1554 O O . ALA A 1 191 ? 23.969 5.975 -15.966 1.00 94.88 191 ALA A O 1
ATOM 1555 N N . LYS A 1 192 ? 22.905 6.771 -14.154 1.00 95.19 192 LYS A N 1
ATOM 1556 C CA . LYS A 1 192 ? 22.570 8.088 -14.718 1.00 95.19 192 LYS A CA 1
ATOM 1557 C C . LYS A 1 192 ? 23.818 8.863 -15.131 1.00 95.19 192 LYS A C 1
ATOM 1559 O O . LYS A 1 192 ? 23.879 9.366 -16.247 1.00 95.19 192 LYS A O 1
ATOM 1564 N N . LYS A 1 193 ? 24.851 8.909 -14.281 1.00 94.88 193 LYS A N 1
ATOM 1565 C CA . LYS A 1 193 ? 26.135 9.548 -14.624 1.00 94.88 193 LYS A CA 1
ATOM 1566 C C . LYS A 1 193 ? 26.815 8.859 -15.809 1.00 94.88 193 LYS A C 1
ATOM 1568 O O . LYS A 1 193 ? 27.361 9.539 -16.671 1.00 94.88 193 LYS A O 1
ATOM 1573 N N . ARG A 1 194 ? 26.787 7.523 -15.878 1.00 93.00 194 ARG A N 1
ATOM 1574 C CA . ARG A 1 194 ? 27.328 6.765 -17.017 1.00 93.00 194 ARG A CA 1
ATOM 1575 C C . ARG A 1 194 ? 26.537 7.041 -18.292 1.00 93.00 194 ARG A C 1
ATOM 1577 O O . ARG A 1 194 ? 27.158 7.292 -19.315 1.00 93.00 194 ARG A O 1
ATOM 1584 N N . LEU A 1 195 ? 25.210 7.024 -18.218 1.00 93.06 195 LEU A N 1
ATOM 1585 C CA . LEU A 1 195 ? 24.329 7.323 -19.340 1.00 93.06 195 LEU A CA 1
ATOM 1586 C C . LEU A 1 195 ? 24.587 8.733 -19.860 1.00 93.06 195 LEU A C 1
ATOM 1588 O O . LEU A 1 195 ? 24.858 8.874 -21.039 1.00 93.06 195 LEU A O 1
ATOM 1592 N N . SER A 1 196 ? 24.617 9.737 -18.981 1.00 90.94 196 SER A N 1
ATOM 1593 C CA . SER A 1 196 ? 24.933 11.120 -19.354 1.00 90.94 196 SER A CA 1
ATOM 1594 C C . SER A 1 196 ? 26.307 11.247 -20.021 1.00 90.94 196 SER A C 1
ATOM 1596 O O . SER A 1 196 ? 26.458 11.963 -21.003 1.00 90.94 196 SER A O 1
ATOM 1598 N N . ARG A 1 197 ? 27.324 10.519 -19.541 1.00 88.31 197 ARG A N 1
ATOM 1599 C CA . ARG A 1 197 ? 28.643 10.503 -20.198 1.00 88.31 197 ARG A CA 1
ATOM 1600 C C . ARG A 1 197 ? 28.603 9.858 -21.581 1.00 88.31 197 ARG A C 1
ATOM 1602 O O . ARG A 1 197 ? 29.287 10.339 -22.470 1.00 88.31 197 ARG A O 1
ATOM 1609 N N . VAL A 1 198 ? 27.846 8.773 -21.746 1.00 86.38 198 VAL A N 1
ATOM 1610 C CA . VAL A 1 198 ? 27.723 8.062 -23.027 1.00 86.38 198 VAL A CA 1
ATOM 1611 C C . VAL A 1 198 ? 26.871 8.856 -24.016 1.00 86.38 198 VAL A C 1
ATOM 1613 O O . VAL A 1 198 ? 27.252 8.951 -25.173 1.00 86.38 198 VAL A O 1
ATOM 1616 N N . SER A 1 199 ? 25.773 9.474 -23.577 1.00 83.00 199 SER A N 1
ATOM 1617 C CA . SER A 1 199 ? 24.917 10.308 -24.429 1.00 83.00 199 SER A CA 1
ATOM 1618 C C . SER A 1 199 ? 25.637 11.560 -24.914 1.00 83.00 199 SER A C 1
ATOM 1620 O O . SER A 1 199 ? 25.428 11.995 -26.038 1.00 83.00 199 SER A O 1
ATOM 1622 N N . ASN A 1 200 ? 26.502 12.131 -24.075 1.00 83.00 200 ASN A N 1
ATOM 1623 C CA . ASN A 1 200 ? 27.270 13.321 -24.430 1.00 83.00 200 ASN A CA 1
ATOM 1624 C C . ASN A 1 200 ? 28.505 12.991 -25.282 1.00 83.00 200 ASN A C 1
ATOM 1626 O O . ASN A 1 200 ? 29.196 13.908 -25.722 1.00 83.00 200 ASN A O 1
ATOM 1630 N N . PHE A 1 201 ? 28.817 11.709 -25.492 1.00 83.81 201 PHE A N 1
ATOM 1631 C CA . PHE A 1 201 ? 29.947 11.296 -26.309 1.00 83.81 201 PHE A CA 1
ATOM 1632 C C . PHE A 1 201 ? 29.476 10.947 -27.718 1.00 83.81 201 PHE A C 1
ATOM 1634 O O . PHE A 1 201 ? 28.854 9.910 -27.949 1.00 83.81 201 PHE A O 1
ATOM 1641 N N . ARG A 1 202 ? 29.813 11.809 -28.676 1.00 81.38 202 ARG A N 1
ATOM 1642 C CA . ARG A 1 202 ? 29.667 11.513 -30.099 1.00 81.38 202 ARG A CA 1
ATOM 1643 C C . ARG A 1 202 ? 30.697 10.438 -30.492 1.00 81.38 202 ARG A C 1
ATOM 1645 O O . ARG A 1 202 ? 31.881 10.626 -30.209 1.00 81.38 202 ARG A O 1
ATOM 1652 N N . PRO A 1 203 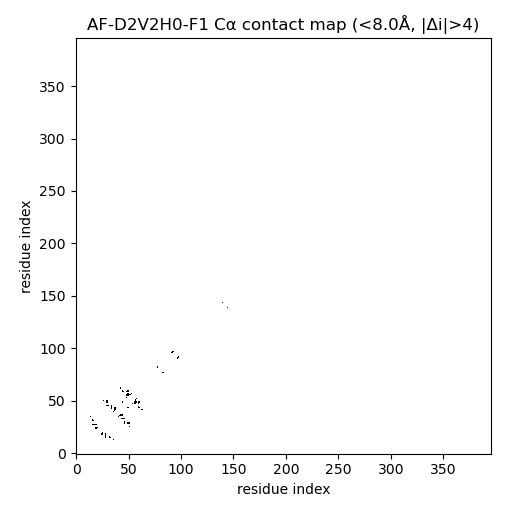? 30.291 9.300 -31.087 1.00 88.12 203 PRO A N 1
ATOM 1653 C CA . PRO A 1 203 ? 31.238 8.251 -31.450 1.00 88.12 203 PRO A CA 1
ATOM 1654 C C . PRO A 1 203 ? 32.276 8.737 -32.469 1.00 88.12 203 PRO A C 1
ATOM 1656 O O . PRO A 1 203 ? 31.919 9.384 -33.446 1.00 88.12 203 PRO A O 1
ATOM 1659 N N . ALA A 1 204 ? 33.549 8.383 -32.271 1.00 82.25 204 ALA A N 1
ATOM 1660 C CA . ALA A 1 204 ? 34.663 8.877 -33.092 1.00 82.25 204 ALA A CA 1
ATOM 1661 C C . ALA A 1 204 ? 34.551 8.521 -34.589 1.00 82.25 204 ALA A C 1
ATOM 1663 O O . ALA A 1 204 ? 35.014 9.269 -35.439 1.00 82.25 204 ALA A O 1
ATOM 1664 N N . PHE A 1 205 ? 33.898 7.404 -34.917 1.00 86.25 205 PHE A N 1
ATOM 1665 C CA . PHE A 1 205 ? 33.665 6.989 -36.303 1.00 86.25 205 PHE A CA 1
ATOM 1666 C C . PHE A 1 205 ? 32.573 7.808 -37.008 1.00 86.25 205 PHE A C 1
ATOM 1668 O O . PHE A 1 205 ? 32.445 7.704 -38.222 1.00 86.25 205 PHE A O 1
ATOM 1675 N N . MET A 1 206 ? 31.771 8.599 -36.281 1.00 90.75 206 MET A N 1
ATOM 1676 C CA . MET A 1 206 ? 30.729 9.431 -36.899 1.00 90.75 206 MET A CA 1
ATOM 1677 C C . MET A 1 206 ? 31.334 10.539 -37.756 1.00 90.75 206 MET A C 1
ATOM 1679 O O . MET A 1 206 ? 30.792 10.851 -38.809 1.00 90.75 206 MET A O 1
ATOM 1683 N N . ASP A 1 207 ? 32.473 11.093 -37.340 1.00 87.38 207 ASP A N 1
ATOM 1684 C CA . ASP A 1 207 ? 33.153 12.143 -38.101 1.00 87.38 207 ASP A CA 1
ATOM 1685 C C . ASP A 1 207 ? 33.754 11.578 -39.400 1.00 87.38 207 ASP A C 1
ATOM 1687 O O . ASP A 1 207 ? 33.649 12.194 -40.457 1.00 87.38 207 ASP A O 1
ATOM 1691 N N . GLU A 1 208 ? 34.325 10.369 -39.350 1.00 91.38 208 GLU A N 1
ATOM 1692 C CA . GLU A 1 208 ? 34.796 9.656 -40.547 1.00 91.38 208 GLU A CA 1
ATOM 1693 C C . GLU A 1 208 ? 33.634 9.244 -41.461 1.00 91.38 208 GLU A C 1
ATOM 1695 O O . GLU A 1 208 ? 33.749 9.334 -42.682 1.00 91.38 208 GLU A O 1
ATOM 1700 N N . TYR A 1 209 ? 32.508 8.813 -40.885 1.00 93.25 209 TYR A N 1
ATOM 1701 C CA . TYR A 1 209 ? 31.299 8.477 -41.634 1.00 93.25 209 TYR A CA 1
ATOM 1702 C C . TYR A 1 209 ? 30.773 9.687 -42.414 1.00 93.25 209 TYR A C 1
ATOM 1704 O O . TYR A 1 209 ? 30.542 9.572 -43.614 1.00 93.25 209 TYR A O 1
ATOM 1712 N N . GLU A 1 210 ? 30.650 10.851 -41.770 1.00 94.06 210 GLU A N 1
ATOM 1713 C CA . GLU A 1 210 ? 30.190 12.083 -42.423 1.00 94.06 210 GLU A CA 1
ATOM 1714 C C . GLU A 1 210 ? 31.148 12.528 -43.537 1.00 94.06 210 GLU A C 1
ATOM 1716 O O . GLU A 1 210 ? 30.694 12.891 -44.619 1.00 94.06 210 GLU A O 1
ATOM 1721 N N . GLN A 1 211 ? 32.466 12.414 -43.332 1.00 94.25 211 GLN A N 1
ATOM 1722 C CA . GLN A 1 211 ? 33.449 12.667 -44.396 1.00 94.25 211 GLN A CA 1
ATOM 1723 C C . GLN A 1 211 ? 33.267 11.715 -45.583 1.00 94.25 211 GLN A C 1
ATOM 1725 O O . GLN A 1 211 ? 33.308 12.130 -46.742 1.00 94.25 211 GLN A O 1
ATOM 1730 N N . LYS A 1 212 ? 33.034 10.426 -45.320 1.00 93.88 212 LYS A N 1
ATOM 1731 C CA . LYS A 1 212 ? 32.790 9.451 -46.388 1.00 93.88 212 LYS A CA 1
ATOM 1732 C C . LYS A 1 212 ? 31.465 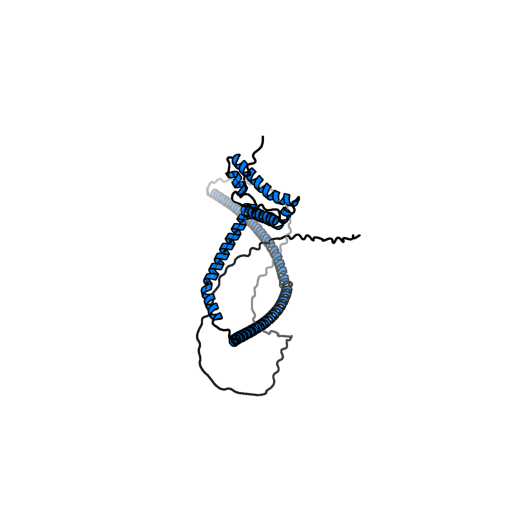9.672 -47.096 1.00 93.88 212 LYS A C 1
ATOM 1734 O O . LYS A 1 212 ? 31.386 9.434 -48.298 1.00 93.88 212 LYS A O 1
ATOM 1739 N N . GLU A 1 213 ? 30.455 10.158 -46.391 1.00 94.38 213 GLU A N 1
ATOM 1740 C CA . GLU A 1 213 ? 29.194 10.558 -46.996 1.00 94.38 213 GLU A CA 1
ATOM 1741 C C . GLU A 1 213 ? 29.390 11.756 -47.934 1.00 94.38 213 GLU A C 1
ATOM 1743 O O . GLU A 1 213 ? 28.907 11.723 -49.067 1.00 94.38 213 GLU A O 1
ATOM 1748 N N . THR A 1 214 ? 30.168 12.765 -47.527 1.00 96.12 214 THR A N 1
ATOM 1749 C CA . THR A 1 214 ? 30.498 13.898 -48.405 1.00 96.12 214 THR A CA 1
ATOM 1750 C C . THR A 1 214 ? 31.317 13.465 -49.621 1.00 96.12 214 THR A C 1
ATOM 1752 O O . THR A 1 214 ? 30.964 13.827 -50.745 1.00 96.12 214 THR A O 1
ATOM 1755 N N . ASP A 1 215 ? 32.334 12.614 -49.432 1.00 95.81 215 ASP A N 1
ATOM 1756 C CA . ASP A 1 215 ? 33.140 12.057 -50.529 1.00 95.81 215 ASP A CA 1
ATOM 1757 C C . ASP A 1 215 ? 32.247 11.304 -51.533 1.00 95.81 215 ASP A C 1
ATOM 1759 O O . ASP A 1 215 ? 32.383 11.453 -52.750 1.00 95.81 215 ASP A O 1
ATOM 1763 N N . LEU A 1 216 ? 31.305 10.497 -51.028 1.00 96.25 216 LEU A N 1
ATOM 1764 C CA . LEU A 1 216 ? 30.371 9.730 -51.849 1.00 96.25 216 LEU A CA 1
ATOM 1765 C C . LEU A 1 216 ? 29.435 10.646 -52.644 1.00 96.25 216 LEU A C 1
ATOM 1767 O O . LEU A 1 216 ? 29.209 10.401 -53.829 1.00 96.25 216 LEU A O 1
ATOM 1771 N N . GLN A 1 217 ? 28.916 11.708 -52.024 1.00 96.19 217 GLN A N 1
ATOM 1772 C CA . GLN A 1 217 ? 28.069 12.693 -52.700 1.00 96.19 217 GLN A CA 1
ATOM 1773 C C . GLN A 1 217 ? 28.825 13.417 -53.824 1.00 96.19 217 GLN A C 1
ATOM 1775 O O . GLN A 1 217 ? 28.285 13.593 -54.921 1.00 96.19 217 GLN A O 1
ATOM 1780 N N . GLU A 1 218 ? 30.083 13.803 -53.593 1.00 96.75 218 GLU A N 1
ATOM 1781 C CA . GLU A 1 218 ? 30.927 14.409 -54.627 1.00 96.75 218 GLU A CA 1
ATOM 1782 C C . GLU A 1 218 ? 31.217 13.442 -55.777 1.00 96.75 218 GLU A C 1
ATOM 1784 O O . GLU A 1 218 ? 31.151 13.820 -56.951 1.00 96.75 218 GLU A O 1
ATOM 1789 N N . LEU A 1 219 ? 31.526 12.183 -55.457 1.00 96.12 219 LEU A N 1
ATOM 1790 C CA . LEU A 1 219 ? 31.813 11.167 -56.462 1.00 96.12 219 LEU A CA 1
ATOM 1791 C C . LEU A 1 219 ? 30.567 10.832 -57.287 1.00 96.12 219 LEU A C 1
ATOM 1793 O O . LEU A 1 219 ? 30.661 10.700 -58.506 1.00 96.12 219 LEU A O 1
ATOM 1797 N N . TYR A 1 220 ? 29.398 10.773 -56.646 1.00 96.81 220 TYR A N 1
ATOM 1798 C CA . TYR A 1 220 ? 28.119 10.590 -57.324 1.00 96.81 220 TYR A CA 1
ATOM 1799 C C . TYR A 1 220 ? 27.814 11.753 -58.273 1.00 96.81 220 TYR A C 1
ATOM 1801 O O . TYR A 1 220 ? 27.415 11.521 -59.414 1.00 96.81 220 TYR A O 1
ATOM 1809 N N . ARG A 1 221 ? 28.083 13.002 -57.865 1.00 96.69 221 ARG A N 1
ATOM 1810 C CA . ARG A 1 221 ? 27.942 14.170 -58.750 1.00 96.69 221 ARG A CA 1
ATOM 1811 C C . ARG A 1 221 ? 28.814 14.036 -60.001 1.00 96.69 221 ARG A C 1
ATOM 1813 O O . ARG A 1 221 ? 28.302 14.150 -61.112 1.00 96.69 221 ARG A O 1
ATOM 1820 N N . LYS A 1 222 ? 30.101 13.715 -59.825 1.00 96.56 222 LYS A N 1
ATOM 1821 C CA . LYS A 1 222 ? 31.045 13.493 -60.938 1.00 96.56 222 LYS A CA 1
ATOM 1822 C C . LYS A 1 222 ? 30.614 12.331 -61.834 1.00 96.56 222 LYS A C 1
ATOM 1824 O O . LYS A 1 222 ? 30.769 12.403 -63.050 1.00 96.56 222 LYS A O 1
ATOM 1829 N N . TYR A 1 223 ? 30.088 11.255 -61.251 1.00 97.19 223 TYR A N 1
ATOM 1830 C CA . TYR A 1 223 ? 29.565 10.117 -62.003 1.00 97.19 223 TYR A CA 1
ATOM 1831 C C . TYR A 1 223 ? 28.388 10.528 -62.893 1.00 97.19 223 TYR A C 1
ATOM 1833 O O . TYR A 1 223 ? 28.406 10.224 -64.080 1.00 97.19 223 TYR A O 1
ATOM 1841 N N . VAL A 1 224 ? 27.414 11.271 -62.357 1.00 97.44 224 VAL A N 1
ATOM 1842 C CA . VAL A 1 224 ? 26.255 11.751 -63.127 1.00 97.44 224 VAL A CA 1
ATOM 1843 C C . VAL A 1 224 ? 26.684 12.679 -64.265 1.00 97.44 224 VAL A C 1
ATOM 1845 O O . VAL A 1 224 ? 26.161 12.566 -65.370 1.00 97.44 224 VAL A O 1
ATOM 1848 N N . GLU A 1 225 ? 27.648 13.571 -64.032 1.00 96.12 225 GLU A N 1
ATOM 1849 C CA . GLU A 1 225 ? 28.204 14.433 -65.085 1.00 96.12 225 GLU A CA 1
ATOM 1850 C C . GLU A 1 225 ? 28.870 13.615 -66.198 1.00 96.12 225 GLU A C 1
ATOM 1852 O O . GLU A 1 225 ? 28.560 13.802 -67.372 1.00 96.12 225 GLU A O 1
ATOM 1857 N N . LYS A 1 226 ? 29.734 12.657 -65.843 1.00 96.06 226 LYS A N 1
ATOM 1858 C CA . LYS A 1 226 ? 30.379 11.775 -66.826 1.00 96.06 226 LYS A CA 1
ATOM 1859 C C . LYS A 1 226 ? 29.371 10.923 -67.586 1.00 96.06 226 LYS A C 1
ATOM 1861 O O . LYS A 1 226 ? 29.515 10.763 -68.790 1.00 96.06 226 LYS A O 1
ATOM 1866 N N . TYR A 1 227 ? 28.359 10.405 -66.899 1.00 96.62 227 TYR A N 1
ATOM 1867 C CA . TYR A 1 227 ? 27.296 9.620 -67.511 1.00 96.62 227 TYR A CA 1
ATOM 1868 C C . TYR A 1 227 ? 26.522 10.449 -68.547 1.00 96.62 227 TYR A C 1
ATOM 1870 O O . TYR A 1 227 ? 26.365 10.006 -69.679 1.00 96.62 227 TYR A O 1
ATOM 1878 N N . ARG A 1 228 ? 26.157 11.698 -68.219 1.00 96.75 228 ARG A N 1
ATOM 1879 C CA . ARG A 1 228 ? 25.540 12.631 -69.180 1.00 96.75 228 ARG A CA 1
ATOM 1880 C C . ARG A 1 228 ? 26.438 12.918 -70.383 1.00 96.75 228 ARG A C 1
ATOM 1882 O O . ARG A 1 228 ? 25.947 12.982 -71.504 1.00 96.75 228 ARG A O 1
ATOM 1889 N N . ASN A 1 229 ? 27.740 13.091 -70.160 1.00 95.81 229 ASN A N 1
ATOM 1890 C CA . ASN A 1 229 ? 28.692 13.317 -71.248 1.00 95.81 229 ASN A CA 1
ATOM 1891 C C . ASN A 1 229 ? 28.815 12.087 -72.160 1.00 95.81 229 ASN A C 1
ATOM 1893 O O . ASN A 1 229 ? 28.897 12.243 -73.372 1.00 95.81 229 ASN A O 1
ATOM 1897 N N . ILE A 1 230 ? 28.806 10.875 -71.595 1.00 96.44 230 ILE A N 1
ATOM 1898 C CA . ILE A 1 230 ? 28.815 9.630 -72.374 1.00 96.44 230 ILE A CA 1
ATOM 1899 C C . ILE A 1 230 ? 27.539 9.522 -73.207 1.00 96.44 230 ILE A C 1
ATOM 1901 O O . ILE A 1 230 ? 27.645 9.346 -74.413 1.00 96.44 230 ILE A O 1
ATOM 1905 N N . GLU A 1 231 ? 26.359 9.711 -72.606 1.00 96.12 231 GLU A N 1
ATOM 1906 C CA . GLU A 1 231 ? 25.089 9.689 -73.349 1.00 96.12 231 GLU A CA 1
ATOM 1907 C C . GLU A 1 231 ? 25.083 10.713 -74.496 1.00 96.12 231 GLU A C 1
ATOM 1909 O O . GLU A 1 231 ? 24.587 10.432 -75.587 1.00 96.12 231 GLU A O 1
ATOM 1914 N N . TYR A 1 232 ? 25.670 11.894 -74.279 1.00 96.44 232 T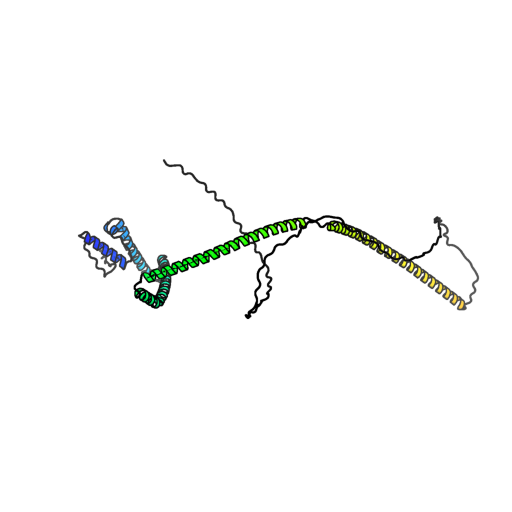YR A N 1
ATOM 1915 C CA . TYR A 1 232 ? 25.817 12.906 -75.323 1.00 96.44 232 TYR A CA 1
ATOM 1916 C C . TYR A 1 232 ? 26.718 12.437 -76.476 1.00 96.44 232 TYR A C 1
ATOM 1918 O O . TYR A 1 232 ? 26.330 12.546 -77.639 1.00 96.44 232 TYR A O 1
ATOM 1926 N N . LEU A 1 233 ? 27.900 11.896 -76.167 1.00 95.75 233 LEU A N 1
ATOM 1927 C CA . LEU A 1 233 ? 28.849 11.415 -77.175 1.00 95.75 233 LEU A CA 1
ATOM 1928 C C . LEU A 1 233 ? 28.314 10.195 -77.931 1.00 95.75 233 LEU A C 1
ATOM 1930 O O . LEU A 1 233 ? 28.480 10.109 -79.145 1.00 95.75 233 LEU A O 1
ATOM 1934 N N . GLU A 1 234 ? 27.638 9.272 -77.247 1.00 94.12 234 GLU A N 1
ATOM 1935 C CA . GLU A 1 234 ? 26.966 8.134 -77.881 1.00 94.12 234 GLU A CA 1
ATOM 1936 C C . GLU A 1 234 ? 25.895 8.608 -78.869 1.00 94.12 234 GLU A C 1
ATOM 1938 O O . GLU A 1 234 ? 25.816 8.091 -79.986 1.00 94.12 234 GLU A O 1
ATOM 1943 N N . HIS A 1 235 ? 25.124 9.637 -78.503 1.00 95.44 235 HIS A N 1
ATOM 1944 C CA . HIS A 1 235 ? 24.130 10.248 -79.385 1.00 95.44 235 HIS A CA 1
ATOM 1945 C C . HIS A 1 235 ? 24.757 10.948 -80.597 1.00 95.44 235 HIS A C 1
ATOM 1947 O O . HIS A 1 235 ? 24.258 10.803 -81.714 1.00 95.44 235 HIS A O 1
ATOM 1953 N N . GLU A 1 236 ? 25.850 11.698 -80.425 1.00 94.88 236 GLU A N 1
ATOM 1954 C CA . GLU A 1 236 ? 26.571 12.294 -81.561 1.00 94.88 236 GLU A CA 1
ATOM 1955 C C . GLU A 1 236 ? 27.158 11.234 -82.492 1.00 94.88 236 GLU A C 1
ATOM 1957 O O . GLU A 1 236 ? 27.021 11.336 -83.712 1.00 94.88 236 GLU A O 1
ATOM 1962 N N . LEU A 1 237 ? 27.732 10.173 -81.933 1.00 93.00 237 LEU A N 1
ATOM 1963 C CA . LEU A 1 237 ? 28.271 9.063 -82.705 1.00 93.00 237 LEU A CA 1
ATOM 1964 C C . LEU A 1 237 ? 27.154 8.350 -83.485 1.00 93.00 237 LEU A C 1
ATOM 1966 O O . LEU A 1 237 ? 27.320 8.031 -84.664 1.00 93.00 237 LEU A O 1
ATOM 1970 N N . GLU A 1 238 ? 25.980 8.154 -82.879 1.00 94.69 238 GLU A N 1
ATOM 1971 C CA . GLU A 1 238 ? 24.815 7.607 -83.577 1.00 94.69 238 GLU A CA 1
ATOM 1972 C C . GLU A 1 238 ? 24.350 8.515 -84.729 1.00 94.69 238 GLU A C 1
ATOM 1974 O O . GLU A 1 238 ? 24.003 8.010 -85.799 1.00 94.69 238 GLU A O 1
ATOM 1979 N N . LYS A 1 239 ? 24.383 9.845 -84.560 1.00 94.88 239 LYS A N 1
ATOM 1980 C CA . LYS A 1 239 ? 24.092 10.790 -85.653 1.00 94.88 239 LYS A CA 1
ATOM 1981 C C . LYS A 1 239 ? 25.101 10.678 -86.791 1.00 94.88 239 LYS A C 1
ATOM 1983 O O . LYS A 1 239 ? 24.678 10.602 -87.942 1.00 94.88 239 LYS A O 1
ATOM 1988 N N . HIS A 1 240 ? 26.399 10.628 -86.486 1.00 94.25 240 HIS A N 1
ATOM 1989 C CA . HIS A 1 240 ? 27.442 10.459 -87.501 1.00 94.25 240 HIS A CA 1
ATOM 1990 C C . HIS A 1 240 ? 27.263 9.151 -88.275 1.00 94.25 240 HIS A C 1
ATOM 1992 O O . HIS A 1 240 ? 27.230 9.167 -89.502 1.00 94.25 240 HIS A O 1
ATOM 1998 N N . ARG A 1 241 ? 27.016 8.034 -87.579 1.00 93.88 241 ARG A N 1
ATOM 1999 C CA . ARG A 1 241 ? 26.732 6.740 -88.224 1.00 93.88 241 ARG A CA 1
ATOM 2000 C C . ARG A 1 241 ? 25.483 6.775 -89.105 1.00 93.88 241 ARG A C 1
ATOM 2002 O O . ARG A 1 241 ? 25.469 6.136 -90.154 1.00 93.88 241 ARG A O 1
ATOM 2009 N N . LYS A 1 242 ? 24.429 7.491 -88.695 1.00 94.62 242 LYS A N 1
ATOM 2010 C CA . LYS A 1 242 ? 23.219 7.681 -89.516 1.00 94.62 242 LYS A CA 1
ATOM 2011 C C . LYS A 1 242 ? 23.524 8.487 -90.778 1.00 94.62 242 LYS A C 1
ATOM 2013 O O . LYS A 1 242 ? 23.141 8.050 -91.856 1.00 94.62 242 LYS A O 1
ATOM 2018 N N . ALA A 1 243 ? 24.262 9.589 -90.659 1.00 93.81 243 ALA A N 1
ATOM 2019 C CA . ALA A 1 243 ? 24.672 10.401 -91.803 1.00 93.81 243 ALA A CA 1
ATOM 2020 C C . ALA A 1 243 ? 25.563 9.613 -92.783 1.00 93.81 243 ALA A C 1
ATOM 2022 O O . ALA A 1 243 ? 25.311 9.613 -93.985 1.00 93.81 243 ALA A O 1
ATOM 2023 N N . GLU A 1 244 ? 26.554 8.867 -92.286 1.00 90.44 244 GLU A N 1
ATOM 2024 C CA . GLU A 1 244 ? 27.378 7.984 -93.123 1.00 90.44 244 GLU A CA 1
ATOM 2025 C C . GLU A 1 244 ? 26.538 6.904 -93.815 1.00 90.44 244 GLU A C 1
ATOM 2027 O O . GLU A 1 244 ? 26.723 6.636 -95.003 1.00 90.44 244 GLU A O 1
ATOM 2032 N N . ALA A 1 245 ? 25.583 6.297 -93.103 1.00 92.38 245 ALA A N 1
ATOM 2033 C CA . ALA A 1 245 ? 24.677 5.311 -93.683 1.00 92.38 245 ALA A CA 1
ATOM 2034 C C . ALA A 1 245 ? 23.798 5.914 -94.792 1.00 92.38 245 ALA A C 1
ATOM 2036 O O . ALA A 1 245 ? 23.608 5.265 -95.822 1.00 92.38 245 ALA A O 1
ATOM 2037 N N . GLU A 1 246 ? 23.313 7.146 -94.618 1.00 93.19 246 GLU A N 1
ATOM 2038 C CA . GLU A 1 246 ? 22.558 7.884 -95.637 1.00 93.19 246 GLU A CA 1
ATOM 2039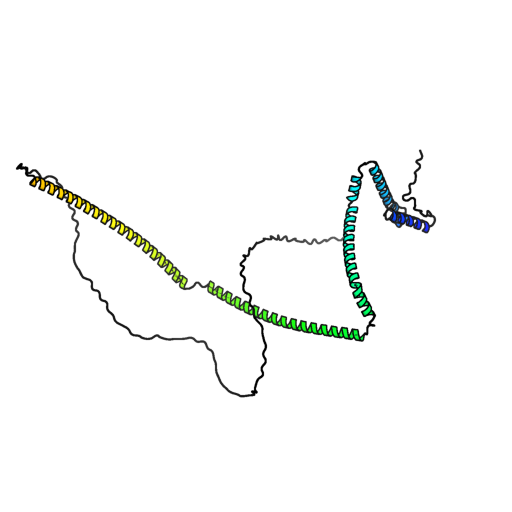 C C . GLU A 1 246 ? 23.419 8.177 -96.874 1.00 93.19 246 GLU A C 1
ATOM 2041 O O . GLU A 1 246 ? 22.984 7.896 -97.992 1.00 93.19 246 GLU A O 1
ATOM 2046 N N . ILE A 1 247 ? 24.669 8.625 -96.698 1.00 91.75 247 ILE A N 1
ATOM 2047 C CA . ILE A 1 247 ? 25.618 8.852 -97.804 1.00 91.75 247 ILE A CA 1
ATOM 2048 C C . ILE A 1 247 ? 25.913 7.541 -98.545 1.00 91.75 247 ILE A C 1
ATOM 2050 O O . ILE A 1 247 ? 25.915 7.492 -99.778 1.00 91.75 247 ILE A O 1
ATOM 2054 N N . ILE A 1 248 ? 26.145 6.444 -97.818 1.00 89.50 248 ILE A N 1
ATOM 2055 C CA . ILE A 1 248 ? 26.364 5.120 -98.414 1.00 89.50 248 ILE A CA 1
ATOM 2056 C C . ILE A 1 248 ? 25.113 4.663 -99.175 1.00 89.50 248 ILE A C 1
ATOM 2058 O O . ILE A 1 248 ? 25.230 4.098 -100.268 1.00 89.50 248 ILE A O 1
ATOM 2062 N N . GLU A 1 249 ? 23.915 4.894 -98.636 1.00 90.44 249 GLU A N 1
ATOM 2063 C CA . GLU A 1 249 ? 22.659 4.556 -99.303 1.00 90.44 249 GLU A CA 1
ATOM 2064 C C . GLU A 1 249 ? 22.446 5.393 -100.572 1.00 90.44 249 GLU A C 1
ATOM 2066 O O . GLU A 1 249 ? 22.092 4.836 -101.620 1.00 90.44 249 GLU A O 1
ATOM 2071 N N . GLU A 1 250 ? 22.733 6.694 -100.526 1.00 89.31 250 GLU A N 1
ATOM 2072 C CA . GLU A 1 250 ? 22.686 7.588 -101.680 1.00 89.31 250 GLU A CA 1
ATOM 2073 C C . GLU A 1 250 ? 23.687 7.155 -102.758 1.00 89.31 250 GLU A C 1
ATOM 2075 O O . GLU A 1 250 ? 23.309 6.961 -103.918 1.00 89.31 250 GLU A O 1
ATOM 2080 N N . ASN A 1 251 ? 24.935 6.876 -102.381 1.00 86.88 251 ASN A N 1
ATOM 2081 C CA . ASN A 1 251 ? 25.961 6.364 -103.287 1.00 86.88 251 ASN A CA 1
ATOM 2082 C C . ASN A 1 251 ? 25.567 5.010 -103.890 1.00 86.88 251 ASN A C 1
ATOM 2084 O O . ASN A 1 251 ? 25.712 4.788 -105.097 1.00 86.88 251 ASN A O 1
ATOM 2088 N N . LYS A 1 252 ? 24.981 4.104 -103.099 1.00 89.69 252 LYS A N 1
ATOM 2089 C CA . LYS A 1 252 ? 24.450 2.821 -103.584 1.00 89.69 252 LYS A CA 1
ATOM 2090 C C . LYS A 1 252 ? 23.292 3.029 -104.560 1.00 89.69 252 LYS A C 1
ATOM 2092 O O . LYS A 1 252 ? 23.199 2.310 -105.563 1.00 89.69 252 LYS A O 1
ATOM 2097 N N . ARG A 1 253 ? 22.422 4.012 -104.312 1.00 88.56 253 ARG A N 1
ATOM 2098 C CA . ARG A 1 253 ? 21.332 4.405 -105.217 1.00 88.56 253 ARG A CA 1
ATOM 2099 C C . ARG A 1 253 ? 21.884 4.992 -106.519 1.00 88.56 253 ARG A C 1
ATOM 2101 O O . ARG A 1 253 ? 21.443 4.561 -107.589 1.00 88.56 253 ARG A O 1
ATOM 2108 N N . ARG A 1 254 ? 22.886 5.876 -106.453 1.00 86.12 254 ARG A N 1
ATOM 2109 C CA . ARG A 1 254 ? 23.598 6.451 -107.610 1.00 86.12 254 ARG A CA 1
ATOM 2110 C C . ARG A 1 254 ? 24.276 5.364 -108.445 1.00 86.12 254 ARG A C 1
ATOM 2112 O O . ARG A 1 254 ? 24.050 5.289 -109.653 1.00 86.12 254 ARG A O 1
ATOM 2119 N N . LEU A 1 255 ? 25.004 4.443 -107.813 1.00 84.69 255 LEU A N 1
ATOM 2120 C CA . LEU A 1 255 ? 25.656 3.320 -108.493 1.00 84.69 255 LEU A CA 1
ATOM 2121 C C . LEU A 1 255 ? 24.639 2.374 -109.148 1.00 84.69 255 LEU A C 1
ATOM 2123 O O . LEU A 1 255 ? 24.857 1.885 -110.257 1.00 84.69 255 LEU A O 1
ATOM 2127 N N . LYS A 1 256 ? 23.497 2.122 -108.496 1.00 87.19 256 LYS A N 1
ATOM 2128 C CA . LYS A 1 256 ? 22.412 1.311 -109.069 1.00 87.19 256 LYS A CA 1
ATOM 2129 C C . LYS A 1 256 ? 21.804 1.969 -110.310 1.00 87.19 256 LYS A C 1
ATOM 2131 O O . LYS A 1 256 ? 21.506 1.261 -111.273 1.00 87.19 256 LYS A O 1
ATOM 2136 N N . LEU A 1 257 ? 21.638 3.294 -110.308 1.00 87.19 257 LEU A N 1
ATOM 2137 C CA . LEU A 1 257 ? 21.193 4.052 -111.481 1.00 87.19 257 LEU A CA 1
ATOM 2138 C C . LEU A 1 257 ? 22.216 3.972 -112.620 1.00 87.19 257 LEU A C 1
ATOM 2140 O O . LEU A 1 257 ? 21.824 3.669 -113.745 1.00 87.19 257 LEU A O 1
ATOM 2144 N N . LEU A 1 258 ? 23.508 4.155 -112.331 1.00 82.50 258 LEU A N 1
ATOM 2145 C CA . LEU A 1 258 ? 24.577 4.036 -113.330 1.00 82.50 258 LEU A CA 1
ATOM 2146 C C . LEU A 1 258 ? 24.632 2.629 -113.943 1.00 82.50 258 LEU A C 1
ATOM 2148 O O . LEU A 1 258 ? 24.631 2.486 -115.161 1.00 82.50 258 LEU A O 1
ATOM 2152 N N . ARG A 1 259 ? 24.566 1.575 -113.117 1.00 80.50 259 ARG A N 1
ATOM 2153 C CA . ARG A 1 259 ? 24.475 0.183 -113.595 1.00 80.50 259 ARG A CA 1
ATOM 2154 C C . ARG A 1 259 ? 23.248 -0.053 -114.475 1.00 80.50 259 ARG A C 1
ATOM 2156 O O . ARG A 1 259 ? 23.318 -0.822 -115.428 1.00 80.50 259 ARG A O 1
ATOM 2163 N N . LYS A 1 260 ? 22.110 0.570 -114.151 1.00 84.12 260 LYS A N 1
ATOM 2164 C CA . LYS A 1 260 ? 20.893 0.470 -114.967 1.00 84.12 260 LYS A CA 1
ATOM 2165 C C . LYS A 1 260 ? 21.057 1.186 -116.313 1.00 84.12 260 LYS A C 1
ATOM 2167 O O . LYS A 1 260 ? 20.590 0.637 -117.304 1.00 84.12 260 LYS A O 1
ATOM 2172 N N . LYS A 1 261 ? 21.716 2.354 -116.351 1.00 81.06 261 LYS A N 1
ATOM 2173 C CA . LYS A 1 261 ? 22.066 3.061 -117.598 1.00 81.06 261 LYS A CA 1
ATOM 2174 C C . LYS A 1 261 ? 22.988 2.210 -118.474 1.00 81.06 261 LYS A C 1
ATOM 2176 O O . LYS A 1 261 ? 22.606 1.910 -119.592 1.00 81.06 261 LYS A O 1
ATOM 2181 N N . LEU A 1 262 ? 24.087 1.693 -117.918 1.00 76.56 262 LEU A N 1
ATOM 2182 C CA . LEU A 1 262 ? 25.006 0.783 -118.620 1.00 76.56 262 LEU A CA 1
ATOM 2183 C C . LEU A 1 262 ? 24.288 -0.424 -119.231 1.00 76.56 262 LEU A C 1
ATOM 2185 O O . LEU A 1 262 ? 24.454 -0.700 -120.409 1.00 76.56 262 LEU A O 1
ATOM 2189 N N . ARG A 1 263 ? 23.418 -1.105 -118.474 1.00 78.81 263 ARG A N 1
ATOM 2190 C CA . ARG A 1 263 ? 22.615 -2.211 -119.028 1.00 78.81 263 ARG A CA 1
ATOM 2191 C C . ARG A 1 263 ? 21.672 -1.767 -120.144 1.00 78.81 263 ARG A C 1
ATOM 2193 O O . ARG A 1 263 ? 21.418 -2.540 -121.060 1.00 78.81 263 ARG A O 1
ATOM 2200 N N . ALA A 1 264 ? 21.094 -0.571 -120.048 1.00 76.00 264 ALA A N 1
ATOM 2201 C CA . ALA A 1 264 ? 20.239 -0.035 -121.102 1.00 76.00 264 ALA A CA 1
ATOM 2202 C C . ALA A 1 264 ? 21.052 0.288 -122.365 1.00 76.00 264 ALA A C 1
ATOM 2204 O O . ALA A 1 264 ? 20.594 -0.035 -123.458 1.00 76.00 264 ALA A O 1
ATOM 2205 N N . ASP A 1 265 ? 22.258 0.840 -122.215 1.00 69.75 265 ASP A N 1
ATOM 2206 C CA . ASP A 1 265 ? 23.187 1.099 -123.318 1.00 69.75 265 ASP A CA 1
ATOM 2207 C C . ASP A 1 265 ? 23.696 -0.208 -123.946 1.00 69.75 265 ASP A C 1
ATOM 2209 O O . ASP A 1 265 ? 23.704 -0.328 -125.167 1.00 69.75 265 ASP A O 1
ATOM 2213 N N . GLU A 1 266 ? 24.013 -1.233 -123.149 1.00 67.75 266 GLU A N 1
ATOM 2214 C CA . GLU A 1 266 ? 24.347 -2.582 -123.631 1.00 67.75 266 GLU A CA 1
ATOM 2215 C C . GLU A 1 266 ? 23.184 -3.206 -124.416 1.00 67.75 266 GLU A C 1
ATOM 2217 O O . GLU A 1 266 ? 23.393 -3.749 -125.497 1.00 67.75 266 GLU A O 1
ATOM 2222 N N . ILE A 1 267 ? 21.945 -3.100 -123.917 1.00 67.69 267 ILE A N 1
ATOM 2223 C CA . ILE A 1 267 ? 20.746 -3.566 -124.633 1.00 67.69 267 ILE A CA 1
ATOM 2224 C C . ILE A 1 267 ? 20.539 -2.766 -125.921 1.00 67.69 267 ILE A C 1
ATOM 2226 O O . ILE A 1 267 ? 20.209 -3.357 -126.944 1.00 67.69 267 ILE A O 1
ATOM 2230 N N . LYS A 1 268 ? 20.764 -1.449 -125.909 1.00 66.50 268 LYS A N 1
ATOM 2231 C CA . LYS A 1 268 ? 20.706 -0.606 -127.111 1.00 66.50 268 LYS A CA 1
ATOM 2232 C C . LYS A 1 268 ? 21.760 -1.034 -128.138 1.00 66.50 268 LYS A C 1
ATOM 2234 O O . LYS A 1 268 ? 21.452 -1.103 -129.323 1.00 66.50 268 LYS A O 1
ATOM 2239 N N . TYR A 1 269 ? 22.959 -1.398 -127.686 1.00 59.59 269 TYR A N 1
ATOM 2240 C CA . TYR A 1 269 ? 24.036 -1.915 -128.532 1.00 59.59 269 TYR A CA 1
ATOM 2241 C C . TYR A 1 269 ? 23.741 -3.334 -129.065 1.00 59.59 269 TYR A C 1
ATOM 2243 O O . TYR A 1 269 ? 24.084 -3.659 -130.198 1.00 59.59 269 TYR A O 1
ATOM 2251 N N . LEU A 1 270 ? 23.058 -4.176 -128.280 1.00 57.41 270 LEU A N 1
ATOM 2252 C CA . LEU A 1 270 ? 22.678 -5.555 -128.631 1.00 57.41 270 LEU A CA 1
ATOM 2253 C C . LEU A 1 270 ? 21.361 -5.661 -129.427 1.00 57.41 270 LEU A C 1
ATOM 2255 O O . LEU A 1 270 ? 21.129 -6.676 -130.080 1.00 57.41 270 LEU A O 1
ATOM 2259 N N . SER A 1 271 ? 20.505 -4.634 -129.405 1.00 55.03 271 SER A N 1
ATOM 2260 C CA . SER A 1 271 ? 19.205 -4.593 -130.098 1.00 55.03 271 SER A CA 1
ATOM 2261 C C . SER A 1 271 ? 19.313 -4.389 -131.615 1.00 55.03 271 SER A C 1
ATOM 2263 O O . SER A 1 271 ? 18.285 -4.398 -132.290 1.00 55.03 271 SER A O 1
ATOM 2265 N N . GLY A 1 272 ? 20.518 -4.239 -132.171 1.00 45.25 272 GLY A N 1
ATOM 2266 C CA . GLY A 1 272 ? 20.732 -4.350 -133.614 1.00 45.25 272 GLY A CA 1
ATOM 2267 C C . GLY A 1 272 ? 19.900 -3.382 -134.459 1.00 45.25 272 GLY A C 1
ATOM 2268 O O . GLY A 1 272 ? 19.287 -3.805 -135.436 1.00 45.25 272 GLY A O 1
ATOM 2269 N N . GLU A 1 273 ? 19.908 -2.092 -134.119 1.00 38.81 273 GLU A N 1
ATOM 2270 C CA . GLU A 1 273 ? 19.482 -1.028 -135.031 1.00 38.81 273 GLU A CA 1
ATOM 2271 C C . GLU A 1 273 ? 20.705 -0.181 -135.401 1.00 38.81 273 GLU A C 1
ATOM 2273 O O . GLU A 1 273 ? 21.136 0.716 -134.678 1.00 38.81 273 GLU A O 1
ATOM 2278 N N . ASN A 1 274 ? 21.316 -0.541 -136.532 1.00 33.16 274 ASN A N 1
ATOM 2279 C CA . ASN A 1 274 ? 22.348 0.251 -137.183 1.00 33.16 274 ASN A CA 1
ATOM 2280 C C . ASN A 1 274 ? 21.738 1.575 -137.661 1.00 33.16 274 ASN A C 1
ATOM 2282 O O . ASN A 1 274 ? 21.075 1.609 -138.697 1.00 33.16 274 ASN A O 1
ATOM 2286 N N . GLN A 1 275 ? 22.080 2.675 -136.998 1.00 37.09 275 GLN A N 1
ATOM 2287 C CA . GLN A 1 275 ? 22.308 3.926 -137.708 1.00 37.09 275 GLN A CA 1
ATOM 2288 C C . GLN A 1 275 ? 23.631 4.523 -137.243 1.00 37.09 275 GLN A C 1
ATOM 2290 O O . GLN A 1 275 ? 23.743 5.109 -136.170 1.00 37.09 275 GLN A O 1
ATOM 2295 N N . ALA A 1 276 ? 24.643 4.331 -138.088 1.00 40.91 276 ALA A N 1
ATOM 2296 C CA . ALA A 1 276 ? 25.871 5.095 -138.058 1.00 40.91 276 ALA A CA 1
ATOM 2297 C C . ALA A 1 276 ? 25.525 6.584 -138.184 1.00 40.91 276 ALA A C 1
ATOM 2299 O O . ALA A 1 276 ? 24.991 7.023 -139.203 1.00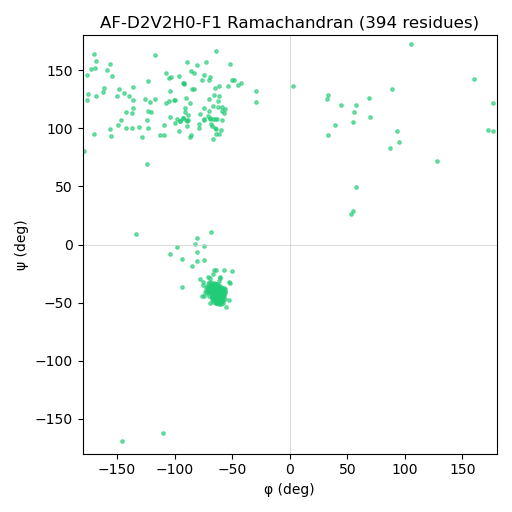 40.91 276 ALA A O 1
ATOM 2300 N N . THR A 1 277 ? 25.841 7.345 -137.146 1.00 36.34 277 THR A N 1
ATOM 2301 C CA . THR A 1 277 ? 26.039 8.788 -137.221 1.00 36.34 277 THR A CA 1
ATOM 2302 C C . THR A 1 277 ? 27.477 9.026 -136.757 1.00 36.34 277 THR A C 1
ATOM 2304 O O . THR A 1 277 ? 27.874 8.642 -135.658 1.00 36.34 277 THR A O 1
ATOM 2307 N N . TYR A 1 278 ? 28.283 9.496 -137.707 1.00 40.88 278 TYR A N 1
ATOM 2308 C CA . TYR A 1 278 ? 29.619 10.044 -137.520 1.00 40.88 278 T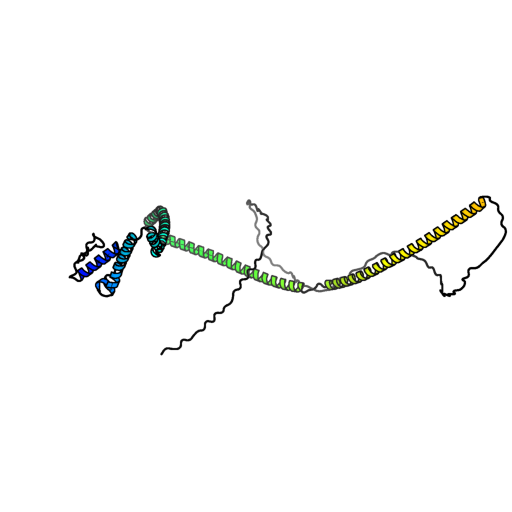YR A CA 1
ATOM 2309 C C . TYR A 1 278 ? 29.465 11.563 -137.356 1.00 40.88 278 TYR A C 1
ATOM 2311 O O . TYR A 1 278 ? 28.728 12.162 -138.139 1.00 40.88 278 TYR A O 1
ATOM 2319 N N . GLY A 1 279 ? 30.225 12.156 -136.431 1.00 35.81 279 GLY A N 1
ATOM 2320 C CA . GLY A 1 279 ? 30.305 13.607 -136.188 1.00 35.81 279 GLY A CA 1
ATOM 2321 C C . GLY A 1 279 ? 29.254 14.070 -135.172 1.00 35.81 279 GLY A C 1
ATOM 2322 O O . GLY A 1 279 ? 28.110 13.648 -135.251 1.00 35.81 279 GLY A O 1
ATOM 2323 N N . ASP A 1 280 ? 29.554 14.880 -134.169 1.00 37.81 280 ASP A N 1
ATOM 2324 C CA . ASP A 1 280 ? 30.590 15.903 -134.057 1.00 37.81 280 ASP A CA 1
ATOM 2325 C C . ASP A 1 280 ? 30.854 16.152 -132.564 1.00 37.81 280 ASP A C 1
ATOM 2327 O O . ASP A 1 280 ? 29.961 15.930 -131.741 1.00 37.81 280 ASP A O 1
ATOM 2331 N N . GLY A 1 281 ? 32.080 16.533 -132.220 1.00 38.81 281 GLY A N 1
ATOM 2332 C CA . GLY A 1 281 ? 32.394 17.013 -130.880 1.00 38.81 281 GLY A CA 1
ATOM 2333 C C . GLY A 1 281 ? 32.045 18.489 -130.779 1.00 38.81 281 GLY A C 1
ATOM 2334 O O . GLY A 1 281 ? 32.425 19.230 -131.670 1.00 38.81 281 GLY A O 1
ATOM 2335 N N . GLU A 1 282 ? 31.366 18.874 -129.706 1.00 37.72 282 GLU A N 1
ATOM 2336 C CA . GLU A 1 282 ? 31.278 20.243 -129.179 1.00 37.72 282 GLU A CA 1
ATOM 2337 C C . GLU A 1 282 ? 31.172 20.052 -127.652 1.00 37.72 282 GLU A C 1
ATOM 2339 O O . GLU A 1 282 ? 30.327 19.283 -127.182 1.00 37.72 282 GLU A O 1
ATOM 2344 N N . ASP A 1 283 ? 32.261 20.364 -126.946 1.00 38.84 283 ASP A N 1
ATOM 2345 C CA . ASP A 1 283 ? 32.434 21.585 -126.132 1.00 38.84 283 ASP A CA 1
ATOM 2346 C C . ASP A 1 283 ? 32.006 21.248 -124.684 1.00 38.84 283 ASP A C 1
ATOM 2348 O O . ASP A 1 283 ? 30.841 20.968 -124.409 1.00 38.84 283 ASP A O 1
ATOM 2352 N N . ASP A 1 284 ? 32.935 20.928 -123.770 1.00 41.75 284 ASP A N 1
ATOM 2353 C CA . ASP A 1 284 ? 33.812 21.894 -123.079 1.00 41.75 284 ASP A CA 1
ATOM 2354 C C . ASP A 1 284 ? 33.075 23.215 -122.866 1.00 41.75 284 ASP A C 1
ATOM 2356 O O . ASP A 1 284 ? 32.993 24.010 -123.789 1.00 41.75 284 ASP A O 1
ATOM 2360 N N . ASP A 1 285 ? 32.461 23.358 -121.690 1.00 41.38 285 ASP A N 1
ATOM 2361 C CA . ASP A 1 285 ? 32.260 24.609 -120.949 1.00 41.38 285 ASP A CA 1
ATOM 2362 C C . ASP A 1 285 ? 31.338 24.295 -119.759 1.00 41.38 285 ASP A C 1
ATOM 2364 O O . ASP A 1 285 ? 30.125 24.154 -119.899 1.00 41.38 285 ASP A O 1
ATOM 2368 N N . ASP A 1 286 ? 31.933 24.107 -118.586 1.00 43.31 286 ASP A N 1
ATOM 2369 C CA . ASP A 1 286 ? 31.431 24.749 -117.372 1.00 43.31 286 ASP A CA 1
ATOM 2370 C C . ASP A 1 286 ? 32.619 24.846 -116.413 1.00 43.31 286 ASP A C 1
ATOM 2372 O O . ASP A 1 286 ? 32.997 23.897 -115.717 1.00 43.31 286 ASP A O 1
ATOM 2376 N N . ASP A 1 287 ? 33.241 26.018 -116.533 1.00 41.53 287 ASP A N 1
ATOM 2377 C CA . ASP A 1 287 ? 34.064 26.716 -115.560 1.00 41.53 287 ASP A CA 1
ATOM 2378 C C . ASP A 1 287 ? 33.670 26.409 -114.106 1.00 41.53 287 ASP A C 1
ATOM 2380 O O . ASP A 1 287 ? 32.498 26.485 -113.738 1.00 41.53 287 ASP A O 1
ATOM 2384 N N . ASP A 1 288 ? 34.668 26.098 -113.283 1.00 43.44 288 ASP A N 1
ATOM 2385 C CA . ASP A 1 288 ? 34.940 26.804 -112.022 1.00 43.44 288 ASP A CA 1
ATOM 2386 C C . ASP A 1 288 ? 36.193 26.160 -111.404 1.00 43.44 288 ASP A C 1
ATOM 2388 O O . ASP A 1 288 ? 36.122 25.272 -110.550 1.00 43.44 288 ASP A O 1
ATOM 2392 N N . ASP A 1 289 ? 37.353 26.586 -111.914 1.00 42.38 289 ASP A N 1
ATOM 2393 C CA . ASP A 1 289 ? 38.623 26.493 -111.197 1.00 42.38 289 ASP A CA 1
ATOM 2394 C C . ASP A 1 289 ? 38.774 27.725 -110.285 1.00 42.38 289 ASP A C 1
ATOM 2396 O O . ASP A 1 289 ? 38.348 28.832 -110.623 1.00 42.38 289 ASP A O 1
ATOM 2400 N N . ASP A 1 290 ? 39.471 27.482 -109.177 1.00 40.50 290 ASP A N 1
ATOM 2401 C CA . ASP A 1 290 ? 40.155 28.430 -108.295 1.00 40.50 290 ASP A CA 1
ATOM 2402 C C . ASP A 1 290 ? 39.344 29.076 -107.156 1.00 40.50 290 ASP A C 1
ATOM 2404 O O . ASP A 1 290 ? 38.974 30.246 -107.200 1.00 40.50 290 ASP A O 1
ATOM 2408 N N . ASP A 1 291 ? 39.236 28.339 -106.045 1.00 43.44 291 ASP A N 1
ATOM 2409 C CA . ASP A 1 291 ? 39.566 28.921 -104.738 1.00 43.44 291 ASP A CA 1
ATOM 2410 C C . ASP A 1 291 ? 40.638 28.047 -104.062 1.00 43.44 291 ASP A C 1
ATOM 2412 O O . ASP A 1 291 ? 40.405 26.910 -103.642 1.00 43.44 291 ASP A O 1
ATOM 2416 N N . GLU A 1 292 ? 41.844 28.611 -104.039 1.00 44.62 292 GLU A N 1
ATOM 2417 C CA . GLU A 1 292 ? 42.999 28.206 -103.249 1.00 44.62 292 GLU A CA 1
ATOM 2418 C C . GLU A 1 292 ? 42.664 28.337 -101.753 1.00 44.62 292 GLU A C 1
ATOM 2420 O O . GLU A 1 292 ? 42.361 29.432 -101.286 1.00 44.62 292 GLU A O 1
ATOM 2425 N N . ASP A 1 293 ? 42.791 27.255 -100.985 1.00 44.09 293 ASP A N 1
ATOM 2426 C CA . ASP A 1 293 ? 43.083 27.344 -99.552 1.00 44.09 293 ASP A CA 1
ATOM 2427 C C . ASP A 1 293 ? 44.145 26.286 -99.213 1.00 44.09 293 ASP A C 1
ATOM 2429 O O . ASP A 1 293 ? 43.881 25.087 -99.091 1.00 44.09 293 ASP A O 1
ATOM 2433 N N . ASP A 1 294 ? 45.383 26.774 -99.120 1.00 42.38 294 ASP A N 1
ATOM 2434 C CA . ASP A 1 294 ? 46.531 26.104 -98.519 1.00 42.38 294 ASP A CA 1
ATOM 2435 C C . ASP A 1 294 ? 46.268 25.908 -97.012 1.00 42.38 294 ASP A C 1
ATOM 2437 O O . ASP A 1 294 ? 46.486 26.818 -96.207 1.00 42.38 294 ASP A O 1
ATOM 2441 N N . GLU A 1 295 ? 45.837 24.713 -96.597 1.00 47.91 295 GLU A N 1
ATOM 2442 C CA . GLU A 1 295 ? 46.010 24.267 -95.210 1.00 47.91 295 GLU A CA 1
ATOM 2443 C C . GLU A 1 295 ? 47.278 23.414 -95.088 1.00 47.91 295 GLU A C 1
ATOM 2445 O O . GLU A 1 295 ? 47.336 22.249 -95.489 1.00 47.91 295 GLU A O 1
ATOM 2450 N N . GLU A 1 296 ? 48.305 24.015 -94.483 1.00 45.41 296 GLU A N 1
ATOM 2451 C CA . GLU A 1 296 ? 49.434 23.297 -93.905 1.00 45.41 296 GLU A CA 1
ATOM 2452 C C . GLU A 1 296 ? 48.947 22.401 -92.754 1.00 45.41 296 GLU A C 1
ATOM 2454 O O . GLU A 1 296 ? 48.603 22.871 -91.668 1.00 45.41 296 GLU A O 1
ATOM 2459 N N . GLY A 1 297 ? 48.949 21.092 -92.995 1.00 39.03 297 GLY A N 1
ATOM 2460 C CA . GLY A 1 297 ? 48.776 20.051 -91.989 1.00 39.03 297 GLY A CA 1
ATOM 2461 C C . GLY A 1 297 ? 49.912 19.047 -92.106 1.00 39.03 297 GLY A C 1
ATOM 2462 O O . GLY A 1 297 ? 49.840 18.116 -92.904 1.00 39.03 297 GLY A O 1
ATOM 2463 N N . ASP A 1 298 ? 50.968 19.282 -91.333 1.00 42.31 298 ASP A N 1
ATOM 2464 C CA . ASP A 1 298 ? 52.123 18.402 -91.175 1.00 42.31 298 ASP A CA 1
ATOM 2465 C C . ASP A 1 298 ? 51.669 17.029 -90.655 1.00 42.31 298 ASP A C 1
ATOM 2467 O O . ASP A 1 298 ? 51.095 16.910 -89.567 1.00 42.31 298 ASP A O 1
ATOM 2471 N N . GLY A 1 299 ? 51.861 16.012 -91.491 1.00 35.88 299 GLY A N 1
ATOM 2472 C CA . GLY A 1 299 ? 51.611 14.614 -91.187 1.00 35.88 299 GLY A CA 1
ATOM 2473 C C . GLY A 1 299 ? 52.934 13.908 -90.935 1.00 35.88 299 GLY A C 1
ATOM 2474 O O . GLY A 1 299 ? 53.688 13.661 -91.874 1.00 35.88 299 GLY A O 1
ATOM 2475 N N . GLU A 1 300 ? 53.173 13.543 -89.679 1.00 43.62 300 GLU A N 1
ATOM 2476 C CA . GLU A 1 300 ? 54.152 12.528 -89.293 1.00 43.62 300 GLU A CA 1
ATOM 2477 C C . GLU A 1 300 ? 53.387 11.284 -88.797 1.00 43.62 300 GLU A C 1
ATOM 2479 O O . GLU A 1 300 ? 52.972 11.199 -87.640 1.00 43.62 300 GLU A O 1
ATOM 2484 N N . ASP A 1 301 ? 53.167 10.342 -89.720 1.00 39.03 301 ASP A N 1
ATOM 2485 C CA . ASP A 1 301 ? 53.275 8.893 -89.473 1.00 39.03 301 ASP A CA 1
ATOM 2486 C C . ASP A 1 301 ? 54.790 8.610 -89.269 1.00 39.03 301 ASP A C 1
ATOM 2488 O O . ASP A 1 301 ? 55.613 9.278 -89.890 1.00 39.03 301 ASP A O 1
ATOM 2492 N N . ASP A 1 302 ? 55.337 7.734 -88.433 1.00 40.31 302 ASP A N 1
ATOM 2493 C CA . ASP A 1 302 ? 54.963 6.480 -87.791 1.00 40.31 302 ASP A CA 1
ATOM 2494 C C . ASP A 1 302 ? 55.832 6.360 -86.513 1.00 40.31 302 ASP A C 1
ATOM 2496 O O . ASP A 1 302 ? 56.934 6.904 -86.473 1.00 40.31 302 ASP A O 1
ATOM 2500 N N . ASP A 1 303 ? 55.385 5.619 -85.495 1.00 41.03 303 ASP A N 1
ATOM 2501 C CA . ASP A 1 303 ? 56.220 4.570 -84.877 1.00 41.03 303 ASP A CA 1
ATOM 2502 C C . ASP A 1 303 ? 55.379 3.716 -83.908 1.00 41.03 303 ASP A C 1
ATOM 2504 O O . ASP A 1 303 ? 55.108 4.037 -82.748 1.00 41.03 303 ASP A O 1
ATOM 2508 N N . ASP A 1 304 ? 54.927 2.614 -84.498 1.00 41.50 304 ASP A N 1
ATOM 2509 C CA . ASP A 1 304 ? 54.720 1.282 -83.941 1.00 41.50 304 ASP A CA 1
ATOM 2510 C C . ASP A 1 304 ? 55.676 0.938 -82.782 1.00 41.50 304 ASP A C 1
ATOM 2512 O O . ASP A 1 304 ? 56.882 0.895 -82.985 1.00 41.50 304 ASP A O 1
ATOM 2516 N N . GLU A 1 305 ? 55.151 0.590 -81.601 1.00 40.25 305 GLU A N 1
ATOM 2517 C CA . GLU A 1 305 ? 55.685 -0.561 -80.864 1.00 40.25 305 GLU A CA 1
ATOM 2518 C C . GLU A 1 305 ? 54.602 -1.274 -80.043 1.00 40.25 305 GLU A C 1
ATOM 2520 O O . GLU A 1 305 ? 53.765 -0.697 -79.342 1.00 40.25 305 GLU A O 1
ATOM 2525 N N . SER A 1 306 ? 54.658 -2.591 -80.192 1.00 36.81 306 SER A N 1
ATOM 2526 C CA . SER A 1 306 ? 53.725 -3.600 -79.731 1.00 36.81 306 SER A CA 1
ATOM 2527 C C . SER A 1 306 ? 53.749 -3.859 -78.222 1.00 36.81 306 SER A C 1
ATOM 2529 O O . SER A 1 306 ? 54.736 -3.688 -77.514 1.00 36.81 306 SER A O 1
ATOM 2531 N N . SER A 1 307 ? 52.609 -4.381 -77.778 1.00 41.06 307 SER A N 1
ATOM 2532 C CA . SER A 1 307 ? 52.369 -5.162 -76.566 1.00 41.06 307 SER A CA 1
ATOM 2533 C C . SER A 1 307 ? 53.434 -6.217 -76.260 1.00 41.06 307 SER A C 1
ATOM 2535 O O . SER A 1 307 ? 53.715 -7.007 -77.154 1.00 41.06 307 SER A O 1
ATOM 2537 N N . GLU A 1 308 ? 53.818 -6.378 -74.987 1.00 38.59 308 GLU A N 1
ATOM 2538 C CA . GLU A 1 308 ? 54.067 -7.701 -74.389 1.00 38.59 308 GLU A CA 1
ATOM 2539 C C . GLU A 1 308 ? 53.620 -7.742 -72.915 1.00 38.59 308 GLU A C 1
ATOM 2541 O O . GLU A 1 308 ? 53.904 -6.859 -72.103 1.00 38.59 308 GLU A O 1
ATOM 2546 N N . GLU A 1 309 ? 52.852 -8.787 -72.613 1.00 39.41 309 GLU A N 1
ATOM 2547 C CA . GLU A 1 309 ? 52.475 -9.264 -71.288 1.00 39.41 309 GLU A CA 1
ATOM 2548 C C . GLU A 1 309 ? 53.660 -10.004 -70.654 1.00 39.41 309 GLU A C 1
ATOM 2550 O O . GLU A 1 309 ? 54.271 -10.819 -71.332 1.00 39.41 309 GLU A O 1
ATOM 2555 N N . GLU A 1 310 ? 53.892 -9.863 -69.345 1.00 36.47 310 GLU A N 1
ATOM 2556 C CA . GLU A 1 310 ? 54.504 -10.944 -68.558 1.00 36.47 310 GLU A CA 1
ATOM 2557 C C . GLU A 1 310 ? 53.884 -11.017 -67.152 1.00 36.47 310 GLU A C 1
ATOM 2559 O O . GLU A 1 310 ? 54.016 -10.121 -66.314 1.00 36.47 310 GLU A O 1
ATOM 2564 N N . GLN A 1 311 ? 53.191 -12.129 -66.904 1.00 35.81 311 GLN A N 1
ATOM 2565 C CA . GLN A 1 311 ? 53.023 -12.733 -65.585 1.00 35.81 311 GLN A CA 1
ATOM 2566 C C . GLN A 1 311 ? 54.249 -13.627 -65.334 1.00 35.81 311 GLN A C 1
ATOM 2568 O O . GLN A 1 311 ? 54.587 -14.404 -66.217 1.00 35.81 311 GLN A O 1
ATOM 2573 N N . ASP A 1 312 ? 54.875 -13.569 -64.152 1.00 32.75 312 ASP A N 1
ATOM 2574 C CA . ASP A 1 312 ? 55.008 -14.769 -63.309 1.00 32.75 312 ASP A CA 1
ATOM 2575 C C . ASP A 1 312 ? 55.655 -14.521 -61.930 1.00 32.75 312 ASP A C 1
ATOM 2577 O O . ASP A 1 312 ? 56.718 -13.923 -61.771 1.00 32.75 312 ASP A O 1
ATOM 2581 N N . GLU A 1 313 ? 54.935 -15.039 -60.936 1.00 39.00 313 GLU A N 1
ATOM 2582 C CA . GLU A 1 313 ? 55.345 -15.807 -59.755 1.00 39.00 313 GLU A CA 1
ATOM 2583 C C . GLU A 1 313 ? 56.694 -15.561 -59.044 1.00 39.00 313 GLU A C 1
ATOM 2585 O O . GLU A 1 313 ? 57.780 -15.754 -59.589 1.00 39.00 313 GLU A O 1
ATOM 2590 N N . ARG A 1 314 ? 56.608 -15.372 -57.710 1.00 35.94 314 ARG A N 1
ATOM 2591 C CA . ARG A 1 314 ? 57.419 -16.134 -56.732 1.00 35.94 314 ARG A CA 1
ATOM 2592 C C . ARG A 1 314 ? 56.865 -16.101 -55.299 1.00 35.94 314 ARG A C 1
ATOM 2594 O O . ARG A 1 314 ? 56.498 -15.066 -54.750 1.00 35.94 314 ARG A O 1
ATOM 2601 N N . GLU A 1 315 ? 56.860 -17.292 -54.711 1.00 34.00 315 GLU A N 1
ATOM 2602 C CA . GLU A 1 315 ? 56.318 -17.724 -53.421 1.00 34.00 315 GLU A CA 1
ATOM 2603 C C . GLU A 1 315 ? 57.101 -17.309 -52.145 1.00 34.00 315 GLU A C 1
ATOM 2605 O O . GLU A 1 315 ? 58.327 -17.323 -52.096 1.00 34.00 315 GLU A O 1
ATOM 2610 N N . VAL A 1 316 ? 56.326 -17.051 -51.077 1.00 34.53 316 VAL A N 1
ATOM 2611 C CA . VAL A 1 316 ? 56.385 -17.564 -49.678 1.00 34.53 316 VAL A CA 1
ATOM 2612 C C . VAL A 1 316 ? 57.739 -17.663 -48.922 1.00 34.53 316 VAL A C 1
ATOM 2614 O O . VAL A 1 316 ? 58.560 -18.528 -49.207 1.00 34.53 316 VAL A O 1
ATOM 2617 N N . LYS A 1 317 ? 57.860 -16.944 -47.778 1.00 33.62 317 LYS A N 1
ATOM 2618 C CA . LYS A 1 317 ? 57.974 -17.504 -46.390 1.00 33.62 317 LYS A CA 1
ATOM 2619 C C . LYS A 1 317 ? 58.196 -16.451 -45.275 1.00 33.62 317 LYS A C 1
ATOM 2621 O O . LYS A 1 317 ? 59.195 -15.751 -45.237 1.00 33.62 317 LYS A O 1
ATOM 2626 N N . SER A 1 318 ? 57.254 -16.456 -44.321 1.00 35.16 318 SER A N 1
ATOM 2627 C CA . SER A 1 318 ? 57.355 -16.299 -42.849 1.00 35.16 318 SER A CA 1
ATOM 2628 C C . SER A 1 318 ? 58.434 -15.410 -42.191 1.00 35.16 318 SER A C 1
ATOM 2630 O O . SER A 1 318 ? 59.607 -15.765 -42.226 1.00 35.16 318 SER A O 1
ATOM 2632 N N . SER A 1 319 ? 58.012 -14.452 -41.344 1.00 33.38 319 SER A N 1
ATOM 2633 C CA . SER A 1 319 ? 58.577 -14.272 -39.985 1.00 33.38 319 SER A CA 1
ATOM 2634 C C . SER A 1 319 ? 57.771 -13.305 -39.089 1.00 33.38 319 SER A C 1
ATOM 2636 O O . SER A 1 319 ? 57.509 -12.167 -39.452 1.00 33.38 319 SER A O 1
ATOM 2638 N N . ALA A 1 320 ? 57.438 -13.804 -37.894 1.00 34.31 320 ALA A N 1
ATOM 2639 C CA . ALA A 1 320 ? 57.407 -13.144 -36.581 1.00 34.31 320 ALA A CA 1
ATOM 2640 C C . ALA A 1 320 ? 56.583 -11.857 -36.307 1.00 34.31 320 ALA A C 1
ATOM 2642 O O . ALA A 1 320 ? 56.936 -10.735 -36.653 1.00 34.31 320 ALA A O 1
ATOM 2643 N N . ARG A 1 321 ? 55.575 -12.047 -35.440 1.00 41.28 321 ARG A N 1
ATOM 2644 C CA . ARG A 1 321 ? 55.024 -11.061 -34.486 1.00 41.28 321 ARG A CA 1
ATOM 2645 C C . ARG A 1 321 ? 56.109 -10.413 -33.606 1.00 41.28 321 ARG A C 1
ATOM 2647 O O . ARG A 1 321 ? 57.011 -11.131 -33.173 1.00 41.28 321 ARG A O 1
ATOM 2654 N N . PRO A 1 322 ? 55.865 -9.199 -33.079 1.00 45.12 322 PRO A N 1
ATOM 2655 C CA . PRO A 1 322 ? 56.368 -8.803 -31.771 1.00 45.12 322 PRO A CA 1
ATOM 2656 C C . PRO A 1 322 ? 55.258 -8.742 -30.706 1.00 45.12 322 PRO A C 1
ATOM 2658 O O . PRO A 1 322 ? 54.092 -8.443 -30.965 1.00 45.12 322 PRO A O 1
ATOM 2661 N N . ARG A 1 323 ? 55.660 -9.064 -29.472 1.00 34.75 323 ARG A N 1
ATOM 2662 C CA . ARG 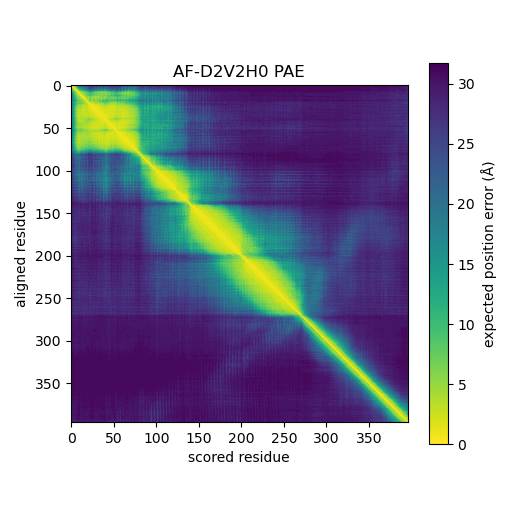A 1 323 ? 54.903 -8.966 -28.219 1.00 34.75 323 ARG A CA 1
ATOM 2663 C C . ARG A 1 323 ? 55.406 -7.767 -27.397 1.00 34.75 323 ARG A C 1
ATOM 2665 O O . ARG A 1 323 ? 56.608 -7.606 -27.262 1.00 34.75 323 ARG A O 1
ATOM 2672 N N . ALA A 1 324 ? 54.448 -7.108 -26.740 1.00 33.44 324 ALA A N 1
ATOM 2673 C CA . ALA A 1 324 ? 54.417 -6.665 -25.333 1.00 33.44 324 ALA A CA 1
ATOM 2674 C C . ALA A 1 324 ? 55.334 -5.545 -24.782 1.00 33.44 324 ALA A C 1
ATOM 2676 O O . ALA A 1 324 ? 56.549 -5.683 -24.728 1.00 33.44 324 ALA A O 1
ATOM 2677 N N . ALA A 1 325 ? 54.674 -4.554 -24.158 1.00 33.91 325 ALA A N 1
ATOM 2678 C CA . ALA A 1 325 ? 54.923 -3.923 -22.839 1.00 33.91 325 ALA A CA 1
ATOM 2679 C C . ALA A 1 325 ? 53.774 -2.899 -22.602 1.00 33.91 325 ALA A C 1
ATOM 2681 O O . ALA A 1 325 ? 53.327 -2.309 -23.572 1.00 33.91 325 ALA A O 1
ATOM 2682 N N . SER A 1 326 ? 53.198 -2.573 -21.436 1.00 35.38 326 SER A N 1
ATOM 2683 C CA . SER A 1 326 ? 53.314 -2.951 -20.019 1.00 35.38 326 SER A CA 1
ATOM 2684 C C . SER A 1 326 ? 52.122 -2.321 -19.240 1.00 35.38 326 SER A C 1
ATOM 2686 O O . SER A 1 326 ? 51.514 -1.381 -19.744 1.00 35.38 326 SER A O 1
ATOM 2688 N N . GLY A 1 327 ? 51.826 -2.785 -18.009 1.00 33.06 327 GLY A N 1
ATOM 2689 C CA . GLY A 1 327 ? 51.016 -2.050 -17.003 1.00 33.06 327 GLY A CA 1
ATOM 2690 C C . GLY A 1 327 ? 49.831 -2.833 -16.404 1.00 33.06 327 GLY A C 1
ATOM 2691 O O . GLY A 1 327 ? 48.709 -2.697 -16.862 1.00 33.06 327 GLY A O 1
ATOM 2692 N N . ARG A 1 328 ? 50.061 -3.832 -15.537 1.00 37.44 328 ARG A N 1
ATOM 2693 C CA . ARG A 1 328 ? 50.073 -3.792 -14.047 1.00 37.44 328 ARG A CA 1
ATOM 2694 C C . ARG A 1 328 ? 48.712 -3.581 -13.348 1.00 37.44 328 ARG A C 1
ATOM 2696 O O . ARG A 1 328 ? 48.203 -2.474 -13.253 1.00 37.44 328 ARG A O 1
ATOM 2703 N N . ARG A 1 329 ? 48.252 -4.658 -12.699 1.00 32.53 329 ARG A N 1
ATOM 2704 C CA . ARG A 1 329 ? 47.293 -4.721 -11.580 1.00 32.53 329 ARG A CA 1
ATOM 2705 C C . ARG A 1 329 ? 47.866 -5.730 -10.562 1.00 32.53 329 ARG A C 1
ATOM 2707 O O . ARG A 1 329 ? 48.350 -6.764 -11.023 1.00 32.53 329 ARG A O 1
ATOM 2714 N N . PRO A 1 330 ? 47.883 -5.476 -9.239 1.00 48.09 330 PRO A N 1
ATOM 2715 C CA . PRO A 1 330 ? 48.378 -6.457 -8.278 1.00 48.09 330 PRO A CA 1
ATOM 2716 C C . PRO A 1 330 ? 47.232 -7.146 -7.522 1.00 48.09 330 PRO A C 1
ATOM 2718 O O . PRO A 1 330 ? 46.357 -6.488 -6.969 1.00 48.09 330 PRO A O 1
ATOM 2721 N N . GLU A 1 331 ? 47.293 -8.474 -7.450 1.00 33.97 331 GLU A N 1
ATOM 2722 C CA . GLU A 1 331 ? 46.668 -9.289 -6.405 1.00 33.97 331 GLU A CA 1
ATOM 2723 C C . GLU A 1 331 ? 47.793 -10.077 -5.724 1.00 33.97 331 GLU A C 1
ATOM 2725 O O . GLU A 1 331 ? 48.579 -10.759 -6.382 1.00 33.97 331 GLU A O 1
ATOM 2730 N N . GLY A 1 332 ? 47.917 -9.912 -4.407 1.00 34.25 332 GLY A N 1
ATOM 2731 C CA . GLY A 1 332 ? 48.893 -10.604 -3.575 1.00 34.25 332 GLY A CA 1
ATOM 2732 C C . GLY A 1 332 ? 48.241 -11.770 -2.840 1.00 34.25 332 GLY A C 1
ATOM 2733 O O . GLY A 1 332 ? 47.282 -11.581 -2.097 1.00 34.25 332 GLY A O 1
ATOM 2734 N N . ARG A 1 333 ? 48.804 -12.966 -3.023 1.00 33.06 333 ARG A N 1
ATOM 2735 C CA . ARG A 1 333 ? 48.586 -14.161 -2.203 1.00 33.06 333 ARG A CA 1
ATOM 2736 C C . ARG A 1 333 ? 49.957 -14.649 -1.743 1.00 33.06 333 ARG A C 1
ATOM 2738 O O . ARG A 1 333 ? 50.809 -14.926 -2.582 1.00 33.06 333 ARG A O 1
ATOM 2745 N N . THR A 1 334 ? 50.152 -14.800 -0.437 1.00 35.59 334 THR A N 1
ATOM 2746 C CA . THR A 1 334 ? 51.249 -15.585 0.142 1.00 35.59 334 THR A CA 1
ATOM 2747 C C . THR A 1 334 ? 50.683 -16.660 1.061 1.00 35.59 334 THR A C 1
ATOM 2749 O O . THR A 1 334 ? 49.682 -16.481 1.750 1.00 35.59 334 THR A O 1
ATOM 2752 N N . THR A 1 335 ? 51.316 -17.822 0.986 1.00 33.59 335 THR A N 1
ATOM 2753 C CA . THR A 1 335 ? 51.102 -19.036 1.773 1.00 33.59 335 THR A CA 1
ATOM 2754 C C . THR A 1 335 ? 52.191 -19.164 2.833 1.00 33.59 335 THR A C 1
ATOM 2756 O O . THR A 1 335 ? 53.330 -18.863 2.492 1.00 33.59 335 THR A O 1
ATOM 2759 N N . THR A 1 336 ? 51.837 -19.686 4.015 1.00 29.66 336 THR A N 1
ATOM 2760 C CA . THR A 1 336 ? 52.577 -20.511 5.020 1.00 29.66 336 THR A CA 1
ATOM 2761 C C . THR A 1 336 ? 51.801 -20.338 6.350 1.00 29.66 336 THR A C 1
ATOM 2763 O O . THR A 1 336 ? 51.251 -19.270 6.573 1.00 29.66 336 THR A O 1
ATOM 2766 N N . THR A 1 337 ? 51.578 -21.263 7.288 1.00 32.06 337 THR A N 1
ATOM 2767 C CA . THR A 1 337 ? 52.076 -22.603 7.635 1.00 32.06 337 THR A CA 1
ATOM 2768 C C . THR A 1 337 ? 51.148 -23.186 8.723 1.00 32.06 337 THR A C 1
ATOM 2770 O O . THR A 1 337 ? 50.563 -22.438 9.497 1.00 32.06 337 THR A O 1
ATOM 2773 N N . ALA A 1 338 ? 51.056 -24.519 8.752 1.00 30.52 338 ALA A N 1
ATOM 2774 C CA . ALA A 1 338 ? 50.647 -25.450 9.816 1.00 30.52 338 ALA A CA 1
ATOM 2775 C C . ALA A 1 338 ? 50.156 -24.936 11.194 1.00 30.52 338 ALA A C 1
ATOM 2777 O O . ALA A 1 338 ? 50.846 -24.183 11.871 1.00 30.52 338 ALA A O 1
ATOM 2778 N N . THR A 1 339 ? 49.073 -25.539 11.707 1.00 33.12 339 THR A N 1
ATOM 2779 C CA . THR A 1 339 ? 49.055 -26.321 12.970 1.00 33.12 339 THR A CA 1
ATOM 2780 C C . THR A 1 339 ? 47.705 -27.028 13.163 1.00 33.12 339 THR A C 1
ATOM 2782 O O . THR A 1 339 ? 46.679 -26.634 12.621 1.00 33.12 339 THR A O 1
ATOM 2785 N N . ALA A 1 340 ? 47.760 -28.160 13.859 1.00 33.81 340 ALA A N 1
ATOM 2786 C CA . ALA A 1 340 ? 46.750 -29.204 13.957 1.00 33.81 340 ALA A CA 1
ATOM 2787 C C . ALA A 1 340 ? 45.605 -28.913 14.943 1.00 33.81 340 ALA A C 1
ATOM 2789 O O . ALA A 1 340 ? 45.828 -28.271 15.964 1.00 33.81 340 ALA A O 1
ATOM 2790 N N . SER A 1 341 ? 44.433 -29.523 14.713 1.00 34.62 341 SER A N 1
ATOM 2791 C CA . SER A 1 341 ? 43.756 -30.413 15.683 1.00 34.62 341 SER A CA 1
ATOM 2792 C C . SER A 1 341 ? 42.476 -31.036 15.098 1.00 34.62 341 SER A C 1
ATOM 2794 O O . SER A 1 341 ? 41.574 -30.347 14.639 1.00 34.62 341 SER A O 1
ATOM 2796 N N . LYS A 1 342 ? 42.433 -32.375 15.125 1.00 39.56 342 LYS A N 1
ATOM 2797 C CA . LYS A 1 342 ? 41.235 -33.249 15.087 1.00 39.56 342 LYS A CA 1
ATOM 2798 C C . LYS A 1 342 ? 40.383 -33.010 16.362 1.00 39.56 342 LYS A C 1
ATOM 2800 O O . LYS A 1 342 ? 40.961 -32.450 17.294 1.00 39.56 342 LYS A O 1
ATOM 2805 N N . PRO A 1 343 ? 39.105 -33.456 16.501 1.00 48.47 343 PRO A N 1
ATOM 2806 C CA . PRO A 1 343 ? 38.542 -34.756 16.064 1.00 48.47 343 PRO A CA 1
ATOM 2807 C C . PRO A 1 343 ? 37.060 -34.632 15.598 1.00 48.47 343 PRO A C 1
ATOM 2809 O O . PRO A 1 343 ? 36.588 -33.526 15.403 1.00 48.47 343 PRO A O 1
ATOM 2812 N N . ASN A 1 344 ? 36.216 -35.634 15.346 1.00 34.50 344 ASN A N 1
ATOM 2813 C CA . ASN A 1 344 ? 36.255 -37.091 15.252 1.00 34.50 344 ASN A CA 1
ATOM 2814 C C . ASN A 1 344 ? 35.090 -37.474 14.310 1.00 34.50 344 ASN A C 1
ATOM 2816 O O . ASN A 1 344 ? 34.039 -36.838 14.362 1.00 34.50 344 ASN A O 1
ATOM 2820 N N . LEU A 1 345 ? 35.245 -38.515 13.497 1.00 36.88 345 LEU A N 1
ATOM 2821 C CA . LEU A 1 345 ? 34.158 -39.129 12.724 1.00 36.88 345 LEU A CA 1
ATOM 2822 C C . LEU A 1 345 ? 33.552 -40.276 13.539 1.00 36.88 345 LEU A C 1
ATOM 2824 O O . LEU A 1 345 ? 34.305 -41.071 14.092 1.00 36.88 345 LEU A O 1
ATOM 2828 N N . ASN A 1 346 ? 32.222 -40.408 13.535 1.00 37.66 346 ASN A N 1
ATOM 2829 C CA . ASN A 1 346 ? 31.551 -41.694 13.739 1.00 37.66 346 ASN A CA 1
ATOM 2830 C C . ASN A 1 346 ? 30.210 -41.763 12.971 1.00 37.66 346 ASN A C 1
ATOM 2832 O O . ASN A 1 346 ? 29.232 -41.134 13.357 1.00 37.66 346 ASN A O 1
ATOM 2836 N N . VAL A 1 347 ? 30.245 -42.485 11.839 1.00 35.94 347 VAL A N 1
ATOM 2837 C CA . VAL A 1 347 ? 29.388 -43.629 11.425 1.00 35.94 347 VAL A CA 1
ATOM 2838 C C . VAL A 1 347 ? 27.881 -43.549 11.781 1.00 35.94 347 VAL A C 1
ATOM 2840 O O . VAL A 1 347 ? 27.530 -43.696 12.942 1.00 35.94 347 VAL A O 1
ATOM 2843 N N . ALA A 1 348 ? 26.962 -43.233 10.850 1.00 37.47 348 ALA A N 1
ATOM 2844 C CA . ALA A 1 348 ? 26.274 -44.065 9.821 1.00 37.47 348 ALA A CA 1
ATOM 2845 C C . ALA A 1 348 ? 24.782 -44.361 10.203 1.00 37.47 348 ALA A C 1
ATOM 2847 O O . ALA A 1 348 ? 24.348 -43.895 11.250 1.00 37.47 348 ALA A O 1
ATOM 2848 N N . PRO A 1 349 ? 23.932 -44.967 9.341 1.00 47.59 349 PRO A N 1
ATOM 2849 C CA . PRO A 1 349 ? 22.823 -44.271 8.673 1.00 47.59 349 PRO A CA 1
ATOM 2850 C C . PRO A 1 349 ? 21.424 -44.815 9.038 1.00 47.59 349 PRO A C 1
ATOM 2852 O O . PRO A 1 349 ? 21.284 -45.947 9.491 1.00 47.59 349 PRO A O 1
ATOM 2855 N N . SER A 1 350 ? 20.355 -44.057 8.765 1.00 33.72 350 SER A N 1
ATOM 2856 C CA . SER A 1 350 ? 18.994 -44.615 8.752 1.00 33.72 350 SER A CA 1
ATOM 2857 C C . SER A 1 350 ? 18.074 -43.881 7.781 1.00 33.72 350 SER A C 1
ATOM 2859 O O . SER A 1 350 ? 17.922 -42.664 7.834 1.00 33.72 350 SER A O 1
ATOM 2861 N N . ASN A 1 351 ? 17.449 -44.684 6.921 1.00 37.16 351 ASN A N 1
ATOM 2862 C CA . ASN A 1 351 ? 16.333 -44.374 6.037 1.00 37.16 351 ASN A CA 1
ATOM 2863 C C . ASN A 1 351 ? 15.225 -43.567 6.723 1.00 37.16 351 ASN A C 1
ATOM 2865 O O . ASN A 1 351 ? 14.762 -43.974 7.787 1.00 37.16 351 ASN A O 1
ATOM 2869 N N . GLN A 1 352 ? 14.688 -42.562 6.028 1.00 37.62 352 GLN A N 1
ATOM 2870 C CA . GLN A 1 352 ? 13.248 -42.292 5.994 1.00 37.62 352 GLN A CA 1
ATOM 2871 C C . GLN A 1 352 ? 12.887 -41.391 4.803 1.00 37.62 352 GLN A C 1
ATOM 2873 O O . GLN A 1 352 ? 13.526 -40.382 4.523 1.00 37.62 352 GLN A O 1
ATOM 2878 N N . LYS A 1 353 ? 11.862 -41.832 4.076 1.00 40.09 353 LYS A N 1
ATOM 2879 C CA . LYS A 1 353 ? 11.201 -41.187 2.935 1.00 40.09 353 LYS A CA 1
ATOM 2880 C C . LYS A 1 353 ? 10.172 -40.175 3.472 1.00 40.09 353 LYS A C 1
ATOM 2882 O O . LYS A 1 353 ? 9.552 -40.474 4.489 1.00 40.09 353 LYS A O 1
ATOM 2887 N N . PRO A 1 354 ? 9.919 -39.054 2.779 1.00 41.34 354 PRO A N 1
ATOM 2888 C CA . PRO A 1 354 ? 8.536 -38.758 2.352 1.00 41.34 354 PRO A CA 1
ATOM 2889 C C . PRO A 1 354 ? 8.514 -38.175 0.919 1.00 41.34 354 PRO A C 1
ATOM 2891 O O . PRO A 1 354 ? 9.405 -37.437 0.524 1.00 41.34 354 PRO A O 1
ATOM 2894 N N . GLN A 1 355 ? 7.733 -38.714 -0.020 1.00 35.34 355 GLN A N 1
ATOM 2895 C CA . GLN A 1 355 ? 6.338 -38.375 -0.367 1.00 35.34 355 GLN A CA 1
ATOM 2896 C C . GLN A 1 355 ? 6.049 -36.888 -0.711 1.00 35.34 355 GLN A C 1
ATOM 2898 O O . GLN A 1 355 ? 5.958 -36.071 0.190 1.00 35.34 355 GLN A O 1
ATOM 2903 N N . ILE A 1 356 ? 5.862 -36.641 -2.029 1.00 34.19 356 ILE A N 1
ATOM 2904 C CA . ILE A 1 356 ? 4.769 -35.907 -2.734 1.00 34.19 356 ILE A CA 1
ATOM 2905 C C . ILE A 1 356 ? 4.548 -34.434 -2.293 1.00 34.19 356 ILE A C 1
ATOM 2907 O O . ILE A 1 356 ? 4.250 -34.179 -1.140 1.00 34.19 356 ILE A O 1
ATOM 2911 N N . ALA A 1 357 ? 4.659 -33.407 -3.150 1.00 32.50 357 ALA A N 1
ATOM 2912 C CA . ALA A 1 357 ? 3.614 -33.046 -4.115 1.00 32.50 357 ALA A CA 1
ATOM 2913 C C . ALA A 1 357 ? 4.055 -32.017 -5.182 1.00 32.50 357 ALA A C 1
ATOM 2915 O O . ALA A 1 357 ? 4.999 -31.247 -5.013 1.00 32.50 357 ALA A O 1
ATOM 2916 N N . SER A 1 358 ? 3.300 -32.066 -6.273 1.00 34.00 358 SER A N 1
ATOM 2917 C CA . SER A 1 358 ? 3.324 -31.369 -7.557 1.00 34.00 358 SER A CA 1
ATOM 2918 C C . SER A 1 358 ? 3.419 -29.841 -7.493 1.00 34.00 358 SER A C 1
ATOM 2920 O O . SER A 1 358 ? 2.768 -29.193 -6.679 1.00 34.00 358 SER A O 1
ATOM 2922 N N . ARG A 1 359 ? 4.187 -29.271 -8.427 1.00 34.00 359 ARG A N 1
ATOM 2923 C CA . ARG A 1 359 ? 4.292 -27.835 -8.695 1.00 34.00 359 ARG A CA 1
ATOM 2924 C C . ARG A 1 359 ? 3.597 -27.582 -10.032 1.00 34.00 359 ARG A C 1
ATOM 2926 O O . ARG A 1 359 ? 4.143 -27.933 -11.073 1.00 34.00 359 ARG A O 1
ATOM 2933 N N . GLU A 1 360 ? 2.383 -27.050 -9.976 1.00 34.88 360 GLU A N 1
ATOM 2934 C CA . GLU A 1 360 ? 1.645 -26.562 -11.141 1.00 34.88 360 GLU A CA 1
ATOM 2935 C C . GLU A 1 360 ? 1.983 -25.083 -11.344 1.00 34.88 360 GLU A C 1
ATOM 2937 O O . GLU A 1 360 ? 1.891 -24.269 -10.424 1.00 34.88 360 GLU A O 1
ATOM 2942 N N . THR A 1 361 ? 2.427 -24.761 -12.553 1.00 48.84 361 THR A N 1
ATOM 2943 C CA . THR A 1 361 ? 2.470 -23.410 -13.116 1.00 48.84 361 THR A CA 1
ATOM 2944 C C . THR A 1 361 ? 1.173 -23.165 -13.880 1.00 48.84 361 THR A C 1
ATOM 2946 O O . THR A 1 361 ? 0.763 -24.052 -14.630 1.00 48.84 361 THR A O 1
ATOM 2949 N N . PRO A 1 362 ? 0.567 -21.976 -13.768 1.00 46.53 362 PRO A N 1
ATOM 2950 C CA . PRO A 1 362 ? -0.286 -21.483 -14.849 1.00 46.53 362 PRO A CA 1
ATOM 2951 C C . PRO A 1 362 ? 0.377 -20.334 -15.618 1.00 46.53 362 PRO A C 1
ATOM 2953 O O . PRO A 1 362 ? 0.706 -19.296 -15.040 1.00 46.53 362 PRO A O 1
ATOM 2956 N N . ASP A 1 363 ? 0.532 -20.556 -16.925 1.00 36.53 363 ASP A N 1
ATOM 2957 C CA . ASP A 1 363 ? 0.625 -19.546 -17.988 1.00 36.53 363 ASP A CA 1
ATOM 2958 C C . ASP A 1 363 ? -0.514 -18.510 -17.826 1.00 36.53 363 ASP A C 1
ATOM 2960 O O . ASP A 1 363 ? -1.606 -18.846 -17.375 1.00 36.53 363 ASP A O 1
ATOM 2964 N N . GLY A 1 364 ? -0.330 -17.212 -18.062 1.00 33.84 364 GLY A N 1
ATOM 2965 C CA . GLY A 1 364 ? 0.081 -16.629 -19.335 1.00 33.84 364 GLY A CA 1
ATOM 2966 C C . GLY A 1 364 ? -1.173 -16.191 -20.099 1.00 33.84 364 GLY A C 1
ATOM 2967 O O . GLY A 1 364 ? -1.713 -16.971 -20.872 1.00 33.84 364 GLY A O 1
ATOM 2968 N N . TYR A 1 365 ? -1.633 -14.958 -19.865 1.00 44.50 365 TYR A N 1
ATOM 2969 C CA . TYR A 1 365 ? -2.563 -14.259 -20.756 1.00 44.50 365 TYR A CA 1
ATOM 2970 C C . TYR A 1 365 ? -2.130 -12.800 -20.914 1.00 44.50 365 TYR A C 1
ATOM 2972 O O . TYR A 1 365 ? -2.150 -12.023 -19.960 1.00 44.50 365 TYR A O 1
ATOM 2980 N N . ASP A 1 366 ? -1.721 -12.502 -22.146 1.00 45.00 366 ASP A N 1
ATOM 2981 C CA . ASP A 1 366 ? -1.670 -11.186 -22.774 1.00 45.00 366 ASP A CA 1
ATOM 2982 C C . ASP A 1 366 ? -3.029 -10.494 -22.690 1.00 45.00 366 ASP A C 1
ATOM 2984 O O . ASP A 1 366 ? -4.058 -11.093 -23.017 1.00 45.00 366 ASP A O 1
ATOM 2988 N N . SER A 1 367 ? -3.019 -9.210 -22.351 1.00 50.16 367 SER A N 1
ATOM 2989 C CA . SER A 1 367 ? -3.987 -8.234 -22.853 1.00 50.16 367 SER A CA 1
ATOM 2990 C C . SER A 1 367 ? -3.351 -6.852 -22.768 1.00 50.16 367 SER A C 1
ATOM 2992 O O . SER A 1 367 ? -3.276 -6.245 -21.701 1.00 50.16 367 SER A O 1
ATOM 2994 N N . ASP A 1 368 ? -2.852 -6.407 -23.917 1.00 40.56 368 ASP A N 1
ATOM 2995 C CA . ASP A 1 368 ? -2.588 -5.011 -24.226 1.00 40.56 368 ASP A CA 1
ATOM 2996 C C . ASP A 1 368 ? -3.915 -4.240 -24.193 1.00 40.56 368 ASP A C 1
ATOM 2998 O O . ASP A 1 368 ? -4.806 -4.510 -25.000 1.00 40.56 368 ASP A O 1
ATOM 3002 N N . GLU A 1 369 ? -4.049 -3.258 -23.304 1.00 44.94 369 GLU A N 1
ATOM 3003 C CA . GLU A 1 369 ? -5.077 -2.229 -23.445 1.00 44.94 369 GLU A CA 1
ATOM 3004 C C . GLU A 1 369 ? -4.475 -0.858 -23.134 1.00 44.94 369 GLU A C 1
ATOM 3006 O O . GLU A 1 369 ? -3.813 -0.634 -22.118 1.00 44.94 369 GLU A O 1
ATOM 3011 N N . TYR A 1 370 ? -4.627 0.019 -24.121 1.00 48.91 370 TYR A N 1
ATOM 3012 C CA . TYR A 1 370 ? -4.021 1.332 -24.233 1.00 48.91 370 TYR A CA 1
ATOM 3013 C C . TYR A 1 370 ? -4.519 2.272 -23.131 1.00 48.91 370 TYR A C 1
ATOM 3015 O O . TYR A 1 370 ? -5.714 2.373 -22.871 1.00 48.91 370 TYR A O 1
ATOM 3023 N N . GLY A 1 371 ? -3.583 2.996 -22.515 1.00 36.88 371 GLY A N 1
ATOM 3024 C CA . GLY A 1 371 ? -3.892 4.109 -21.628 1.00 36.88 371 GLY A CA 1
ATOM 3025 C C . GLY A 1 371 ? -4.350 5.328 -22.424 1.00 36.88 371 GLY A C 1
ATOM 3026 O O . GLY A 1 371 ? -3.573 5.885 -23.199 1.00 36.88 371 GLY A O 1
ATOM 3027 N N . GLU A 1 372 ? -5.587 5.756 -22.194 1.00 42.78 372 GLU A N 1
ATOM 3028 C CA . GLU A 1 372 ? -6.044 7.111 -22.492 1.00 42.78 372 GLU A CA 1
ATOM 3029 C C . GLU A 1 372 ? -5.821 7.986 -21.254 1.00 42.78 372 GLU A C 1
ATOM 3031 O O . GLU A 1 372 ? -6.341 7.737 -20.167 1.00 42.78 372 GLU A O 1
ATOM 3036 N N . SER A 1 373 ? -4.969 8.992 -21.422 1.00 37.59 373 SER A N 1
ATOM 3037 C CA . SER A 1 373 ? -4.755 10.088 -20.489 1.00 37.59 373 SER A CA 1
ATOM 3038 C C . SER A 1 373 ? -5.737 11.212 -20.816 1.00 37.59 373 SER A C 1
ATOM 3040 O O . SER A 1 373 ? -5.542 11.912 -21.810 1.00 37.59 373 SER A O 1
ATOM 3042 N N . GLU A 1 374 ? -6.762 11.400 -19.987 1.00 44.78 374 GLU A N 1
ATOM 3043 C CA . GLU A 1 374 ? -7.556 12.630 -19.976 1.00 44.78 374 GLU A CA 1
ATOM 3044 C C . GLU A 1 374 ? -6.937 13.614 -18.973 1.00 44.78 374 GLU A C 1
ATOM 3046 O O . GLU A 1 374 ? -6.864 13.366 -17.768 1.00 44.78 374 GLU A O 1
ATOM 3051 N N . GLU A 1 375 ? -6.422 14.719 -19.510 1.00 40.94 375 GLU A N 1
ATOM 3052 C CA . GLU A 1 375 ? -5.975 15.890 -18.764 1.00 40.94 375 GLU A CA 1
ATOM 3053 C C . GLU A 1 375 ? -7.203 16.722 -18.359 1.00 40.94 375 GLU A C 1
ATOM 3055 O O . GLU A 1 375 ? -7.765 17.444 -19.182 1.00 40.94 375 GLU A O 1
ATOM 3060 N N . GLU A 1 376 ? -7.615 16.662 -17.090 1.00 41.47 376 GLU A N 1
ATOM 3061 C CA . GLU A 1 376 ? -8.522 17.664 -16.521 1.00 41.47 376 GLU A CA 1
ATOM 3062 C C . GLU A 1 376 ? -7.716 18.789 -15.858 1.00 41.47 376 GLU A C 1
ATOM 3064 O O . GLU A 1 376 ? -7.077 18.638 -14.817 1.00 41.47 376 GLU A O 1
ATOM 3069 N N . SER A 1 377 ? -7.752 19.944 -16.520 1.00 36.16 377 SER A N 1
ATOM 3070 C CA . SER A 1 377 ? -7.307 21.244 -16.033 1.00 36.16 377 SER A CA 1
ATOM 3071 C C . SER A 1 377 ? -8.324 21.789 -15.025 1.00 36.16 377 SER A C 1
ATOM 3073 O O . SER A 1 377 ? -9.409 22.228 -15.400 1.00 36.16 377 SER A O 1
ATOM 3075 N N . SER A 1 378 ? -7.966 21.800 -13.740 1.00 42.19 378 SER A N 1
ATOM 3076 C CA . SER A 1 378 ? -8.655 22.591 -12.717 1.00 42.19 378 SER A CA 1
ATOM 3077 C C . SER A 1 378 ? -7.867 23.877 -12.452 1.00 42.19 378 SER A C 1
ATOM 3079 O O . SER A 1 378 ? -6.812 23.853 -11.816 1.00 42.19 378 SER A O 1
ATOM 3081 N N . ASN A 1 379 ? -8.377 24.997 -12.966 1.00 39.59 379 ASN A N 1
ATOM 3082 C CA . ASN A 1 379 ? -7.984 26.337 -12.538 1.00 39.59 379 ASN A CA 1
ATOM 3083 C C . ASN A 1 379 ? -8.515 26.567 -11.116 1.00 39.59 379 ASN A C 1
ATOM 3085 O O . ASN A 1 379 ? -9.722 26.710 -10.931 1.00 39.59 379 ASN A O 1
ATOM 3089 N N . GLU A 1 380 ? -7.625 26.597 -10.126 1.00 46.12 380 GLU A N 1
ATOM 3090 C CA . GLU A 1 380 ? -7.914 27.171 -8.811 1.00 46.12 380 GLU A CA 1
ATOM 3091 C C . GLU A 1 380 ? -7.422 28.621 -8.802 1.00 46.12 380 GLU A C 1
ATOM 3093 O O . GLU A 1 380 ? -6.220 28.899 -8.794 1.00 46.12 380 GLU A O 1
ATOM 3098 N N . ASP A 1 381 ? -8.389 29.536 -8.855 1.00 45.03 381 ASP A N 1
ATOM 3099 C CA . ASP A 1 381 ? -8.203 30.960 -8.615 1.00 45.03 381 ASP A CA 1
ATOM 3100 C C . ASP A 1 381 ? -7.817 31.183 -7.148 1.00 45.03 381 ASP A C 1
ATOM 3102 O O . ASP A 1 381 ? -8.538 30.840 -6.210 1.00 45.03 381 ASP A O 1
ATOM 3106 N N . ASN A 1 382 ? -6.632 31.758 -6.976 1.00 38.69 382 ASN A N 1
ATOM 3107 C CA . ASN A 1 382 ? -6.037 32.129 -5.705 1.00 38.69 382 ASN A CA 1
ATOM 3108 C C . ASN A 1 382 ? -6.539 33.540 -5.337 1.00 38.69 382 ASN A C 1
ATOM 3110 O O . ASN A 1 382 ? -5.953 34.536 -5.763 1.00 38.69 382 ASN A O 1
ATOM 3114 N N . GLU A 1 383 ? -7.634 33.645 -4.580 1.00 46.28 383 GLU A N 1
ATOM 3115 C CA . GLU A 1 383 ? -8.056 34.906 -3.955 1.00 46.28 383 GLU A CA 1
ATOM 3116 C C . GLU A 1 383 ? -7.553 34.951 -2.503 1.00 46.28 383 GLU A C 1
ATOM 3118 O O . GLU A 1 383 ? -8.137 34.379 -1.584 1.00 46.28 383 GLU A O 1
ATOM 3123 N N . GLU A 1 384 ? -6.418 35.630 -2.304 1.00 45.31 384 GLU A N 1
ATOM 3124 C CA . GLU A 1 384 ? -5.920 36.040 -0.990 1.00 45.31 384 GLU A CA 1
ATOM 3125 C C . GLU A 1 384 ? -6.855 37.106 -0.394 1.00 45.31 384 GLU A C 1
ATOM 3127 O O . GLU A 1 384 ? -6.804 38.286 -0.748 1.00 45.31 384 GLU A O 1
ATOM 3132 N N . GLU A 1 385 ? -7.710 36.697 0.543 1.00 44.97 385 GLU A N 1
ATOM 3133 C CA . GLU A 1 385 ? -8.523 37.606 1.348 1.00 44.97 385 GLU A CA 1
ATOM 3134 C C . GLU A 1 385 ? -7.655 38.212 2.472 1.00 44.97 385 GLU A C 1
ATOM 3136 O O . GLU A 1 385 ? -7.355 37.584 3.491 1.00 44.97 385 GLU A O 1
ATOM 3141 N N . MET A 1 386 ? -7.199 39.452 2.264 1.00 46.38 386 MET A N 1
ATOM 3142 C CA . MET A 1 386 ? -6.525 40.269 3.278 1.00 46.38 386 MET A CA 1
ATOM 3143 C C . MET A 1 386 ? -7.522 40.674 4.375 1.00 46.38 386 MET A C 1
ATOM 3145 O O . MET A 1 386 ? -8.319 41.598 4.204 1.00 46.38 386 MET A O 1
ATOM 3149 N N . VAL A 1 387 ? -7.445 40.013 5.530 1.00 50.06 387 VAL A N 1
ATOM 3150 C CA . VAL A 1 387 ? -8.141 40.431 6.753 1.00 50.06 387 VAL A CA 1
ATOM 3151 C C . VAL A 1 387 ? -7.419 41.651 7.332 1.00 50.06 387 VAL A C 1
ATOM 3153 O O . VAL A 1 387 ? -6.313 41.548 7.858 1.00 50.06 387 VAL A O 1
ATOM 3156 N N . MET A 1 388 ? -8.042 42.824 7.203 1.00 50.16 388 MET A N 1
ATOM 3157 C CA . MET A 1 388 ? -7.645 44.041 7.910 1.00 50.16 388 MET A CA 1
ATOM 3158 C C . MET A 1 388 ? -8.147 43.976 9.357 1.00 50.16 388 MET A C 1
ATOM 3160 O O . MET A 1 388 ? -9.351 44.057 9.600 1.00 50.16 388 MET A O 1
ATOM 3164 N N . ASP A 1 389 ? -7.220 43.869 10.308 1.00 44.91 389 ASP A N 1
ATOM 3165 C CA . ASP A 1 389 ? -7.474 44.142 11.723 1.00 44.91 389 ASP A CA 1
ATOM 3166 C C . ASP A 1 389 ? -7.764 45.640 11.902 1.00 44.91 389 ASP A C 1
ATOM 3168 O O . ASP A 1 389 ? -6.877 46.489 11.793 1.00 44.91 389 ASP A O 1
ATOM 3172 N N . SER A 1 390 ? -9.026 45.977 12.166 1.00 51.66 390 SER A N 1
ATOM 3173 C CA . SER A 1 390 ? -9.418 47.294 12.661 1.00 51.66 390 SER A CA 1
ATOM 3174 C C . SER A 1 390 ? -9.376 47.291 14.188 1.00 51.66 390 SER A C 1
ATOM 3176 O O . SER A 1 390 ? -10.253 46.722 14.846 1.00 51.66 390 SER A O 1
ATOM 3178 N N . GLU A 1 391 ? -8.357 47.946 14.736 1.00 51.59 391 GLU A N 1
ATOM 3179 C CA . GLU A 1 391 ? -8.283 48.372 16.130 1.00 51.59 391 GLU A CA 1
ATOM 3180 C C . GLU A 1 391 ? -9.492 49.271 16.454 1.00 51.59 391 GLU A C 1
ATOM 3182 O O . GLU A 1 391 ? -9.639 50.365 15.910 1.00 51.59 391 GLU A O 1
ATOM 3187 N N . ASN A 1 392 ? -10.381 48.791 17.328 1.00 49.66 392 ASN A N 1
ATOM 3188 C CA . ASN A 1 392 ? -11.386 49.616 17.994 1.00 49.66 392 ASN A CA 1
ATOM 3189 C C . ASN A 1 392 ? -10.746 50.227 19.243 1.00 49.66 392 ASN A C 1
ATOM 3191 O O . ASN A 1 392 ? -10.726 49.610 20.310 1.00 49.66 392 ASN A O 1
ATOM 3195 N N . ASP A 1 393 ? -10.241 51.442 19.079 1.00 52.03 393 ASP A N 1
ATOM 3196 C CA . ASP A 1 393 ? -9.994 52.394 20.154 1.00 52.03 393 ASP A CA 1
ATOM 3197 C C . ASP A 1 393 ? -11.254 53.267 20.259 1.00 52.03 393 ASP A C 1
ATOM 3199 O O . ASP A 1 393 ? -11.564 53.995 19.323 1.00 52.03 393 ASP A O 1
ATOM 3203 N N . ASP A 1 394 ? -12.040 53.097 21.327 1.00 51.19 394 ASP A N 1
ATOM 3204 C CA . ASP A 1 394 ? -12.824 54.167 21.968 1.00 51.19 394 ASP A CA 1
ATOM 3205 C C . ASP A 1 394 ? -13.683 53.593 23.107 1.00 51.19 394 ASP A C 1
ATOM 3207 O O . ASP A 1 394 ? -14.787 53.072 22.933 1.00 51.19 394 ASP A O 1
ATOM 3211 N N . SER A 1 395 ? -13.149 53.722 24.321 1.00 56.78 395 SER A N 1
ATOM 3212 C CA . SER A 1 395 ? -13.894 53.654 25.576 1.00 56.78 395 SER A CA 1
ATOM 3213 C C . SER A 1 395 ? -13.645 54.955 26.333 1.00 56.78 395 SER A C 1
ATOM 3215 O O . SER A 1 395 ? -12.631 55.085 27.025 1.00 56.78 395 SER A O 1
ATOM 3217 N N . PHE A 1 396 ? -14.605 55.875 26.254 1.00 51.47 396 PHE A N 1
ATOM 3218 C CA . PHE A 1 396 ? -14.882 56.856 27.300 1.00 51.47 396 PHE A CA 1
ATOM 3219 C C . PHE A 1 396 ? -16.388 57.001 27.506 1.00 51.47 396 PHE A C 1
ATOM 3221 O O . PHE A 1 396 ? -17.119 57.041 26.489 1.00 51.47 396 PHE A O 1
#

Mean predicted aligned error: 24.07 Å

InterPro domains:
  IPR019366 Clusterin-associated protein-1 [PF10234] (9-246)
  IPR019366 Clusterin-associated protein-1 [PTHR21547] (9-385)

pLDDT: mean 71.04, std 23.97, range [29.66, 98.06]

Organism: Naegleria gruberi (NCBI:txid5762)

Foldseek 3Di:
DDDPPPDDDPDPPDDAQPDDPDPVNVLSRLVSVQVCCCVPVVQHADSVQCVVVDPSVVVRVVVVVVSVVVVVVVVVVVVVDPCPPVVVVVVCVPPVNVVVVVVVVVVVVVVVVVVVVVVVVVVCCVVVVVVVCVVVVDPPPVVVVVVVVVVVVVVVVVVVVVVVVVVVVVVVVVVVVVVVVVVVVVVVVVVVVVVVVVVPDDDPCVVVVVVVVVVVVVVVVVVVVVVVVVVVVVVVVVVVVVVVVVVVVVVVVVVVVVVVVVVVVVCVVVVDDDDDDDDDDDDDDDDDDDDDDDDDDDDDDDDDDDDDDDDDDDDDDDDDDDDDDDDDDDDDDDDDDDDDDDDDDDDDDDDDDDDDDDDDDDDDDDDDDDDDDDDDDDDDDDDDDDDDDDDDDDDD

Solvent-accessible surface area (backbone atoms only — not comparable to full-atom values): 25684 Å² total; per-residue (Å²): 140,77,87,79,78,78,80,78,62,95,56,88,83,68,84,74,70,83,55,60,88,46,75,65,38,39,52,50,34,47,49,53,52,38,50,50,37,30,75,75,68,68,42,88,59,56,58,70,40,51,72,65,69,45,79,58,18,53,60,47,51,46,54,56,52,48,53,52,47,53,49,52,52,48,55,50,48,60,74,76,41,100,55,68,64,61,60,51,51,54,56,61,66,28,69,67,48,50,52,49,54,52,50,53,51,51,52,52,52,49,51,51,50,52,50,51,52,48,52,53,52,58,67,44,42,67,59,52,48,50,53,49,50,51,59,63,70,46,76,80,50,66,65,62,53,49,53,50,50,52,51,53,50,49,54,50,51,50,51,51,52,51,50,52,50,51,51,53,51,52,50,52,50,50,52,50,49,51,52,52,48,54,52,49,52,54,50,49,52,51,49,51,54,49,48,54,54,53,72,72,48,79,62,78,64,55,62,56,48,53,52,50,50,52,52,49,53,54,50,50,51,53,48,54,52,50,50,53,51,47,58,51,52,53,50,51,51,52,49,51,54,49,52,53,50,48,51,51,49,50,51,52,52,52,51,50,50,50,54,51,48,52,53,50,52,50,47,59,69,68,64,72,73,90,72,91,75,82,86,82,92,79,77,92,84,82,88,83,84,86,84,88,77,91,76,91,72,91,80,82,84,84,83,91,82,80,89,82,89,82,88,82,90,86,85,88,84,90,84,83,87,88,82,90,86,87,88,90,84,92,84,90,86,86,88,87,80,90,85,88,82,86,89,83,90,79,89,85,89,82,90,80,87,83,81,88,84,88,87,85,81,81,85,88,80,90,77,92,74,85,86,82,84,83,87,81,86,77,87,78,83,85,79,84,79,81,81,78,86,77,84,83,83,84,89,132